Protein 3RPE (pdb70)

B-factor: mean 18.31, std 7.07, range [8.16, 63.73]

Foldseek 3Di:
DFFFEEEEEQQFDPDDPGHRPLSVVLSVLLCVLSVVLRYHYHYHDQVVHDDLVVVLVSLVRGQEYEYRAEQDPLDHDVSVVVSCVRNVVVCDVPLFPDLQDDPVGHVDGGLPGADPANGEYEYEYEELAAQVQQQVCVHDNNHPHSCNSCVVVQSSNSSNNYYYWDYHYHYSCPVDNDSVVSSVVSSVSCVVTVRD/DAWAEEEEQQQDPDDPGHRPLLVVLSVLCCVLSVVLPYHYHYHDQVVDDDLVVVLVVLVRGQEYEYRAEQDPLDHDVSVVVNCVRNVVVCDVPLFPDLQCPDDPVVDGGLVGADNANGEYEYEYEELAAQCLQQPCVHDNNHPHSCNSCVVVQSSNCSNNYYYWYYHYHYSCPVDNDSVVSSVVSSVSCCVTRTD

Solvent-accessible surface area: 16526 Å² total

Sequence (391 aa):
YAMMSNVLIINAMKEFAHSKGALNLTLTNVAADFLRESGHQQVKITTVDQQGYDIESEIENYLWADTIIYQMPAWWMGEPWILKKYIIDEVFTDGHGRLYQSDGRTRSDATKGYGSGGLIQGKTYMLSVTWNAPREAFTDPEQFFHHGVGVDGVYLLPFHKANQFLGMKPLPTFMCNDVIKKQPDIIEGDIARRYRQHLAENVNSAMMSNVLIINAMKEEFAHHSKGALNLTLTNVAADFLRREESGHQQVKITTVDQQGYDIEESEIENYLWADTIIYQMPAWWMGEEPWILKKYIIDEVFTDGHGRLYQSDGRTRSDATKGYGSSGGLIQGKTYMLSVTWNAPRREAFTDDPPEQQFFHHGVGVDGVYLLPFHKANQFLGMKPLPTFMCNDVIKKQQPDIEEGDIARRYRQQHLAENVNSS

Nearest PDB structures (foldseek):
  3rpe-assembly1_B  TM=9.991E-01  e=1.589E-40  Yersinia pestis
  4s24-assembly1_A-2  TM=9.946E-01  e=1.343E-39  Yersinia pestis CO92
  2b3d-assembly1_A  TM=9.808E-01  e=5.085E-32  Escherichia coli
  2amj-assembly1_B  TM=9.877E-01  e=6.516E-29  Escherichia coli O157:H7
  2amj-assembly2_D  TM=9.828E-01  e=2.190E-27  Escherichia coli O157:H7

InterPro domains:
  IPR003680 Flavodoxin-like fold [PF02525] (3-188)
  IPR029039 Flavoprotein-like superfamily [G3DSA:3.40.50.360] (1-194)
  IPR029039 Flavoprotein-like superfamily [SSF52218] (1-191)
  IPR052397 NADPH:quinone oxidoreductase MdaB [PTHR46305] (1-191)

Radius of gyration: 21.03 Å; Cα contacts (8 Å, |Δi|>4): 860; chains: 2; bounding box: 58×43×61 Å

Organism: Yersinia pestis (NCBI:txid632)

Secondary structure (P-SEA, 3-state):
cccbbbbbbbbccccccccaaaaaaaaaaaaaaaaaaccbbbbbbccccccaaaaaaaaaaccbbbbbbccccccccaaaaaaaacccccccccccccccccccccccccccccccccbbbbbbbccccccccccccccccccccccccaaaaaaaaaaacccccbbbbbccccccccaaaaaaaaaaaaaacccc/cccbbbbbbcccccccccaaaaaaaaaaaaaaaaaaccbbbbbbccccccaaaaaaaaaaccbbbbbbccccccccaaaaaaaacccccccccccccccccccccccccccccccccbbbbbbbccccccccccccccccccccccccaaaaaaaaaaacccccbbbbbccccccccaaaaaaaaaaaaaacccc

Structure (mmCIF, N/CA/C/O backbone):
data_3RPE
#
_entry.id   3RPE
#
_cell.length_a   66.497
_cell.length_b   66.497
_cell.length_c   76.208
_cell.angle_alpha   90.00
_cell.angle_beta   90.00
_cell.angle_gamma   120.00
#
_symmetry.space_group_name_H-M   'P 32'
#
loop_
_entity.id
_entity.type
_entity.pdbx_description
1 polymer 'Modulator of drug activity B'
2 non-polymer 'FLAVIN-ADENINE DINUCLEOTIDE'
3 non-polymer DI(HYDROXYETHYL)ETHER
4 water water
#
loop_
_atom_site.group_PDB
_atom_site.id
_atom_site.type_symbol
_atom_site.label_atom_id
_atom_site.label_alt_id
_atom_site.label_comp_id
_atom_site.label_asym_id
_atom_site.label_entity_id
_atom_site.label_seq_id
_atom_site.pdbx_PDB_ins_code
_atom_site.Cartn_x
_atom_site.Cartn_y
_atom_site.Cartn_z
_atom_site.occupancy
_atom_site.B_iso_or_equiv
_atom_site.auth_seq_id
_atom_site.auth_comp_id
_atom_site.auth_asym_id
_atom_site.auth_atom_id
_atom_site.pdbx_PDB_model_num
ATOM 1 N N . TYR A 1 19 ? 25.828 38.690 12.044 1.00 30.04 -5 TYR A N 1
ATOM 2 C CA . TYR A 1 19 ? 25.941 38.407 13.501 1.00 29.74 -5 TYR A CA 1
ATOM 3 C C . TYR A 1 19 ? 26.167 36.925 13.783 1.00 30.19 -5 TYR A C 1
ATOM 4 O O . TYR A 1 19 ? 26.751 36.568 14.806 1.00 30.78 -5 TYR A O 1
ATOM 13 N N . PHE A 1 20 ? 25.699 36.066 12.882 1.00 30.70 -4 PHE A N 1
ATOM 14 N N . ALA A 1 24 ? 35.765 31.801 19.408 1.00 33.09 0 ALA A N 1
ATOM 15 C CA . ALA A 1 24 ? 36.477 30.996 18.426 1.00 32.00 0 ALA A CA 1
ATOM 16 C C . ALA A 1 24 ? 37.636 31.729 17.718 1.00 30.99 0 ALA A C 1
ATOM 17 O O . ALA A 1 24 ? 37.994 32.865 18.052 1.00 32.34 0 ALA A O 1
ATOM 19 N N A MET A 1 25 ? 38.224 31.029 16.750 0.40 29.65 1 MET A N 1
ATOM 20 N N B MET A 1 25 ? 38.186 31.036 16.724 0.60 30.14 1 MET A N 1
ATOM 21 C CA A MET A 1 25 ? 39.325 31.524 15.922 0.40 28.12 1 MET A CA 1
ATOM 22 C CA B MET A 1 25 ? 39.318 31.482 15.919 0.60 28.76 1 MET A CA 1
ATOM 23 C C A MET A 1 25 ? 39.149 30.958 14.510 0.40 27.48 1 MET A C 1
ATOM 24 C C B MET A 1 25 ? 39.134 30.966 14.492 0.60 27.92 1 MET A C 1
ATOM 25 O O A MET A 1 25 ? 38.137 30.320 14.218 0.40 27.87 1 MET A O 1
ATOM 26 O O B MET A 1 25 ? 38.103 30.375 14.170 0.60 28.52 1 MET A O 1
ATOM 35 N N . SER A 1 26 ? 40.134 31.190 13.642 1.00 26.75 2 SER A N 1
ATOM 36 C CA . SER A 1 26 ? 40.080 30.726 12.242 1.00 25.27 2 SER A CA 1
ATOM 37 C C . SER A 1 26 ? 40.017 29.198 12.076 1.00 22.67 2 SER A C 1
ATOM 38 O O . SER A 1 26 ? 40.619 28.455 12.849 1.00 22.71 2 SER A O 1
ATOM 41 N N . ASN A 1 27 ? 39.260 28.754 11.069 1.00 19.88 3 ASN A N 1
ATOM 42 C CA . ASN A 1 27 ? 39.177 27.331 10.710 1.00 18.39 3 ASN A CA 1
ATOM 43 C C . ASN A 1 27 ? 40.480 26.959 10.031 1.00 16.53 3 ASN A C 1
ATOM 44 O O . ASN A 1 27 ? 40.902 27.626 9.069 1.00 17.94 3 ASN A O 1
ATOM 49 N N . VAL A 1 28 ? 41.113 25.891 10.508 1.00 16.18 4 VAL A N 1
ATOM 50 C CA . VAL A 1 28 ? 42.380 25.453 9.952 1.00 16.00 4 VAL A CA 1
ATOM 51 C C . VAL A 1 28 ? 42.337 24.016 9.447 1.00 15.03 4 VAL A C 1
ATOM 52 O O . VAL A 1 28 ? 41.922 23.109 10.154 1.00 15.68 4 VAL A O 1
ATOM 56 N N . LEU A 1 29 ? 42.785 23.838 8.208 1.00 14.18 5 LEU A N 1
ATOM 57 C CA . LEU A 1 29 ? 42.947 22.530 7.602 1.00 14.57 5 LEU A CA 1
ATOM 58 C C . LEU A 1 29 ? 44.444 22.248 7.555 1.00 14.68 5 LEU A C 1
ATOM 59 O O . LEU A 1 29 ? 45.194 23.029 6.974 1.00 14.73 5 LEU A O 1
ATOM 64 N N . ILE A 1 30 ? 44.877 21.162 8.179 1.00 13.86 6 ILE A N 1
ATOM 65 C CA . ILE A 1 30 ? 46.275 20.752 8.140 1.00 13.98 6 ILE A CA 1
ATOM 66 C C . ILE A 1 30 ? 46.395 19.549 7.200 1.00 13.90 6 ILE A C 1
ATOM 67 O O . ILE A 1 30 ? 45.731 18.521 7.402 1.00 15.33 6 ILE A O 1
ATOM 72 N N . ILE A 1 31 ? 47.219 19.686 6.175 1.00 14.27 7 ILE A N 1
ATOM 73 C CA . ILE A 1 31 ? 47.460 18.648 5.193 1.00 14.70 7 ILE A CA 1
ATOM 74 C C . ILE A 1 31 ? 48.816 18.057 5.513 1.00 13.59 7 ILE A C 1
ATOM 75 O O . ILE A 1 31 ? 49.855 18.701 5.320 1.00 13.87 7 ILE A O 1
ATOM 80 N N . ASN A 1 32 ? 48.788 16.846 6.065 1.00 13.92 8 ASN A N 1
ATOM 81 C CA . ASN A 1 32 ? 49.982 16.121 6.459 1.00 14.18 8 ASN A CA 1
ATOM 82 C C . ASN A 1 32 ? 50.457 15.210 5.321 1.00 14.35 8 ASN A C 1
ATOM 83 O O . ASN A 1 32 ? 49.816 14.187 5.020 1.00 14.50 8 ASN A O 1
ATOM 88 N N . ALA A 1 33 ? 51.580 15.585 4.708 1.00 13.32 9 ALA A N 1
ATOM 89 C CA . ALA A 1 33 ? 52.138 14.849 3.583 1.00 13.73 9 ALA A CA 1
ATOM 90 C C . ALA A 1 33 ? 53.306 13.945 3.959 1.00 14.21 9 ALA A C 1
ATOM 91 O O . ALA A 1 33 ? 54.169 13.652 3.133 1.00 15.22 9 ALA A O 1
ATOM 93 N N . MET A 1 34 ? 53.317 13.474 5.195 1.00 14.28 10 MET A N 1
ATOM 94 C CA . MET A 1 34 ? 54.333 12.524 5.621 1.00 15.43 10 MET A CA 1
ATOM 95 C C . MET A 1 34 ? 54.254 11.252 4.758 1.00 14.98 10 MET A C 1
ATOM 96 O O . MET A 1 34 ? 53.192 10.891 4.243 1.00 16.48 10 MET A O 1
ATOM 101 N N . LYS A 1 35 ? 55.392 10.592 4.581 1.00 16.20 11 LYS A N 1
ATOM 102 C CA . LYS A 1 35 ? 55.412 9.325 3.864 1.00 15.92 11 LYS A CA 1
ATOM 103 C C . LYS A 1 35 ? 56.637 8.532 4.263 1.00 16.90 11 LYS A C 1
ATOM 104 O O . LYS A 1 35 ? 57.752 9.067 4.308 1.00 16.73 11 LYS A O 1
ATOM 110 N N . GLU A 1 36 ? 56.414 7.254 4.581 1.00 17.24 12 GLU A N 1
ATOM 111 C CA . GLU A 1 36 ? 57.498 6.338 4.896 1.00 18.12 12 GLU A CA 1
ATOM 112 C C . GLU A 1 36 ? 58.019 5.780 3.583 1.00 18.12 12 GLU A C 1
ATOM 113 O O . GLU A 1 36 ? 57.322 5.057 2.867 1.00 21.00 12 GLU A O 1
ATOM 119 N N . PHE A 1 37 ? 59.269 6.104 3.294 1.00 16.98 13 PHE A N 1
ATOM 120 C CA . PHE A 1 37 ? 59.923 5.716 2.053 1.00 18.06 13 PHE A CA 1
ATOM 121 C C . PHE A 1 37 ? 61.412 5.939 2.160 1.00 17.92 13 PHE A C 1
ATOM 122 O O . PHE A 1 37 ? 61.848 7.023 2.563 1.00 18.28 13 PHE A O 1
ATOM 130 N N . ALA A 1 38 ? 62.196 4.928 1.806 1.00 17.63 14 ALA A N 1
ATOM 131 C CA . ALA A 1 38 ? 63.639 5.045 1.840 1.00 17.80 14 ALA A CA 1
ATOM 132 C C . ALA A 1 38 ? 64.097 5.569 3.196 1.00 18.93 14 ALA A C 1
ATOM 133 O O . ALA A 1 38 ? 63.754 4.993 4.219 1.00 20.60 14 ALA A O 1
ATOM 135 N N . HIS A 1 39 ? 64.822 6.679 3.231 1.00 19.30 15 HIS A N 1
ATOM 136 C CA . HIS A 1 39 ? 65.323 7.186 4.517 1.00 19.14 15 HIS A CA 1
ATOM 137 C C . HIS A 1 39 ? 64.381 8.123 5.301 1.00 18.97 15 HIS A C 1
ATOM 138 O O . HIS A 1 39 ? 64.751 8.627 6.363 1.00 20.87 15 HIS A O 1
ATOM 145 N N . SER A 1 40 ? 63.174 8.342 4.779 1.00 17.62 16 SER A N 1
ATOM 146 C CA . SER A 1 40 ? 62.145 9.105 5.493 1.00 17.03 16 SER A CA 1
ATOM 147 C C . SER A 1 40 ? 61.215 8.105 6.186 1.00 16.65 16 SER A C 1
ATOM 148 O O . SER A 1 40 ? 60.744 7.177 5.538 1.00 18.75 16 SER A O 1
ATOM 151 N N . LYS A 1 41 ? 60.913 8.322 7.468 1.00 17.14 17 LYS A N 1
ATOM 152 C CA . LYS A 1 41 ? 59.992 7.433 8.225 1.00 18.90 17 LYS A CA 1
ATOM 153 C C . LYS A 1 41 ? 58.648 8.102 8.589 1.00 17.99 17 LYS A C 1
ATOM 154 O O . LYS A 1 41 ? 57.729 7.453 9.097 1.00 21.22 17 LYS A O 1
ATOM 160 N N . GLY A 1 42 ? 58.548 9.407 8.341 1.00 17.00 18 GLY A N 1
ATOM 161 C CA . GLY A 1 42 ? 57.310 10.162 8.569 1.00 17.54 18 GLY A CA 1
ATOM 162 C C . GLY A 1 42 ? 56.996 10.640 9.978 1.00 17.19 18 GLY A C 1
ATOM 163 O O . GLY A 1 42 ? 56.005 11.331 10.199 1.00 18.21 18 GLY A O 1
ATOM 164 N N . ALA A 1 43 ? 57.830 10.269 10.941 1.00 17.74 19 ALA A N 1
ATOM 165 C CA . ALA A 1 43 ? 57.557 10.581 12.345 1.00 17.97 19 ALA A CA 1
ATOM 166 C C . ALA A 1 43 ? 57.629 12.056 12.689 1.00 17.44 19 ALA A C 1
ATOM 167 O O . ALA A 1 43 ? 56.841 12.542 13.496 1.00 18.03 19 ALA A O 1
ATOM 169 N N . LEU A 1 44 ? 58.587 12.772 12.112 1.00 16.74 20 LEU A N 1
ATOM 170 C CA . LEU A 1 44 ? 58.711 14.205 12.412 1.00 16.46 20 LEU A CA 1
ATOM 171 C C . LEU A 1 44 ? 57.496 14.961 11.899 1.00 15.60 20 LEU A C 1
ATOM 172 O O . LEU A 1 44 ? 56.944 15.821 12.579 1.00 16.07 20 LEU A O 1
ATOM 177 N N . ASN A 1 45 ? 57.069 14.619 10.695 1.00 15.17 21 ASN A N 1
ATOM 178 C CA . ASN A 1 45 ? 55.901 15.272 10.112 1.00 14.87 21 ASN A CA 1
ATOM 179 C C . ASN A 1 45 ? 54.605 14.910 10.830 1.00 15.06 21 ASN A C 1
ATOM 180 O O . ASN A 1 45 ? 53.735 15.753 11.002 1.00 15.34 21 ASN A O 1
ATOM 185 N N . LEU A 1 46 ? 54.500 13.674 11.312 1.00 15.95 22 LEU A N 1
ATOM 186 C CA . LEU A 1 46 ? 53.325 13.300 12.107 1.00 16.43 22 LEU A CA 1
ATOM 187 C C . LEU A 1 46 ? 53.332 14.128 13.400 1.00 16.13 22 LEU A C 1
ATOM 188 O O . LEU A 1 46 ? 52.318 14.673 13.817 1.00 17.03 22 LEU A O 1
ATOM 193 N N . THR A 1 47 ? 54.499 14.216 14.029 1.00 16.41 23 THR A N 1
ATOM 194 C CA . THR A 1 47 ? 54.638 14.947 15.289 1.00 16.53 23 THR A CA 1
ATOM 195 C C . THR A 1 47 ? 54.232 16.409 15.135 1.00 16.70 23 THR A C 1
ATOM 196 O O . THR A 1 47 ? 53.459 16.929 15.939 1.00 17.16 23 THR A O 1
ATOM 200 N N . LEU A 1 48 ? 54.755 17.065 14.101 1.00 15.68 24 LEU A N 1
ATOM 201 C CA . LEU A 1 48 ? 54.472 18.493 13.872 1.00 14.66 24 LEU A CA 1
ATOM 202 C C . LEU A 1 48 ? 53.014 18.713 13.474 1.00 14.58 24 LEU A C 1
ATOM 203 O O . LEU A 1 48 ? 52.436 19.729 13.802 1.00 15.25 24 LEU A O 1
ATOM 208 N N . THR A 1 49 ? 52.429 17.776 12.739 1.00 14.67 25 THR A N 1
ATOM 209 C CA . THR A 1 49 ? 51.003 17.823 12.440 1.00 14.84 25 THR A CA 1
ATOM 210 C C . THR A 1 49 ? 50.215 17.852 13.753 1.00 16.01 25 THR A C 1
ATOM 211 O O . THR A 1 49 ? 49.330 18.682 13.957 1.00 16.40 25 THR A O 1
ATOM 215 N N . ASN A 1 50 ? 50.542 16.926 14.649 1.00 16.30 26 ASN A N 1
ATOM 216 C CA . ASN A 1 50 ? 49.833 16.823 15.931 1.00 17.76 26 ASN A CA 1
ATOM 217 C C . ASN A 1 50 ? 50.077 17.994 16.860 1.00 17.84 26 ASN A C 1
ATOM 218 O O . ASN A 1 50 ? 49.171 18.445 17.552 1.00 18.25 26 ASN A O 1
ATOM 223 N N . VAL A 1 51 ? 51.300 18.510 16.862 1.00 17.01 27 VAL A N 1
ATOM 224 C CA . VAL A 1 51 ? 51.644 19.691 17.660 1.00 17.92 27 VAL A CA 1
ATOM 225 C C . VAL A 1 51 ? 50.804 20.880 17.223 1.00 17.15 27 VAL A C 1
ATOM 226 O O . VAL A 1 51 ? 50.268 21.616 18.048 1.00 17.44 27 VAL A O 1
ATOM 230 N N . ALA A 1 52 ? 50.691 21.066 15.916 1.00 16.30 28 ALA A N 1
ATOM 231 C CA . ALA A 1 52 ? 49.897 22.171 15.397 1.00 15.98 28 ALA A CA 1
ATOM 232 C C . ALA A 1 52 ? 48.418 21.970 15.705 1.00 16.48 28 ALA A C 1
ATOM 233 O O . ALA A 1 52 ? 47.743 22.889 16.142 1.00 16.58 28 ALA A O 1
ATOM 235 N N . ALA A 1 53 ? 47.922 20.760 15.501 1.00 16.49 29 ALA A N 1
ATOM 236 C CA . ALA A 1 53 ? 46.507 20.493 15.748 1.00 17.55 29 ALA A CA 1
ATOM 237 C C . ALA A 1 53 ? 46.149 20.772 17.206 1.00 18.51 29 ALA A C 1
ATOM 238 O O . ALA A 1 53 ? 45.163 21.444 17.518 1.00 19.13 29 ALA A O 1
ATOM 240 N N . ASP A 1 54 ? 46.970 20.258 18.106 1.00 18.63 30 ASP A N 1
ATOM 241 C CA . ASP A 1 54 ? 46.715 20.419 19.535 1.00 20.33 30 ASP A CA 1
ATOM 242 C C . ASP A 1 54 ? 46.819 21.872 19.976 1.00 19.30 30 ASP A C 1
ATOM 243 O O . ASP A 1 54 ? 45.957 22.378 20.695 1.00 20.14 30 ASP A O 1
ATOM 248 N N . PHE A 1 55 ? 47.872 22.549 19.528 1.00 18.20 31 PHE A N 1
ATOM 249 C CA . PHE A 1 55 ? 48.088 23.951 19.890 1.00 18.22 31 PHE A CA 1
ATOM 250 C C . PHE A 1 55 ? 46.980 24.857 19.356 1.00 18.09 31 PHE A C 1
ATOM 251 O O . PHE A 1 55 ? 46.452 25.718 20.068 1.00 19.28 31 PHE A O 1
ATOM 259 N N . LEU A 1 56 ? 46.621 24.654 18.098 1.00 18.49 32 LEU A N 1
ATOM 260 C CA . LEU A 1 56 ? 45.590 25.471 17.474 1.00 18.21 32 LEU A CA 1
ATOM 261 C C . LEU A 1 56 ? 44.217 25.224 18.108 1.00 18.68 32 LEU A C 1
ATOM 262 O O . LEU A 1 56 ? 43.456 26.164 18.321 1.00 19.19 32 LEU A O 1
ATOM 267 N N . ARG A 1 57 ? 43.915 23.968 18.421 1.00 19.66 33 ARG A N 1
ATOM 268 C CA . ARG A 1 57 ? 42.645 23.634 19.085 1.00 20.39 33 ARG A CA 1
ATOM 269 C C . ARG A 1 57 ? 42.591 24.294 20.468 1.00 21.33 33 ARG A C 1
ATOM 270 O O . ARG A 1 57 ? 41.570 24.871 20.858 1.00 22.23 33 ARG A O 1
ATOM 278 N N . GLU A 1 58 ? 43.713 24.227 21.183 1.00 22.13 34 GLU A N 1
ATOM 279 C CA . GLU A 1 58 ? 43.862 24.802 22.527 1.00 24.02 34 GLU A CA 1
ATOM 280 C C . GLU A 1 58 ? 43.564 26.301 22.427 1.00 23.32 34 GLU A C 1
ATOM 281 O O . GLU A 1 58 ? 42.918 26.899 23.285 1.00 25.49 34 GLU A O 1
ATOM 287 N N . SER A 1 59 ? 44.088 26.887 21.352 1.00 23.19 35 SER A N 1
ATOM 288 C CA . SER A 1 59 ? 43.979 28.328 21.072 1.00 22.85 35 SER A CA 1
ATOM 289 C C . SER A 1 59 ? 42.607 28.811 20.604 1.00 22.88 35 SER A C 1
ATOM 290 O O . SER A 1 59 ? 42.392 30.017 20.481 1.00 23.90 35 SER A O 1
ATOM 293 N N . GLY A 1 60 ? 41.695 27.882 20.328 1.00 22.26 36 GLY A N 1
ATOM 294 C CA . GLY A 1 60 ? 40.329 28.226 19.917 1.00 22.74 36 GLY A CA 1
ATOM 295 C C . GLY A 1 60 ? 39.951 27.968 18.465 1.00 22.05 36 GLY A C 1
ATOM 296 O O . GLY A 1 60 ? 38.847 28.314 18.039 1.00 23.57 36 GLY A O 1
ATOM 297 N N . HIS A 1 61 ? 40.852 27.368 17.693 1.00 21.11 37 HIS A N 1
ATOM 298 C CA . HIS A 1 61 ? 40.555 27.082 16.305 1.00 19.64 37 HIS A CA 1
ATOM 299 C C . HIS A 1 61 ? 39.937 25.715 16.117 1.00 19.87 37 HIS A C 1
ATOM 300 O O . HIS A 1 61 ? 40.280 24.773 16.825 1.00 21.06 37 HIS A O 1
ATOM 307 N N A GLN A 1 62 ? 39.003 25.615 15.176 0.60 19.62 38 GLN A N 1
ATOM 308 N N B GLN A 1 62 ? 39.033 25.622 15.147 0.40 19.80 38 GLN A N 1
ATOM 309 C CA A GLN A 1 62 ? 38.503 24.313 14.758 0.60 19.94 38 GLN A CA 1
ATOM 310 C CA B GLN A 1 62 ? 38.500 24.338 14.714 0.40 19.76 38 GLN A CA 1
ATOM 311 C C A GLN A 1 62 ? 39.570 23.832 13.770 0.60 19.27 38 GLN A C 1
ATOM 312 C C B GLN A 1 62 ? 39.544 23.819 13.726 0.40 19.42 38 GLN A C 1
ATOM 313 O O A GLN A 1 62 ? 40.040 24.614 12.931 0.60 18.81 38 GLN A O 1
ATOM 314 O O B GLN A 1 62 ? 39.959 24.553 12.823 0.40 19.78 38 GLN A O 1
ATOM 325 N N . VAL A 1 63 ? 39.976 22.569 13.905 1.00 19.08 39 VAL A N 1
ATOM 326 C CA . VAL A 1 63 ? 41.009 21.968 13.058 1.00 18.94 39 VAL A CA 1
ATOM 327 C C . VAL A 1 63 ? 40.603 20.641 12.435 1.00 18.27 39 VAL A C 1
ATOM 328 O O . VAL A 1 63 ? 40.082 19.750 13.114 1.00 20.23 39 VAL A O 1
ATOM 332 N N . LYS A 1 64 ? 40.831 20.533 11.133 1.00 17.22 40 LYS A N 1
ATOM 333 C CA . LYS A 1 64 ? 40.630 19.301 10.383 1.00 17.35 40 LYS A CA 1
ATOM 334 C C . LYS A 1 64 ? 41.987 18.866 9.857 1.00 16.02 40 LYS A C 1
ATOM 335 O O . LYS A 1 64 ? 42.811 19.714 9.501 1.00 17.48 40 LYS A O 1
ATOM 341 N N . ILE A 1 65 ? 42.228 17.560 9.818 1.00 16.83 41 ILE A N 1
ATOM 342 C CA . ILE A 1 65 ? 43.497 17.013 9.340 1.00 16.44 41 ILE A CA 1
ATOM 343 C C . ILE A 1 65 ? 43.281 16.042 8.200 1.00 17.08 41 ILE A C 1
ATOM 344 O O . ILE A 1 65 ? 42.414 15.162 8.286 1.00 18.72 41 ILE A O 1
ATOM 349 N N . THR A 1 66 ? 44.048 16.232 7.131 1.00 16.13 42 THR A N 1
ATOM 350 C CA . THR A 1 66 ? 44.081 15.313 6.001 1.00 15.96 42 THR A CA 1
ATOM 351 C C . THR A 1 66 ? 45.436 14.642 6.005 1.00 16.10 42 THR A C 1
ATOM 352 O O . THR A 1 66 ? 46.460 15.323 6.061 1.00 17.01 42 THR A O 1
ATOM 356 N N . THR A 1 67 ? 45.449 13.313 5.978 1.00 15.49 43 THR A N 1
ATOM 357 C CA . THR A 1 67 ? 46.713 12.556 5.946 1.00 16.07 43 THR A CA 1
ATOM 358 C C . THR A 1 67 ? 46.812 11.994 4.535 1.00 15.99 43 THR A C 1
ATOM 359 O O . THR A 1 67 ? 46.201 10.974 4.189 1.00 17.36 43 THR A O 1
ATOM 363 N N . VAL A 1 68 ? 47.585 12.687 3.710 1.00 15.18 44 VAL A N 1
ATOM 364 C CA . VAL A 1 68 ? 47.642 12.393 2.274 1.00 15.55 44 VAL A CA 1
ATOM 365 C C . VAL A 1 68 ? 47.978 10.952 1.908 1.00 15.39 44 VAL A C 1
ATOM 366 O O . VAL A 1 68 ? 47.285 10.344 1.088 1.00 17.07 44 VAL A O 1
ATOM 370 N N . ASP A 1 69 ? 49.016 10.401 2.527 1.00 15.55 45 ASP A N 1
ATOM 371 C CA . ASP A 1 69 ? 49.445 9.045 2.179 1.00 16.61 45 ASP A CA 1
ATOM 372 C C . ASP A 1 69 ? 48.424 7.962 2.501 1.00 17.62 45 ASP A C 1
ATOM 373 O O . ASP A 1 69 ? 48.518 6.860 1.968 1.00 19.63 45 ASP A O 1
ATOM 378 N N A GLN A 1 70 ? 47.462 8.269 3.370 0.60 16.50 46 GLN A N 1
ATOM 379 N N B GLN A 1 70 ? 47.470 8.260 3.385 0.40 18.73 46 GLN A N 1
ATOM 380 C CA A GLN A 1 70 ? 46.416 7.310 3.740 0.60 17.76 46 GLN A CA 1
ATOM 381 C CA B GLN A 1 70 ? 46.457 7.271 3.765 0.40 19.51 46 GLN A CA 1
ATOM 382 C C A GLN A 1 70 ? 45.335 7.242 2.697 0.60 18.54 46 GLN A C 1
ATOM 383 C C B GLN A 1 70 ? 45.223 7.370 2.858 0.40 19.90 46 GLN A C 1
ATOM 384 O O A GLN A 1 70 ? 44.608 6.264 2.615 0.60 18.78 46 GLN A O 1
ATOM 385 O O B GLN A 1 70 ? 44.240 6.659 3.074 0.40 20.38 46 GLN A O 1
ATOM 396 N N . GLY A 1 71 ? 45.264 8.272 1.872 1.00 20.34 47 GLY A N 1
ATOM 397 C CA . GLY A 1 71 ? 44.189 8.432 0.911 1.00 20.50 47 GLY A CA 1
ATOM 398 C C . GLY A 1 71 ? 43.244 9.551 1.308 1.00 19.72 47 GLY A C 1
ATOM 399 O O . GLY A 1 71 ? 43.267 10.048 2.428 1.00 22.26 47 GLY A O 1
ATOM 400 N N . TYR A 1 72 ? 42.394 9.923 0.368 1.00 20.46 48 TYR A N 1
ATOM 401 C CA . TYR A 1 72 ? 41.476 11.040 0.541 1.00 19.42 48 TYR A CA 1
ATOM 402 C C . TYR A 1 72 ? 40.368 10.978 -0.498 1.00 20.12 48 TYR A C 1
ATOM 403 O O . TYR A 1 72 ? 40.519 10.384 -1.562 1.00 21.71 48 TYR A O 1
ATOM 412 N N . ASP A 1 73 ? 39.249 11.592 -0.165 1.00 19.76 49 ASP A N 1
ATOM 413 C CA . ASP A 1 73 ? 38.127 11.706 -1.077 1.00 21.19 49 ASP A CA 1
ATOM 414 C C . ASP A 1 73 ? 38.242 13.105 -1.668 1.00 20.72 49 ASP A C 1
ATOM 415 O O . ASP A 1 73 ? 38.109 14.089 -0.953 1.00 20.64 49 ASP A O 1
ATOM 420 N N . ILE A 1 74 ? 38.479 13.178 -2.970 1.00 19.80 50 ILE A N 1
ATOM 421 C CA . ILE A 1 74 ? 38.679 14.470 -3.662 1.00 19.46 50 ILE A CA 1
ATOM 422 C C . ILE A 1 74 ? 37.570 15.474 -3.376 1.00 19.01 50 ILE A C 1
ATOM 423 O O . ILE A 1 74 ? 37.847 16.626 -3.020 1.00 20.05 50 ILE A O 1
ATOM 428 N N . GLU A 1 75 ? 36.319 15.044 -3.494 1.00 19.38 51 GLU A N 1
ATOM 429 C CA . GLU A 1 75 ? 35.201 15.955 -3.234 1.00 19.28 51 GLU A CA 1
ATOM 430 C C . GLU A 1 75 ? 35.222 16.510 -1.810 1.00 19.86 51 GLU A C 1
ATOM 431 O O . GLU A 1 75 ? 34.967 17.699 -1.590 1.00 20.83 51 GLU A O 1
ATOM 437 N N . SER A 1 76 ? 35.485 15.634 -0.848 1.00 19.16 52 SER A N 1
ATOM 438 C CA . SER A 1 76 ? 35.577 16.049 0.547 1.00 18.94 52 SER A CA 1
ATOM 439 C C . SER A 1 76 ? 36.698 17.081 0.749 1.00 18.81 52 SER A C 1
ATOM 440 O O . SER A 1 76 ? 36.547 18.025 1.523 1.00 19.28 52 SER A O 1
ATOM 443 N N . GLU A 1 77 ? 37.821 16.883 0.062 1.00 17.55 53 GLU A N 1
ATOM 444 C CA . GLU A 1 77 ? 38.950 17.809 0.161 1.00 16.86 53 GLU A CA 1
ATOM 445 C C . GLU A 1 77 ? 38.592 19.186 -0.401 1.00 16.74 53 GLU A C 1
ATOM 446 O O . GLU A 1 77 ? 38.938 20.211 0.189 1.00 17.53 53 GLU A O 1
ATOM 452 N N . ILE A 1 78 ? 37.893 19.212 -1.527 1.00 16.80 54 ILE A N 1
ATOM 453 C CA . ILE A 1 78 ? 37.451 20.477 -2.098 1.00 16.83 54 ILE A CA 1
ATOM 454 C C . ILE A 1 78 ? 36.576 21.201 -1.070 1.00 17.19 54 ILE A C 1
ATOM 455 O O . ILE A 1 78 ? 36.737 22.398 -0.810 1.00 18.26 54 ILE A O 1
ATOM 460 N N . GLU A 1 79 ? 35.659 20.456 -0.462 1.00 18.12 55 GLU A N 1
ATOM 461 C CA . GLU A 1 79 ? 34.796 21.036 0.572 1.00 18.49 55 GLU A CA 1
ATOM 462 C C . GLU A 1 79 ? 35.609 21.543 1.778 1.00 18.63 55 GLU A C 1
ATOM 463 O O . GLU A 1 79 ? 35.271 22.569 2.379 1.00 19.02 55 GLU A O 1
ATOM 469 N N . ASN A 1 80 ? 36.665 20.807 2.127 1.00 18.66 56 ASN A N 1
ATOM 470 C CA . ASN A 1 80 ? 37.576 21.175 3.223 1.00 17.98 56 ASN A CA 1
ATOM 471 C C . ASN A 1 80 ? 38.278 22.527 2.973 1.00 17.35 56 ASN A C 1
ATOM 472 O O . ASN A 1 80 ? 38.428 23.333 3.894 1.00 17.66 56 ASN A O 1
ATOM 477 N N . TYR A 1 81 ? 38.752 22.740 1.746 1.00 17.08 57 TYR A N 1
ATOM 478 C CA . TYR A 1 81 ? 39.341 24.035 1.359 1.00 16.25 57 TYR A CA 1
ATOM 479 C C . TYR A 1 81 ? 38.308 25.162 1.498 1.00 16.50 57 TYR A C 1
ATOM 480 O O . TYR A 1 81 ? 38.599 26.238 2.012 1.00 17.51 57 TYR A O 1
ATOM 489 N N . LEU A 1 82 ? 37.081 24.902 1.053 1.00 17.32 58 LEU A N 1
ATOM 490 C CA . LEU A 1 82 ? 36.015 25.910 1.147 1.00 17.69 58 LEU A CA 1
ATOM 491 C C . LEU A 1 82 ? 35.688 26.253 2.607 1.00 17.98 58 LEU A C 1
ATOM 492 O O . LEU A 1 82 ? 35.394 27.396 2.936 1.00 19.37 58 LEU A O 1
ATOM 497 N N . TRP A 1 83 ? 35.757 25.247 3.472 1.00 18.46 59 TRP A N 1
ATOM 498 C CA . TRP A 1 83 ? 35.519 25.404 4.909 1.00 18.89 59 TRP A CA 1
ATOM 499 C C . TRP A 1 83 ? 36.650 26.149 5.615 1.00 18.31 59 TRP A C 1
ATOM 500 O O . TRP A 1 83 ? 36.424 26.971 6.493 1.00 19.17 59 TRP A O 1
ATOM 511 N N . ALA A 1 84 ? 37.879 25.860 5.214 1.00 17.48 60 ALA A N 1
ATOM 512 C CA . ALA A 1 84 ? 39.048 26.449 5.844 1.00 16.81 60 ALA A CA 1
ATOM 513 C C . ALA A 1 84 ? 39.259 27.937 5.618 1.00 16.67 60 ALA A C 1
ATOM 514 O O . ALA A 1 84 ? 38.982 28.471 4.552 1.00 18.54 60 ALA A O 1
ATOM 516 N N . ASP A 1 85 ? 39.776 28.589 6.653 1.00 16.23 61 ASP A N 1
ATOM 517 C CA . ASP A 1 85 ? 40.267 29.977 6.523 1.00 16.28 61 ASP A CA 1
ATOM 518 C C . ASP A 1 85 ? 41.768 29.961 6.213 1.00 15.85 61 ASP A C 1
ATOM 519 O O . ASP A 1 85 ? 42.277 30.839 5.521 1.00 15.83 61 ASP A O 1
ATOM 524 N N . THR A 1 86 ? 42.458 28.962 6.754 1.00 16.01 62 THR A N 1
ATOM 525 C CA . THR A 1 86 ? 43.890 28.786 6.547 1.00 15.32 62 THR A CA 1
ATOM 526 C C . THR A 1 86 ? 44.198 27.311 6.327 1.00 14.32 62 THR A C 1
ATOM 527 O O . THR A 1 86 ? 43.674 26.445 7.034 1.00 15.40 62 THR A O 1
ATOM 531 N N . ILE A 1 87 ? 45.046 27.045 5.338 1.00 13.19 63 ILE A N 1
ATOM 532 C CA . ILE A 1 87 ? 45.498 25.699 5.023 1.00 13.19 63 ILE A CA 1
ATOM 533 C C . ILE A 1 87 ? 46.995 25.601 5.317 1.00 12.39 63 ILE A C 1
ATOM 534 O O . ILE A 1 87 ? 47.790 26.392 4.784 1.00 13.75 63 ILE A O 1
ATOM 539 N N . ILE A 1 88 ? 47.368 24.673 6.190 1.00 12.33 64 ILE A N 1
ATOM 540 C CA . ILE A 1 88 ? 48.769 24.415 6.505 1.00 13.08 64 ILE A CA 1
ATOM 541 C C . ILE A 1 88 ? 49.220 23.121 5.824 1.00 12.27 64 ILE A C 1
ATOM 542 O O . ILE A 1 88 ? 48.570 22.081 5.983 1.00 13.58 64 ILE A O 1
ATOM 547 N N . TYR A 1 89 ? 50.308 23.188 5.058 1.00 11.53 65 TYR A N 1
ATOM 548 C CA . TYR A 1 89 ? 50.910 22.032 4.421 1.00 12.08 65 TYR A CA 1
ATOM 549 C C . TYR A 1 89 ? 52.110 21.626 5.241 1.00 11.80 65 TYR A C 1
ATOM 550 O O . TYR A 1 89 ? 53.130 22.322 5.263 1.00 13.60 65 TYR A O 1
ATOM 559 N N . GLN A 1 90 ? 51.988 20.488 5.925 1.00 12.00 66 GLN A N 1
ATOM 560 C CA . GLN A 1 90 ? 53.070 19.928 6.746 1.00 12.49 66 GLN A CA 1
ATOM 561 C C . GLN A 1 90 ? 53.726 18.833 5.911 1.00 12.93 66 GLN A C 1
ATOM 562 O O . GLN A 1 90 ? 53.096 17.843 5.565 1.00 13.61 66 GLN A O 1
ATOM 568 N N . MET A 1 91 ? 54.980 19.047 5.532 1.00 12.25 67 MET A N 1
ATOM 569 C CA . MET A 1 91 ? 55.637 18.144 4.607 1.00 12.21 67 MET A CA 1
ATOM 570 C C . MET A 1 91 ? 57.135 18.082 4.670 1.00 12.20 67 MET A C 1
ATOM 571 O O . MET A 1 91 ? 57.797 19.059 4.961 1.00 12.41 67 MET A O 1
ATOM 576 N N . PRO A 1 92 ? 57.698 16.900 4.379 1.00 12.59 68 PRO A N 1
ATOM 577 C CA . PRO A 1 92 ? 59.128 16.791 4.237 1.00 12.55 68 PRO A CA 1
ATOM 578 C C . PRO A 1 92 ? 59.542 17.316 2.861 1.00 11.93 68 PRO A C 1
ATOM 579 O O . PRO A 1 92 ? 58.752 17.349 1.919 1.00 12.93 68 PRO A O 1
ATOM 583 N N . ALA A 1 93 ? 60.807 17.694 2.758 1.00 11.76 69 ALA A N 1
ATOM 584 C CA . ALA A 1 93 ? 61.427 18.017 1.487 1.00 11.74 69 ALA A CA 1
ATOM 585 C C . ALA A 1 93 ? 61.891 16.714 0.817 1.00 11.83 69 ALA A C 1
ATOM 586 O O . ALA A 1 93 ? 62.705 15.952 1.366 1.00 12.81 69 ALA A O 1
ATOM 588 N N . TRP A 1 94 ? 61.360 16.452 -0.364 1.00 12.29 70 TRP A N 1
ATOM 589 C CA . TRP A 1 94 ? 61.756 15.322 -1.221 1.00 12.63 70 TRP A CA 1
ATOM 590 C C . TRP A 1 94 ? 62.189 15.930 -2.562 1.00 12.26 70 TRP A C 1
ATOM 591 O O . TRP A 1 94 ? 61.412 16.583 -3.265 1.00 11.39 70 TRP A O 1
ATOM 602 N N . TRP A 1 95 ? 63.454 15.768 -2.892 1.00 11.96 71 TRP A N 1
ATOM 603 C CA . TRP A 1 95 ? 64.010 16.290 -4.136 1.00 11.65 71 TRP A CA 1
ATOM 604 C C . TRP A 1 95 ? 63.607 17.748 -4.374 1.00 11.55 71 TRP A C 1
ATOM 605 O O . TRP A 1 95 ? 63.084 18.116 -5.415 1.00 11.64 71 TRP A O 1
ATOM 616 N N . MET A 1 96 ? 63.898 18.557 -3.344 1.00 11.05 72 MET A N 1
ATOM 617 C CA . MET A 1 96 ? 63.748 20.024 -3.340 1.00 10.64 72 MET A CA 1
ATOM 618 C C . MET A 1 96 ? 62.340 20.552 -3.229 1.00 10.96 72 MET A C 1
ATOM 619 O O . MET A 1 96 ? 62.145 21.764 -3.335 1.00 12.07 72 MET A O 1
ATOM 624 N N . GLY A 1 97 ? 61.364 19.683 -3.000 1.00 11.09 73 GLY A N 1
ATOM 625 C CA . GLY A 1 97 ? 59.993 20.112 -2.900 1.00 12.18 73 GLY A CA 1
ATOM 626 C C . GLY A 1 97 ? 59.083 19.075 -2.252 1.00 11.80 73 GLY A C 1
ATOM 627 O O . GLY A 1 97 ? 59.498 18.218 -1.486 1.00 13.38 73 GLY A O 1
ATOM 628 N N . GLU A 1 98 ? 57.807 19.186 -2.581 1.00 12.16 74 GLU A N 1
ATOM 629 C CA . GLU A 1 98 ? 56.818 18.315 -1.980 1.00 12.66 74 GLU A CA 1
ATOM 630 C C . GLU A 1 98 ? 56.951 16.866 -2.447 1.00 11.73 74 GLU A C 1
ATOM 631 O O . GLU A 1 98 ? 57.314 16.602 -3.588 1.00 13.04 74 GLU A O 1
ATOM 637 N N . PRO A 1 99 ? 56.672 15.917 -1.548 1.00 12.05 75 PRO A N 1
ATOM 638 C CA . PRO A 1 99 ? 56.650 14.534 -2.008 1.00 12.48 75 PRO A CA 1
ATOM 639 C C . PRO A 1 99 ? 55.659 14.371 -3.151 1.00 12.32 75 PRO A C 1
ATOM 640 O O . PRO A 1 99 ? 54.652 15.087 -3.190 1.00 12.63 75 PRO A O 1
ATOM 644 N N . TRP A 1 100 ? 55.886 13.395 -4.023 1.00 12.60 76 TRP A N 1
ATOM 645 C CA . TRP A 1 100 ? 54.991 13.204 -5.129 1.00 12.61 76 TRP A CA 1
ATOM 646 C C . TRP A 1 100 ? 53.536 13.049 -4.700 1.00 12.79 76 TRP A C 1
ATOM 647 O O . TRP A 1 100 ? 52.637 13.460 -5.424 1.00 13.65 76 TRP A O 1
ATOM 658 N N . ILE A 1 101 ? 53.301 12.430 -3.541 1.00 13.00 77 ILE A N 1
ATOM 659 C CA . ILE A 1 101 ? 51.918 12.242 -3.085 1.00 13.21 77 ILE A CA 1
ATOM 660 C C . ILE A 1 101 ? 51.183 13.567 -2.899 1.00 12.83 77 ILE A C 1
ATOM 661 O O . ILE A 1 101 ? 49.975 13.641 -3.129 1.00 13.68 77 ILE A O 1
ATOM 666 N N . LEU A 1 102 ? 51.894 14.614 -2.497 1.00 12.95 78 LEU A N 1
ATOM 667 C CA . LEU A 1 102 ? 51.251 15.911 -2.321 1.00 12.33 78 LEU A CA 1
ATOM 668 C C . LEU A 1 102 ? 51.035 16.620 -3.661 1.00 12.49 78 LEU A C 1
ATOM 669 O O . LEU A 1 102 ? 50.035 17.301 -3.844 1.00 12.74 78 LEU A O 1
ATOM 674 N N . LYS A 1 103 ? 51.947 16.447 -4.603 1.00 12.20 79 LYS A N 1
ATOM 675 C CA . LYS A 1 103 ? 51.718 16.993 -5.943 1.00 11.70 79 LYS A CA 1
ATOM 676 C C . LYS A 1 103 ? 50.501 16.284 -6.567 1.00 11.73 79 LYS A C 1
ATOM 677 O O . LYS A 1 103 ? 49.713 16.925 -7.249 1.00 12.79 79 LYS A O 1
ATOM 683 N N . LYS A 1 104 ? 50.348 14.980 -6.351 1.00 13.15 80 LYS A N 1
ATOM 684 C CA . LYS A 1 104 ? 49.178 14.279 -6.885 1.00 13.41 80 LYS A CA 1
ATOM 685 C C . LYS A 1 104 ? 47.899 14.801 -6.252 1.00 12.65 80 LYS A C 1
ATOM 686 O O . LYS A 1 104 ? 46.897 14.986 -6.929 1.00 14.04 80 LYS A O 1
ATOM 692 N N . TYR A 1 105 ? 47.934 15.024 -4.941 1.00 13.23 81 TYR A N 1
ATOM 693 C CA . TYR A 1 105 ? 46.807 15.608 -4.221 1.00 13.41 81 TYR A CA 1
ATOM 694 C C . TYR A 1 105 ? 46.395 16.963 -4.835 1.00 13.08 81 TYR A C 1
ATOM 695 O O . TYR A 1 105 ? 45.221 17.177 -5.114 1.00 13.63 81 TYR A O 1
ATOM 704 N N A ILE A 1 106 ? 47.362 17.849 -5.041 0.40 13.80 82 ILE A N 1
ATOM 705 N N B ILE A 1 106 ? 47.330 17.895 -5.044 0.60 12.87 82 ILE A N 1
ATOM 706 C CA A ILE A 1 106 ? 47.086 19.152 -5.648 0.40 13.90 82 ILE A CA 1
ATOM 707 C CA B ILE A 1 106 ? 46.906 19.179 -5.632 0.60 12.62 82 ILE A CA 1
ATOM 708 C C A ILE A 1 106 ? 46.557 19.021 -7.071 0.40 13.85 82 ILE A C 1
ATOM 709 C C B ILE A 1 106 ? 46.480 18.992 -7.099 0.60 12.34 82 ILE A C 1
ATOM 710 O O A ILE A 1 106 ? 45.594 19.693 -7.441 0.40 14.19 82 ILE A O 1
ATOM 711 O O B ILE A 1 106 ? 45.492 19.593 -7.524 0.60 12.88 82 ILE A O 1
ATOM 720 N N . ASP A 1 107 ? 47.186 18.145 -7.846 1.00 12.99 83 ASP A N 1
ATOM 721 C CA . ASP A 1 107 ? 46.827 17.932 -9.266 1.00 13.55 83 ASP A CA 1
ATOM 722 C C . ASP A 1 107 ? 45.388 17.420 -9.386 1.00 14.09 83 ASP A C 1
ATOM 723 O O . ASP A 1 107 ? 44.700 17.725 -10.345 1.00 16.21 83 ASP A O 1
ATOM 728 N N . GLU A 1 108 ? 44.947 16.638 -8.414 1.00 14.22 84 GLU A N 1
ATOM 729 C CA . GLU A 1 108 ? 43.575 16.118 -8.410 1.00 14.44 84 GLU A CA 1
ATOM 730 C C . GLU A 1 108 ? 42.582 17.118 -7.814 1.00 14.22 84 GLU A C 1
ATOM 731 O O . GLU A 1 108 ? 41.550 17.443 -8.414 1.00 16.47 84 GLU A O 1
ATOM 737 N N . VAL A 1 109 ? 42.889 17.578 -6.612 1.00 14.93 85 VAL A N 1
ATOM 738 C CA . VAL A 1 109 ? 41.997 18.450 -5.854 1.00 14.74 85 VAL A CA 1
ATOM 739 C C . VAL A 1 109 ? 41.803 19.836 -6.466 1.00 14.30 85 VAL A C 1
ATOM 740 O O . VAL A 1 109 ? 40.685 20.316 -6.605 1.00 16.18 85 VAL A O 1
ATOM 744 N N . PHE A 1 110 ? 42.898 20.490 -6.838 1.00 14.30 86 PHE A N 1
ATOM 745 C CA . PHE A 1 110 ? 42.775 21.839 -7.421 1.00 13.76 86 PHE A CA 1
ATOM 746 C C . PHE A 1 110 ? 42.030 21.784 -8.761 1.00 14.22 86 PHE A C 1
ATOM 747 O O . PHE A 1 110 ? 41.152 22.594 -9.029 1.00 16.16 86 PHE A O 1
ATOM 755 N N . THR A 1 111 ? 42.394 20.816 -9.588 1.00 15.11 87 THR A N 1
ATOM 756 C CA . THR A 1 111 ? 41.787 20.636 -10.919 1.00 15.66 87 THR A CA 1
ATOM 757 C C . THR A 1 111 ? 40.290 20.336 -10.818 1.00 16.29 87 THR A C 1
ATOM 758 O O . THR A 1 111 ? 39.456 20.986 -11.470 1.00 17.84 87 THR A O 1
ATOM 762 N N . ASP A 1 112 ?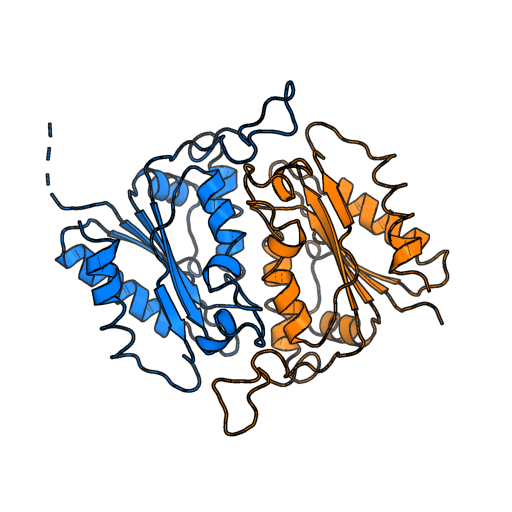 39.947 19.371 -9.979 1.00 16.15 88 ASP A N 1
ATOM 763 C CA . ASP A 1 112 ? 38.546 18.992 -9.797 1.00 16.73 88 ASP A CA 1
ATOM 764 C C . ASP A 1 112 ? 37.769 20.122 -9.106 1.00 16.66 88 ASP A C 1
ATOM 765 O O . ASP A 1 112 ? 36.539 20.203 -9.203 1.00 18.72 88 ASP A O 1
ATOM 770 N N . GLY A 1 113 ? 38.508 21.013 -8.446 1.00 16.86 89 GLY A N 1
ATOM 771 C CA . GLY A 1 113 ? 37.950 22.186 -7.807 1.00 16.66 89 GLY A CA 1
ATOM 772 C C . GLY A 1 113 ? 37.606 23.301 -8.776 1.00 17.81 89 GLY A C 1
ATOM 773 O O . GLY A 1 113 ? 37.138 24.354 -8.358 1.00 18.45 89 GLY A O 1
ATOM 774 N N . HIS A 1 114 ? 37.837 23.097 -10.070 1.00 16.77 90 HIS A N 1
ATOM 775 C CA . HIS A 1 114 ? 37.451 24.111 -11.051 1.00 17.65 90 HIS A CA 1
ATOM 776 C C . HIS A 1 114 ? 35.961 24.419 -10.897 1.00 17.68 90 HIS A C 1
ATOM 777 O O . HIS A 1 114 ? 35.133 23.519 -10.849 1.00 19.39 90 HIS A O 1
ATOM 784 N N . GLY A 1 115 ? 35.637 25.703 -10.784 1.00 16.94 91 GLY A N 1
ATOM 785 C CA . GLY A 1 115 ? 34.272 26.192 -10.582 1.00 17.79 91 GLY A CA 1
ATOM 786 C C . GLY A 1 115 ? 34.006 26.618 -9.149 1.00 17.56 91 GLY A C 1
ATOM 787 O O . GLY A 1 115 ? 33.076 27.393 -8.889 1.00 20.15 91 GLY A O 1
ATOM 788 N N . ARG A 1 116 ? 34.811 26.100 -8.214 1.00 16.99 92 ARG A N 1
ATOM 789 C CA . ARG A 1 116 ? 34.657 26.399 -6.787 1.00 17.12 92 ARG A CA 1
ATOM 790 C C . ARG A 1 116 ? 35.924 26.983 -6.139 1.00 17.00 92 ARG A C 1
ATOM 791 O O . ARG A 1 116 ? 35.850 27.894 -5.325 1.00 17.29 92 ARG A O 1
ATOM 799 N N . LEU A 1 117 ? 37.091 26.446 -6.488 1.00 16.17 93 LEU A N 1
ATOM 800 C CA . LEU A 1 117 ? 38.378 26.941 -5.969 1.00 15.08 93 LEU A CA 1
ATOM 801 C C . LEU A 1 117 ? 38.981 28.008 -6.907 1.00 14.51 93 LEU A C 1
ATOM 802 O O . LEU A 1 117 ? 39.692 28.911 -6.468 1.00 14.90 93 LEU A O 1
ATOM 807 N N . TYR A 1 118 ? 38.718 27.869 -8.204 1.00 14.93 94 TYR A N 1
ATOM 808 C CA . TYR A 1 118 ? 39.149 28.842 -9.210 1.00 14.35 94 TYR A CA 1
ATOM 809 C C . TYR A 1 118 ? 38.185 28.753 -10.370 1.00 15.38 94 TYR A C 1
ATOM 810 O O . TYR A 1 118 ? 37.520 27.735 -10.572 1.00 15.80 94 TYR A O 1
ATOM 819 N N . GLN A 1 119 ? 38.123 29.834 -11.127 1.00 15.32 95 GLN A N 1
ATOM 820 C CA . GLN A 1 119 ? 37.237 29.902 -12.287 1.00 15.59 95 GLN A CA 1
ATOM 821 C C . GLN A 1 119 ? 37.990 29.881 -13.599 1.00 16.16 95 GLN A C 1
ATOM 822 O O . GLN A 1 119 ? 37.542 29.283 -14.567 1.00 18.05 95 GLN A O 1
ATOM 828 N N . SER A 1 120 ? 39.128 30.565 -13.645 1.00 15.91 96 SER A N 1
ATOM 829 C CA . SER A 1 120 ? 39.897 30.667 -14.883 1.00 16.10 96 SER A CA 1
ATOM 830 C C . SER A 1 120 ? 41.321 31.059 -14.564 1.00 15.27 96 SER A C 1
ATOM 831 O O . SER A 1 120 ? 41.691 31.168 -13.395 1.00 14.64 96 SER A O 1
ATOM 834 N N . ASP A 1 121 ? 42.119 31.266 -15.607 1.00 15.00 97 ASP A N 1
ATOM 835 C CA . ASP A 1 121 ? 43.490 31.736 -15.439 1.00 14.55 97 ASP A CA 1
ATOM 836 C C . ASP A 1 121 ? 43.546 33.262 -15.247 1.00 14.89 97 ASP A C 1
ATOM 837 O O . ASP A 1 121 ? 44.616 33.831 -15.104 1.00 16.19 97 ASP A O 1
ATOM 842 N N . GLY A 1 122 ? 42.386 33.919 -15.244 1.00 15.62 98 GLY A N 1
ATOM 843 C CA . GLY A 1 122 ? 42.311 35.364 -15.019 1.00 17.11 98 GLY A CA 1
ATOM 844 C C . GLY A 1 122 ? 42.603 36.237 -16.218 1.00 17.51 98 GLY A C 1
ATOM 845 O O . GLY A 1 122 ? 42.610 37.459 -16.098 1.00 20.39 98 GLY A O 1
ATOM 846 N N . ARG A 1 123 ? 42.867 35.627 -17.366 1.00 18.09 99 ARG A N 1
ATOM 847 C CA . ARG A 1 123 ? 43.117 36.377 -18.585 1.00 19.28 99 ARG A CA 1
ATOM 848 C C . ARG A 1 123 ? 41.882 36.515 -19.480 1.00 21.36 99 ARG A C 1
ATOM 849 O O . ARG A 1 123 ? 40.858 35.841 -19.311 1.00 23.49 99 ARG A O 1
ATOM 857 N N . THR A 1 124 ? 42.009 37.413 -20.447 1.00 22.89 100 THR A N 1
ATOM 858 C CA . THR A 1 124 ? 41.004 37.597 -21.481 1.00 25.17 100 THR A CA 1
ATOM 859 C C . THR A 1 124 ? 41.738 37.340 -22.798 1.00 25.50 100 THR A C 1
ATOM 860 O O . THR A 1 124 ? 42.928 37.679 -22.929 1.00 26.69 100 THR A O 1
ATOM 864 N N . ARG A 1 125 ? 41.064 36.712 -23.766 1.00 27.89 101 ARG A N 1
ATOM 865 C CA . ARG A 1 125 ? 41.693 36.466 -25.077 1.00 29.33 101 ARG A CA 1
ATOM 866 C C . ARG A 1 125 ? 41.993 37.804 -25.781 1.00 30.22 101 ARG A C 1
ATOM 867 O O . ARG A 1 125 ? 42.857 37.880 -26.661 1.00 31.40 101 ARG A O 1
ATOM 875 N N . SER A 1 126 ? 41.273 38.848 -25.353 1.00 30.83 102 SER A N 1
ATOM 876 C CA . SER A 1 126 ? 41.415 40.228 -25.848 1.00 31.77 102 SER A CA 1
ATOM 877 C C . SER A 1 126 ? 42.774 40.854 -25.521 1.00 31.61 102 SER A C 1
ATOM 878 O O . SER A 1 126 ? 43.379 41.528 -26.359 1.00 32.90 102 SER A O 1
ATOM 881 N N . ASP A 1 127 ? 43.218 40.647 -24.280 1.00 31.01 103 ASP A N 1
ATOM 882 C CA . ASP A 1 127 ? 44.504 41.164 -23.769 1.00 30.22 103 ASP A CA 1
ATOM 883 C C . ASP A 1 127 ? 45.246 39.971 -23.132 1.00 28.55 103 ASP A C 1
ATOM 884 O O . ASP A 1 127 ? 45.501 39.927 -21.928 1.00 27.71 103 ASP A O 1
ATOM 889 N N . ALA A 1 128 ? 45.604 39.026 -23.993 1.00 26.99 104 ALA A N 1
ATOM 890 C CA . ALA A 1 128 ? 46.175 37.719 -23.607 1.00 25.18 104 ALA A CA 1
ATOM 891 C C . ALA A 1 128 ? 47.511 37.686 -22.863 1.00 22.56 104 ALA A C 1
ATOM 892 O O . ALA A 1 128 ? 47.849 36.676 -22.248 1.00 22.22 104 ALA A O 1
ATOM 894 N N . THR A 1 129 ? 48.288 38.758 -22.922 1.00 20.79 105 THR A N 1
ATOM 895 C CA . THR A 1 129 ? 49.588 38.748 -22.244 1.00 20.72 105 THR A CA 1
ATOM 896 C C . THR A 1 129 ? 49.480 39.078 -20.758 1.00 19.79 105 THR A C 1
ATOM 897 O O . THR A 1 129 ? 50.428 38.864 -20.013 1.00 21.54 105 THR A O 1
ATOM 901 N N . LYS A 1 130 ? 48.302 39.536 -20.329 1.00 18.37 106 LYS A N 1
ATOM 902 C CA . LYS A 1 130 ? 48.106 40.003 -18.969 1.00 19.12 106 LYS A CA 1
ATOM 903 C C . LYS A 1 130 ? 47.113 39.214 -18.132 1.00 17.50 106 LYS A C 1
ATOM 904 O O . LYS A 1 130 ? 46.203 38.587 -18.652 1.00 19.28 106 LYS A O 1
ATOM 910 N N . GLY A 1 131 ? 47.298 39.302 -16.819 1.00 16.55 107 GLY A N 1
ATOM 911 C CA . GLY A 1 131 ? 46.351 38.792 -15.842 1.00 15.94 107 GLY A CA 1
ATOM 912 C C . GLY A 1 131 ? 46.459 37.360 -15.386 1.00 14.24 107 GLY A C 1
ATOM 913 O O . GLY A 1 131 ? 45.674 36.942 -14.537 1.00 15.30 107 GLY A O 1
ATOM 914 N N . TYR A 1 132 ? 47.421 36.609 -15.920 1.00 13.61 108 TYR A N 1
ATOM 915 C CA . TYR A 1 132 ? 47.559 35.210 -15.535 1.00 13.26 108 TYR A CA 1
ATOM 916 C C . TYR A 1 132 ? 47.630 35.084 -14.008 1.00 12.71 108 TYR A C 1
ATOM 917 O O . TYR A 1 132 ? 48.422 35.784 -13.364 1.00 13.25 108 TYR A O 1
ATOM 926 N N . GLY A 1 133 ? 46.850 34.162 -13.457 1.00 12.85 109 GLY A N 1
ATOM 927 C CA . GLY A 1 133 ? 46.830 33.896 -12.023 1.00 12.53 109 GLY A CA 1
ATOM 928 C C . GLY A 1 133 ? 45.802 34.658 -11.210 1.00 13.19 109 GLY A C 1
ATOM 929 O O . GLY A 1 133 ? 45.734 34.486 -9.988 1.00 14.36 109 GLY A O 1
ATOM 930 N N . SER A 1 134 ? 44.977 35.467 -11.880 1.00 13.23 110 SER A N 1
ATOM 931 C CA . SER A 1 134 ? 43.978 36.314 -11.194 1.00 14.23 110 SER A CA 1
ATOM 932 C C . SER A 1 134 ? 42.533 35.800 -11.288 1.00 14.17 110 SER A C 1
ATOM 933 O O . SER A 1 134 ? 41.594 36.550 -11.017 1.00 16.20 110 SER A O 1
ATOM 936 N N . GLY A 1 135 ? 42.369 34.534 -11.660 1.00 13.91 111 GLY A N 1
ATOM 937 C CA . GLY A 1 135 ? 41.044 33.918 -11.831 1.00 13.99 111 GLY A CA 1
ATOM 938 C C . GLY A 1 135 ? 40.594 32.987 -10.720 1.00 13.98 111 GLY A C 1
ATOM 939 O O . GLY A 1 135 ? 39.674 32.174 -10.924 1.00 15.05 111 GLY A O 1
ATOM 940 N N . GLY A 1 136 ? 41.195 33.144 -9.542 1.00 14.16 112 GLY A N 1
ATOM 941 C CA . GLY A 1 136 ? 40.843 32.357 -8.374 1.00 14.44 112 GLY A CA 1
ATOM 942 C C . GLY A 1 136 ? 39.469 32.709 -7.821 1.00 14.85 112 GLY A C 1
ATOM 943 O O . GLY A 1 136 ? 38.854 33.693 -8.206 1.00 16.12 112 GLY A O 1
ATOM 944 N N . LEU A 1 137 ? 38.988 31.875 -6.914 1.00 14.71 113 LEU A N 1
ATOM 945 C CA . LEU A 1 137 ? 37.708 32.084 -6.240 1.00 15.45 113 LEU A CA 1
ATOM 946 C C . LEU A 1 137 ? 37.801 32.088 -4.724 1.00 16.38 113 LEU A C 1
ATOM 947 O O . LEU A 1 137 ? 36.820 32.425 -4.055 1.00 18.88 113 LEU A O 1
ATOM 952 N N . ILE A 1 138 ? 38.959 31.720 -4.171 1.00 16.37 114 ILE A N 1
ATOM 953 C CA . ILE A 1 138 ? 39.114 31.640 -2.714 1.00 16.14 114 ILE A CA 1
ATOM 954 C C . ILE A 1 138 ? 40.001 32.724 -2.103 1.00 15.96 114 ILE A C 1
ATOM 955 O O . ILE A 1 138 ? 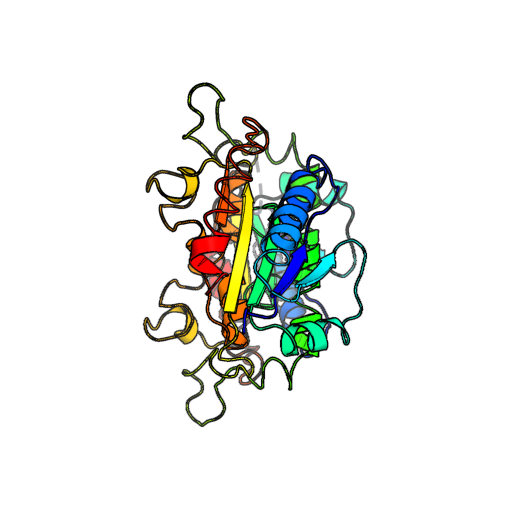40.686 32.524 -1.101 1.00 16.51 114 ILE A O 1
ATOM 960 N N . GLN A 1 139 ? 39.922 33.909 -2.703 1.00 17.00 115 GLN A N 1
ATOM 961 C CA . GLN A 1 139 ? 40.548 35.101 -2.163 1.00 17.39 115 GLN A CA 1
ATOM 962 C C . GLN A 1 139 ? 40.088 35.272 -0.711 1.00 17.61 115 GLN A C 1
ATOM 963 O O . GLN A 1 139 ? 38.925 35.019 -0.380 1.00 20.16 115 GLN A O 1
ATOM 969 N N . GLY A 1 140 ? 40.988 35.733 0.145 1.00 17.61 116 GLY A N 1
ATOM 970 C CA . GLY A 1 140 ? 40.694 35.889 1.571 1.00 18.65 116 GLY A CA 1
ATOM 971 C C . GLY A 1 140 ? 41.293 34.775 2.417 1.00 18.08 116 GLY A C 1
ATOM 972 O O . GLY A 1 140 ? 41.641 34.989 3.575 1.00 20.33 116 GLY A O 1
ATOM 973 N N . LYS A 1 141 ? 41.411 33.579 1.843 1.00 16.06 117 LYS A N 1
ATOM 974 C CA . LYS A 1 141 ? 41.998 32.460 2.544 1.00 15.05 117 LYS A CA 1
ATOM 975 C C . LYS A 1 141 ? 43.516 32.576 2.491 1.00 13.98 117 LYS A C 1
ATOM 976 O O . LYS A 1 141 ? 44.101 33.168 1.574 1.00 14.29 117 LYS A O 1
ATOM 982 N N . THR A 1 142 ? 44.155 31.993 3.487 1.00 13.86 118 THR A N 1
ATOM 983 C CA . THR A 1 142 ? 45.599 31.972 3.544 1.00 13.19 118 THR A CA 1
ATOM 984 C C . THR A 1 142 ? 46.102 30.543 3.641 1.00 12.94 118 THR A C 1
ATOM 985 O O . THR A 1 142 ? 45.375 29.594 3.981 1.00 13.61 118 THR A O 1
ATOM 989 N N . TYR A 1 143 ? 47.376 30.372 3.320 1.00 12.16 119 TYR A N 1
ATOM 990 C CA . TYR A 1 143 ? 48.012 29.065 3.404 1.00 11.86 119 TYR A CA 1
ATOM 991 C C . TYR A 1 143 ? 49.429 29.266 3.956 1.00 11.95 119 TYR A C 1
ATOM 992 O O . TYR A 1 143 ? 50.001 30.368 3.893 1.00 11.97 119 TYR A O 1
ATOM 1001 N N . MET A 1 144 ? 49.983 28.189 4.497 1.00 11.74 120 MET A N 1
ATOM 1002 C CA . MET A 1 144 ? 51.299 28.234 5.094 1.00 11.92 120 MET A CA 1
ATOM 1003 C C . MET A 1 144 ? 52.034 26.943 4.888 1.00 11.33 120 MET A C 1
ATOM 1004 O O . MET A 1 144 ? 51.444 25.866 5.021 1.00 12.71 120 MET A O 1
ATOM 1009 N N . LEU A 1 145 ? 53.324 27.048 4.568 1.00 10.73 121 LEU A N 1
ATOM 1010 C CA . LEU A 1 145 ? 54.177 25.890 4.431 1.00 11.00 121 LEU A CA 1
ATOM 1011 C C . LEU A 1 145 ? 54.913 25.637 5.748 1.00 11.69 121 LEU A C 1
ATOM 1012 O O . LEU A 1 145 ? 55.446 26.581 6.358 1.00 12.31 121 LEU A O 1
ATOM 1017 N N . SER A 1 146 ? 54.937 24.366 6.154 1.00 11.79 122 SER A N 1
ATOM 1018 C CA . SER A 1 146 ? 55.684 23.904 7.311 1.00 11.84 122 SER A CA 1
ATOM 1019 C C . SER A 1 146 ? 56.478 22.714 6.787 1.00 11.88 122 SER A C 1
ATOM 1020 O O . SER A 1 146 ? 55.912 21.654 6.540 1.00 12.37 122 SER A O 1
ATOM 1023 N N . VAL A 1 147 ? 57.781 22.908 6.630 1.00 11.39 123 VAL A N 1
ATOM 1024 C CA . VAL A 1 147 ? 58.625 21.970 5.923 1.00 11.98 123 VAL A CA 1
ATOM 1025 C C . VAL A 1 147 ? 59.794 21.453 6.749 1.00 11.73 123 VAL A C 1
ATOM 1026 O O . VAL A 1 147 ? 60.285 22.141 7.645 1.00 12.21 123 VAL A O 1
ATOM 1030 N N . THR A 1 148 ? 60.266 20.248 6.420 1.00 12.07 124 THR A N 1
ATOM 1031 C CA . THR A 1 148 ? 61.385 19.609 7.127 1.00 12.58 124 THR A CA 1
ATOM 1032 C C . THR A 1 148 ? 62.442 19.163 6.107 1.00 12.39 124 THR A C 1
ATOM 1033 O O . THR A 1 148 ? 62.159 18.421 5.154 1.00 12.45 124 THR A O 1
ATOM 1037 N N . TRP A 1 149 ? 63.666 19.635 6.315 1.00 12.09 125 TRP A N 1
ATOM 1038 C CA . TRP A 1 149 ? 64.777 19.406 5.402 1.00 12.31 125 TRP A CA 1
ATOM 1039 C C . TRP A 1 149 ? 66.015 18.832 6.073 1.00 13.25 125 TRP A C 1
ATOM 1040 O O . TRP A 1 149 ? 66.339 19.180 7.209 1.00 13.89 125 TRP A O 1
ATOM 1051 N N . ASN A 1 150 ? 66.699 17.934 5.365 1.00 13.12 126 ASN A N 1
ATOM 1052 C CA . ASN A 1 150 ? 68.060 17.512 5.721 1.00 14.48 126 ASN A CA 1
ATOM 1053 C C . ASN A 1 150 ? 69.020 18.713 5.505 1.00 13.38 126 ASN A C 1
ATOM 1054 O O . ASN A 1 150 ? 69.958 18.941 6.275 1.00 15.17 126 ASN A O 1
ATOM 1059 N N . ALA A 1 151 ? 68.777 19.515 4.466 1.00 13.02 127 ALA A N 1
ATOM 1060 C CA . ALA A 1 151 ? 69.645 20.670 4.168 1.00 12.94 127 ALA A CA 1
ATOM 1061 C C . ALA A 1 151 ? 69.720 21.636 5.347 1.00 13.43 127 ALA A C 1
ATOM 1062 O O . ALA A 1 151 ? 68.740 21.807 6.087 1.00 13.38 127 ALA A O 1
ATOM 1064 N N . PRO A 1 152 ? 70.875 22.305 5.506 1.00 14.08 128 PRO A N 1
ATOM 1065 C CA . PRO A 1 152 ? 71.018 23.306 6.545 1.00 13.98 128 PRO A CA 1
ATOM 1066 C C . PRO A 1 152 ? 70.362 24.609 6.104 1.00 14.39 128 PRO A C 1
ATOM 1067 O O . PRO A 1 152 ? 70.209 24.875 4.911 1.00 13.76 128 PRO A O 1
ATOM 1071 N N . ARG A 1 153 ? 70.009 25.430 7.070 1.00 14.83 129 ARG A N 1
ATOM 1072 C CA . ARG A 1 153 ? 69.354 26.704 6.774 1.00 15.75 129 ARG A CA 1
ATOM 1073 C C . ARG A 1 153 ? 70.199 27.593 5.840 1.00 15.15 129 ARG A C 1
ATOM 1074 O O . ARG A 1 153 ? 69.671 28.282 4.980 1.00 14.82 129 ARG A O 1
ATOM 1082 N N . GLU A 1 154 ? 71.519 27.556 6.001 1.00 15.53 130 GLU A N 1
ATOM 1083 C CA . GLU A 1 154 ? 72.429 28.381 5.201 1.00 15.99 130 GLU A CA 1
ATOM 1084 C C . GLU A 1 154 ? 72.430 28.034 3.716 1.00 14.96 130 GLU A C 1
ATOM 1085 O O . GLU A 1 154 ? 72.844 28.857 2.897 1.00 15.32 130 GLU A O 1
A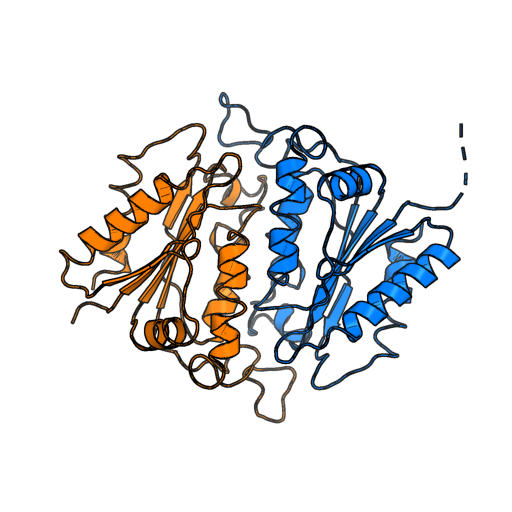TOM 1091 N N . ALA A 1 155 ? 71.967 26.835 3.353 1.00 14.52 131 ALA A N 1
ATOM 1092 C CA . ALA A 1 155 ? 71.909 26.467 1.940 1.00 14.06 131 ALA A CA 1
ATOM 1093 C C . ALA A 1 155 ? 70.944 27.373 1.179 1.00 13.02 131 ALA A C 1
ATOM 1094 O O . ALA A 1 155 ? 71.049 27.496 -0.036 1.00 13.37 131 ALA A O 1
ATOM 1096 N N . PHE A 1 156 ? 70.000 27.979 1.904 1.00 12.54 132 PHE A N 1
ATOM 1097 C CA . PHE A 1 156 ? 68.956 28.828 1.320 1.00 12.27 132 PHE A CA 1
ATOM 1098 C C . PHE A 1 156 ? 69.299 30.315 1.292 1.00 12.70 132 PHE A C 1
ATOM 1099 O O . PHE A 1 156 ? 68.769 31.068 0.491 1.00 13.92 132 PHE A O 1
ATOM 1107 N N . THR A 1 157 ? 70.188 30.731 2.196 1.00 13.29 133 THR A N 1
ATOM 1108 C CA . THR A 1 157 ? 70.513 32.144 2.377 1.00 15.22 133 THR A CA 1
ATOM 1109 C C . THR A 1 157 ? 71.899 32.592 1.935 1.00 14.83 133 THR A C 1
ATOM 1110 O O . THR A 1 157 ? 72.064 33.725 1.502 1.00 16.40 133 THR A O 1
ATOM 1114 N N . ASP A 1 158 ? 72.891 31.722 2.033 1.00 14.73 134 ASP A N 1
ATOM 1115 C CA . ASP A 1 158 ? 74.259 32.112 1.649 1.00 16.43 134 ASP A CA 1
ATOM 1116 C C . ASP A 1 158 ? 74.312 32.181 0.122 1.00 16.73 134 ASP A C 1
ATOM 1117 O O . ASP A 1 158 ? 74.089 31.185 -0.534 1.00 15.54 134 ASP A O 1
ATOM 1122 N N . PRO A 1 159 ? 74.625 33.361 -0.459 1.00 17.85 135 PRO A N 1
ATOM 1123 C CA . PRO A 1 159 ? 74.595 33.465 -1.935 1.00 18.03 135 PRO A CA 1
ATOM 1124 C C . PRO A 1 159 ? 75.518 32.524 -2.727 1.00 16.53 135 PRO A C 1
ATOM 1125 O O . PRO A 1 159 ? 75.271 32.309 -3.918 1.00 17.39 135 PRO A O 1
ATOM 1129 N N . GLU A 1 160 ? 76.564 31.997 -2.092 1.00 15.30 136 GLU A N 1
ATOM 1130 C CA . GLU A 1 160 ? 77.468 31.058 -2.753 1.00 14.91 136 GLU A CA 1
ATOM 1131 C C . GLU A 1 160 ? 77.019 29.617 -2.593 1.00 14.82 136 GLU A C 1
ATOM 1132 O O . GLU A 1 160 ? 77.625 28.735 -3.180 1.00 17.42 136 GLU A O 1
ATOM 1138 N N . GLN A 1 161 ? 75.970 29.386 -1.809 1.00 13.68 137 GLN A N 1
ATOM 1139 C CA . GLN A 1 161 ? 75.472 28.040 -1.580 1.00 13.68 137 GLN A CA 1
ATOM 1140 C C . GLN A 1 161 ? 74.429 27.631 -2.624 1.00 13.12 137 GLN A C 1
ATOM 1141 O O . GLN A 1 161 ? 74.093 28.405 -3.519 1.00 13.06 137 GLN A O 1
ATOM 1147 N N . PHE A 1 162 ? 73.928 26.411 -2.472 1.00 13.36 138 PHE A N 1
ATOM 1148 C CA . PHE A 1 162 ? 73.143 25.734 -3.499 1.00 12.62 138 PHE A CA 1
ATOM 1149 C C . PHE A 1 162 ? 71.981 26.522 -4.072 1.00 12.51 138 PHE A C 1
ATOM 1150 O O . PHE A 1 162 ? 71.755 26.477 -5.276 1.00 13.09 138 PHE A O 1
ATOM 1158 N N . PHE A 1 163 ? 71.227 27.224 -3.221 1.00 11.79 139 PHE A N 1
ATOM 1159 C CA . PHE A 1 163 ? 70.027 27.935 -3.680 1.00 11.85 139 PHE A CA 1
ATOM 1160 C C . PHE A 1 163 ? 70.284 29.393 -4.034 1.00 11.86 139 PHE A C 1
ATOM 1161 O O . PHE A 1 163 ? 69.363 30.152 -4.278 1.00 13.21 139 PHE A O 1
ATOM 1169 N N A HIS A 1 164 ? 71.554 29.791 -4.074 0.60 13.79 140 HIS A N 1
ATOM 1170 N N B HIS A 1 164 ? 71.566 29.743 -4.052 0.40 11.95 140 HIS A N 1
ATOM 1171 C CA A HIS A 1 164 ? 71.942 31.137 -4.558 0.60 15.14 140 HIS A CA 1
ATOM 1172 C CA B HIS A 1 164 ? 72.036 31.085 -4.393 0.40 12.31 140 HIS A CA 1
ATOM 1173 C C A HIS A 1 164 ? 71.224 32.279 -3.799 0.60 14.85 140 HIS A C 1
ATOM 1174 C C B HIS A 1 164 ? 71.209 32.221 -3.803 0.40 12.55 140 HIS A C 1
ATOM 1175 O O A HIS A 1 164 ? 70.995 33.346 -4.365 0.60 15.94 140 HIS A O 1
ATOM 1176 O O B HIS A 1 164 ? 70.873 33.186 -4.487 0.40 13.61 140 HIS A O 1
ATOM 1189 N N . GLY A 1 165 ? 70.893 32.067 -2.524 1.00 13.86 141 GLY A N 1
ATOM 1190 C CA . GLY A 1 165 ? 70.247 33.094 -1.702 1.00 14.19 141 GLY A CA 1
ATOM 1191 C C . GLY A 1 165 ? 68.785 33.384 -1.913 1.00 14.21 141 GLY A C 1
ATOM 1192 O O . GLY A 1 165 ? 68.285 34.363 -1.364 1.00 16.33 141 GLY A O 1
ATOM 1193 N N . VAL A 1 166 ? 68.064 32.527 -2.644 1.00 13.32 142 VAL A N 1
ATOM 1194 C CA . VAL A 1 166 ? 66.664 32.821 -2.958 1.00 13.80 142 VAL A CA 1
ATOM 1195 C C . VAL A 1 166 ? 65.735 32.558 -1.791 1.00 13.59 142 VAL A C 1
ATOM 1196 O O . VAL A 1 166 ? 64.558 32.932 -1.834 1.00 14.94 142 VAL A O 1
ATOM 1200 N N . GLY A 1 167 ? 66.234 31.899 -0.757 1.00 12.67 143 GLY A N 1
ATOM 1201 C CA . GLY A 1 167 ? 65.416 31.628 0.413 1.00 12.27 143 GLY A CA 1
ATOM 1202 C C . GLY A 1 167 ? 64.470 30.457 0.221 1.00 11.63 143 GLY A C 1
ATOM 1203 O O . GLY A 1 167 ? 64.210 30.028 -0.896 1.00 12.17 143 GLY A O 1
ATOM 1204 N N . VAL A 1 168 ? 63.902 29.965 1.317 1.00 11.66 144 VAL A N 1
ATOM 1205 C CA . VAL A 1 168 ? 62.973 28.851 1.249 1.00 11.80 144 VAL A CA 1
ATOM 1206 C C . VAL A 1 168 ? 61.792 29.202 0.330 1.00 11.44 144 VAL A C 1
ATOM 1207 O O . VAL A 1 168 ? 61.297 28.351 -0.405 1.00 11.25 144 VAL A O 1
ATOM 1211 N N . ASP A 1 169 ? 61.320 30.445 0.361 1.00 11.50 145 ASP A N 1
ATOM 1212 C CA . ASP A 1 169 ? 60.160 30.802 -0.474 1.00 11.36 145 ASP A CA 1
ATOM 1213 C C . ASP A 1 169 ? 60.495 30.850 -1.963 1.00 10.50 145 ASP A C 1
ATOM 1214 O O . ASP A 1 169 ? 59.624 30.650 -2.795 1.00 12.14 145 ASP A O 1
ATOM 1219 N N . GLY A 1 170 ? 61.748 31.112 -2.287 1.00 11.10 146 GLY A N 1
ATOM 1220 C CA . GLY A 1 170 ? 62.206 31.014 -3.674 1.00 11.07 146 GLY A CA 1
ATOM 1221 C C . GLY A 1 170 ? 62.226 29.567 -4.156 1.00 10.67 146 GLY A C 1
ATOM 1222 O O . GLY A 1 170 ? 61.818 29.248 -5.262 1.00 11.26 146 GLY A O 1
ATOM 1223 N N . VAL A 1 171 ? 62.683 28.666 -3.302 1.00 10.83 147 VAL A N 1
ATOM 1224 C CA . VAL A 1 171 ? 62.712 27.233 -3.626 1.00 10.45 147 VAL A CA 1
ATOM 1225 C C . VAL A 1 171 ? 61.310 26.679 -3.816 1.00 9.96 147 VAL A C 1
ATOM 1226 O O . VAL A 1 171 ? 61.078 25.883 -4.725 1.00 10.70 147 VAL A O 1
ATOM 1230 N N . TYR A 1 172 ? 60.361 27.166 -3.004 1.00 9.78 148 TYR A N 1
ATOM 1231 C CA . TYR A 1 172 ? 58.961 26.702 -3.095 1.00 10.29 148 TYR A CA 1
ATOM 1232 C C . TYR A 1 172 ? 58.085 27.572 -4.000 1.00 10.50 148 TYR A C 1
ATOM 1233 O O . TYR A 1 172 ? 56.872 27.441 -4.001 1.00 10.23 148 TYR A O 1
ATOM 1242 N N A LEU A 1 173 ? 58.701 28.444 -4.789 0.50 10.12 149 LEU A N 1
ATOM 1243 N N B LEU A 1 173 ? 58.700 28.443 -4.803 0.50 10.14 149 LEU A N 1
ATOM 1244 C CA A LEU A 1 173 ? 57.949 29.367 -5.637 0.50 9.93 149 LEU A CA 1
ATOM 1245 C CA B LEU A 1 173 ? 57.943 29.343 -5.687 0.50 10.02 149 LEU A CA 1
ATOM 1246 C C A LEU A 1 173 ? 56.804 28.711 -6.458 0.50 10.48 149 LEU A C 1
ATOM 1247 C C B LEU A 1 173 ? 56.780 28.661 -6.406 0.50 10.30 149 LEU A C 1
ATOM 1248 O O A LEU A 1 173 ? 55.699 29.246 -6.451 0.50 10.19 149 LEU A O 1
ATOM 1249 O O B LEU A 1 173 ? 55.646 29.120 -6.282 0.50 10.37 149 LEU A O 1
ATOM 1258 N N . PRO A 1 174 ? 57.033 27.571 -7.152 1.00 10.23 150 PRO A N 1
ATOM 1259 C CA . PRO A 1 174 ? 55.899 27.013 -7.893 1.00 10.60 150 PRO A CA 1
ATOM 1260 C C . PRO A 1 174 ? 54.756 26.517 -6.996 1.00 10.08 150 PRO A C 1
ATOM 1261 O O . PRO A 1 174 ? 53.593 26.569 -7.382 1.00 11.13 150 PRO A O 1
ATOM 1265 N N . PHE A 1 175 ? 55.086 25.968 -5.835 1.00 10.50 151 PHE A N 1
ATOM 1266 C CA . PHE A 1 175 ? 54.068 25.486 -4.897 1.00 10.60 151 PHE A CA 1
ATOM 1267 C C . PHE A 1 175 ? 53.265 26.675 -4.339 1.00 10.11 151 PHE A C 1
ATOM 1268 O O . PHE A 1 175 ? 52.039 26.630 -4.265 1.00 10.86 151 PHE A O 1
ATOM 1276 N N . HIS A 1 176 ? 53.980 27.742 -3.976 1.00 10.20 152 HIS A N 1
ATOM 1277 C CA . HIS A 1 176 ? 53.323 28.984 -3.601 1.00 10.31 152 HIS A CA 1
ATOM 1278 C C . HIS A 1 176 ? 52.358 29.453 -4.706 1.00 10.31 152 HIS A C 1
ATOM 1279 O O . HIS A 1 176 ? 51.207 29.797 -4.451 1.00 10.78 152 HIS A O 1
ATOM 1286 N N . LYS A 1 177 ? 52.855 29.486 -5.927 1.00 9.91 153 LYS A N 1
ATOM 1287 C CA . LYS A 1 177 ? 52.061 30.008 -7.038 1.00 10.50 153 LYS A CA 1
ATOM 1288 C C . LYS A 1 177 ? 50.850 29.145 -7.374 1.00 10.05 153 LYS A C 1
ATOM 1289 O O . LYS A 1 177 ? 49.820 29.673 -7.788 1.00 11.51 153 LYS A O 1
ATOM 1295 N N . ALA A 1 178 ? 50.926 27.840 -7.162 1.00 10.39 154 ALA A N 1
ATOM 1296 C CA . ALA A 1 178 ? 49.769 26.974 -7.407 1.00 10.96 154 ALA A CA 1
ATOM 1297 C C . ALA A 1 178 ? 48.634 27.418 -6.461 1.00 10.96 154 ALA A C 1
ATOM 1298 O O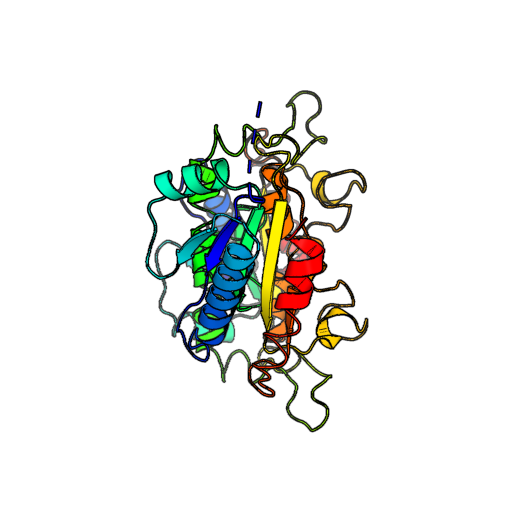 . ALA A 1 178 ? 47.469 27.520 -6.861 1.00 12.05 154 ALA A O 1
ATOM 1300 N N . ASN A 1 179 ? 48.986 27.659 -5.203 1.00 11.02 155 ASN A N 1
ATOM 1301 C CA . ASN A 1 179 ? 48.045 28.128 -4.191 1.00 11.09 155 ASN A CA 1
ATOM 1302 C C . ASN A 1 179 ? 47.518 29.537 -4.473 1.00 11.35 155 ASN A C 1
ATOM 1303 O O . ASN A 1 179 ? 46.322 29.811 -4.296 1.00 11.99 155 ASN A O 1
ATOM 1308 N N . GLN A 1 180 ? 48.400 30.416 -4.935 1.00 10.76 156 GLN A N 1
ATOM 1309 C CA . GLN A 1 180 ? 48.022 31.779 -5.236 1.00 11.55 156 GLN A CA 1
ATOM 1310 C C . GLN A 1 180 ? 47.127 31.895 -6.469 1.00 11.70 156 GLN A C 1
ATOM 1311 O O . GLN A 1 180 ? 46.325 32.822 -6.556 1.00 11.89 156 GLN A O 1
ATOM 1317 N N . PHE A 1 181 ? 47.215 30.934 -7.372 1.00 12.01 157 PHE A N 1
ATOM 1318 C CA . PHE A 1 181 ? 46.364 30.901 -8.578 1.00 11.99 157 PHE A CA 1
ATO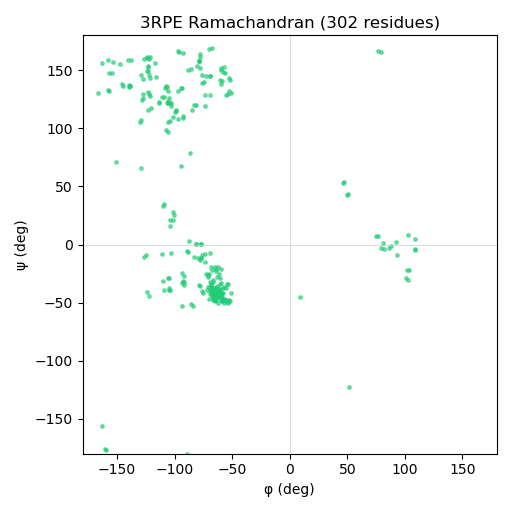M 1319 C C . PHE A 1 181 ? 44.880 30.759 -8.191 1.00 12.80 157 PHE A C 1
ATOM 1320 O O . PHE A 1 181 ? 43.984 31.226 -8.895 1.00 13.21 157 PHE A O 1
ATOM 1328 N N . LEU A 1 182 ? 44.661 30.129 -7.043 1.00 12.46 158 LEU A N 1
ATOM 1329 C CA . LEU A 1 182 ? 43.313 29.946 -6.498 1.00 12.69 158 LEU A CA 1
ATOM 1330 C C . LEU A 1 182 ? 42.808 31.219 -5.803 1.00 12.63 158 LEU A C 1
ATOM 1331 O O . LEU A 1 182 ? 41.633 31.315 -5.456 1.00 13.68 158 LEU A O 1
ATOM 1336 N N . GLY A 1 183 ? 43.704 32.175 -5.588 1.00 13.11 159 GLY A N 1
ATOM 1337 C CA . GLY A 1 183 ? 43.383 33.425 -4.931 1.00 13.35 159 GLY A CA 1
ATOM 1338 C C . GLY A 1 183 ? 43.945 33.599 -3.538 1.00 13.89 159 GLY A C 1
ATOM 1339 O O . GLY A 1 183 ? 43.792 34.669 -2.959 1.00 14.88 159 GLY A O 1
ATOM 1340 N N . MET A 1 184 ? 44.597 32.570 -2.993 1.00 13.59 160 MET A N 1
ATOM 1341 C CA . MET A 1 184 ? 45.117 32.632 -1.638 1.00 14.23 160 MET A CA 1
ATOM 1342 C C . MET A 1 184 ? 46.416 33.415 -1.510 1.00 13.64 160 MET A C 1
ATOM 1343 O O . MET A 1 184 ? 47.129 33.629 -2.484 1.00 13.75 160 MET A O 1
ATOM 1348 N N . LYS A 1 185 ? 46.713 33.813 -0.277 1.00 13.97 161 LYS A N 1
ATOM 1349 C CA . LYS A 1 185 ? 47.966 34.497 0.075 1.00 13.73 161 LYS A CA 1
ATOM 1350 C C . LYS A 1 185 ? 48.699 33.722 1.149 1.00 13.09 161 LYS A C 1
ATOM 1351 O O . LYS A 1 185 ? 48.075 33.078 1.994 1.00 13.19 161 LYS A O 1
ATOM 1357 N N . PRO A 1 186 ? 50.033 33.788 1.140 1.00 13.08 162 PRO A N 1
ATOM 1358 C CA . PRO A 1 186 ? 50.795 33.033 2.107 1.00 12.73 162 PRO A CA 1
ATOM 1359 C C . PRO A 1 186 ? 51.003 33.711 3.448 1.00 12.09 162 PRO A C 1
ATOM 1360 O O . PRO A 1 186 ? 51.045 34.944 3.552 1.00 14.18 162 PRO A O 1
ATOM 1364 N N . LEU A 1 187 ? 51.139 32.868 4.457 1.00 12.20 163 LEU A N 1
ATOM 1365 C CA . LEU A 1 187 ? 51.650 33.255 5.760 1.00 12.63 163 LEU A CA 1
ATOM 1366 C C . LEU A 1 187 ? 53.150 32.906 5.725 1.00 12.02 163 LEU A C 1
ATOM 1367 O O . LEU A 1 187 ? 53.619 32.158 4.870 1.00 12.78 163 LEU A O 1
ATOM 1372 N N . PRO A 1 188 ? 53.920 33.425 6.678 1.00 12.38 164 PRO A N 1
ATOM 1373 C CA . PRO A 1 188 ? 55.345 33.105 6.674 1.00 12.45 164 PRO A CA 1
ATOM 1374 C C . PRO A 1 188 ? 55.611 31.614 6.822 1.00 12.31 164 PRO A C 1
ATOM 1375 O O . PRO A 1 188 ? 54.942 30.909 7.580 1.00 12.77 164 PRO A O 1
ATOM 1379 N N . THR A 1 189 ? 56.611 31.146 6.097 1.00 11.58 165 THR A N 1
ATOM 1380 C CA . THR A 1 189 ? 56.982 29.727 6.090 1.00 11.74 165 THR A CA 1
ATOM 1381 C C . THR A 1 189 ? 57.736 29.310 7.334 1.00 11.43 165 THR A C 1
ATOM 1382 O O . THR A 1 189 ? 58.598 30.029 7.816 1.00 12.43 165 THR A O 1
ATOM 1386 N N . PHE A 1 190 ? 57.396 28.118 7.841 1.00 11.86 166 PHE A N 1
ATOM 1387 C CA . PHE A 1 190 ? 58.108 27.511 8.952 1.00 12.16 166 PHE A CA 1
ATOM 1388 C C . PHE A 1 190 ? 58.961 26.369 8.418 1.00 12.04 166 PHE A C 1
ATOM 1389 O O . PHE A 1 190 ? 58.489 25.546 7.655 1.00 12.27 166 PHE A O 1
ATOM 1397 N N . MET A 1 191 ? 60.218 26.328 8.822 1.00 12.30 167 MET A N 1
ATOM 1398 C CA . MET A 1 191 ? 61.133 25.299 8.349 1.00 11.84 167 MET A CA 1
ATOM 1399 C C . MET A 1 191 ? 62.018 24.769 9.458 1.00 12.71 167 MET A C 1
ATOM 1400 O O . MET A 1 191 ? 62.547 25.535 10.272 1.00 13.89 167 MET A O 1
ATOM 1405 N N . CYS A 1 192 ? 62.164 23.452 9.478 1.00 12.94 168 CYS A N 1
ATOM 1406 C CA . CYS A 1 192 ? 63.125 22.748 10.320 1.00 13.19 168 CYS A CA 1
ATOM 1407 C C . CYS A 1 192 ? 64.230 22.266 9.375 1.00 13.10 168 CYS A C 1
ATOM 1408 O O . CYS A 1 192 ? 63.955 21.718 8.300 1.00 13.37 168 CYS A O 1
ATOM 1411 N N . ASN A 1 193 ? 65.473 22.456 9.802 1.00 13.33 169 ASN A N 1
ATOM 1412 C CA . ASN A 1 193 ? 66.645 22.118 9.004 1.00 13.34 169 ASN A CA 1
ATOM 1413 C C . ASN A 1 193 ? 67.540 21.116 9.710 1.00 14.27 169 ASN A C 1
ATOM 1414 O O . ASN A 1 193 ? 67.463 20.939 10.931 1.00 15.58 169 ASN A O 1
ATOM 1419 N N . ASP A 1 194 ? 68.398 20.464 8.929 1.00 14.31 170 ASP A N 1
ATOM 1420 C CA . ASP A 1 194 ? 69.356 19.450 9.404 1.00 15.11 170 ASP A CA 1
ATOM 1421 C C . ASP A 1 194 ? 68.642 18.391 10.260 1.00 15.24 170 ASP A C 1
ATOM 1422 O O . ASP A 1 194 ? 69.175 17.922 11.271 1.00 17.15 170 ASP A O 1
ATOM 1427 N N . VAL A 1 195 ? 67.475 17.938 9.800 1.00 14.25 171 VAL A N 1
ATOM 1428 C CA . VAL A 1 195 ? 66.605 17.094 10.638 1.00 14.58 171 VAL A CA 1
ATOM 1429 C C . VAL A 1 195 ? 67.040 15.646 10.765 1.00 15.44 171 VAL A C 1
ATOM 1430 O O . VAL A 1 195 ? 66.532 14.906 11.619 1.00 16.58 171 VAL A O 1
ATOM 1434 N N . ILE A 1 196 ? 67.991 15.224 9.937 1.00 16.35 172 ILE A N 1
ATOM 1435 C CA . ILE A 1 196 ? 68.471 13.843 9.996 1.00 17.45 172 ILE A CA 1
ATOM 1436 C C . ILE A 1 196 ? 69.718 13.750 10.865 1.00 18.44 172 ILE A C 1
ATOM 1437 O O . ILE A 1 196 ? 69.774 12.974 11.828 1.00 18.34 172 ILE A O 1
ATOM 1442 N N A LYS A 1 197 ? 70.717 14.553 10.521 0.50 18.59 173 LYS A N 1
ATOM 1443 N N B LYS A 1 197 ? 70.724 14.551 10.523 0.50 18.75 173 LYS A N 1
ATOM 1444 C CA A LYS A 1 197 ? 71.993 14.569 11.241 0.50 20.09 173 LYS A CA 1
ATOM 1445 C CA B LYS A 1 197 ? 72.008 14.553 11.246 0.50 20.35 173 LYS A CA 1
ATOM 1446 C C A LYS A 1 197 ? 71.924 15.203 12.617 0.50 19.53 173 LYS A C 1
ATOM 1447 C C B LYS A 1 197 ? 71.957 15.230 12.607 0.50 19.65 173 LYS A C 1
ATOM 1448 O O A LYS A 1 197 ? 72.632 14.779 13.535 0.50 20.84 173 LYS A O 1
ATOM 1449 O O B LYS A 1 197 ? 72.728 14.873 13.503 0.50 20.67 173 LYS A O 1
ATOM 1460 N N . GLN A 1 198 ? 71.091 16.229 12.760 1.00 19.16 174 GLN A N 1
ATOM 1461 C CA . GLN A 1 198 ? 70.979 16.946 14.034 1.00 20.24 174 GLN A CA 1
ATOM 1462 C C . GLN A 1 198 ? 69.540 17.133 14.485 1.00 19.11 174 GLN A C 1
ATOM 1463 O O . GLN A 1 198 ? 69.038 18.265 14.544 1.00 19.94 174 GLN A O 1
ATOM 1469 N N . PRO A 1 199 ? 68.863 16.030 14.822 1.00 19.95 175 PRO A N 1
ATOM 1470 C CA . PRO A 1 199 ? 67.491 16.130 15.289 1.00 20.88 175 PRO A CA 1
ATOM 1471 C C . PRO A 1 199 ? 67.396 16.987 16.542 1.00 19.85 175 PRO A C 1
ATOM 1472 O O . PRO A 1 199 ? 68.244 16.897 17.434 1.00 21.70 175 PRO A O 1
ATOM 1476 N N . ASP A 1 200 ? 66.369 17.823 16.588 1.00 19.97 176 ASP A N 1
ATOM 1477 C CA . ASP A 1 200 ? 66.114 18.709 17.721 1.00 20.02 176 ASP A CA 1
ATOM 1478 C C . ASP A 1 200 ? 64.610 18.854 17.838 1.0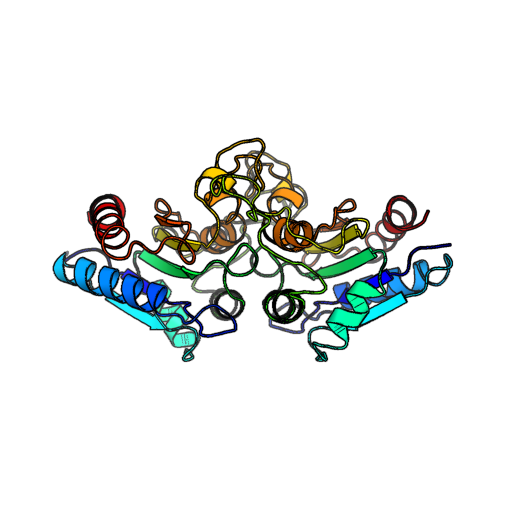0 19.45 176 ASP A C 1
ATOM 1479 O O . ASP A 1 200 ? 64.046 19.910 17.556 1.00 18.98 176 ASP A O 1
ATOM 1484 N N A ILE A 1 201 ? 63.966 17.785 18.301 0.50 19.83 177 ILE A N 1
ATOM 1485 N N B ILE A 1 201 ? 63.947 17.783 18.257 0.50 19.66 177 ILE A N 1
ATOM 1486 C CA A ILE A 1 201 ? 62.505 17.746 18.404 0.50 20.26 177 ILE A CA 1
ATOM 1487 C CA B ILE A 1 201 ? 62.482 17.792 18.354 0.50 19.81 177 ILE A CA 1
ATOM 1488 C C A ILE A 1 201 ? 61.954 18.796 19.363 0.50 19.64 177 ILE A C 1
ATOM 1489 C C B ILE A 1 201 ? 61.938 18.804 19.369 0.50 19.38 177 ILE A C 1
ATOM 1490 O O A ILE A 1 201 ? 60.979 19.476 19.050 0.50 19.52 177 ILE A O 1
ATOM 1491 O O B ILE A 1 201 ? 60.942 19.471 19.094 0.50 19.11 177 ILE A O 1
ATOM 1500 N N . GLU A 1 202 ? 62.583 18.940 20.524 1.00 19.98 178 GLU A N 1
ATOM 1501 C CA . GLU A 1 202 ? 62.128 19.927 21.519 1.00 20.24 178 GLU A CA 1
ATOM 1502 C C . GLU A 1 202 ? 62.207 21.347 20.958 1.00 19.26 178 GLU A C 1
ATOM 1503 O O . GLU A 1 202 ? 61.295 22.165 21.119 1.00 19.25 178 GLU A O 1
ATOM 1509 N N . GLY A 1 203 ? 63.305 21.621 20.276 1.00 19.00 179 GLY A N 1
ATOM 1510 C CA . GLY A 1 203 ? 63.522 22.923 19.646 1.00 18.56 179 GLY A CA 1
ATOM 1511 C C . GLY A 1 203 ? 62.533 23.154 18.515 1.00 17.51 179 GLY A C 1
ATOM 1512 O O . GLY A 1 203 ? 61.998 24.247 18.365 1.00 17.97 179 GLY A O 1
ATOM 1513 N N . ASP A 1 204 ? 62.294 22.125 17.705 1.00 16.96 180 ASP A N 1
ATOM 1514 C CA . ASP A 1 204 ? 61.323 22.215 16.606 1.00 16.58 180 ASP A CA 1
ATOM 1515 C C . ASP A 1 204 ? 59.956 22.598 17.145 1.00 16.03 180 ASP A C 1
ATOM 1516 O O . ASP A 1 204 ? 59.268 23.463 16.606 1.00 16.51 180 ASP A O 1
ATOM 1521 N N . ILE A 1 205 ? 59.546 21.907 18.204 1.00 16.25 181 ILE A N 1
ATOM 1522 C CA . ILE A 1 205 ? 58.232 22.113 18.803 1.00 16.50 181 ILE A CA 1
ATOM 1523 C C . ILE A 1 205 ? 58.111 23.516 19.396 1.00 15.92 181 ILE A C 1
ATOM 1524 O O . ILE A 1 205 ? 57.133 24.225 19.144 1.00 16.24 181 ILE A O 1
ATOM 1529 N N . ALA A 1 206 ? 59.116 23.944 20.152 1.00 16.18 182 ALA A N 1
ATOM 1530 C CA . ALA A 1 206 ? 59.097 25.297 20.731 1.00 15.67 182 ALA A CA 1
ATOM 1531 C C . ALA A 1 206 ? 59.015 26.373 19.637 1.00 15.40 182 ALA A C 1
ATOM 1532 O O . ALA A 1 206 ? 58.201 27.292 19.693 1.00 16.16 182 ALA A O 1
ATOM 1534 N N A ARG A 1 207 ? 59.869 26.239 18.625 0.70 15.11 183 ARG A N 1
ATOM 1535 N N B ARG A 1 207 ? 59.865 26.235 18.627 0.30 15.20 183 ARG A N 1
ATOM 1536 C CA A ARG A 1 207 ? 59.902 27.198 17.512 0.70 15.44 183 ARG A CA 1
ATOM 1537 C CA B ARG A 1 207 ? 59.897 27.191 17.522 0.30 15.05 183 ARG A CA 1
ATOM 1538 C C A ARG A 1 207 ? 58.584 27.195 16.741 0.70 13.94 183 ARG A C 1
ATOM 1539 C C B ARG A 1 207 ? 58.610 27.188 16.707 0.30 14.39 183 ARG A C 1
ATOM 1540 O O A ARG A 1 207 ? 58.070 28.237 16.352 0.70 14.57 183 ARG A O 1
ATOM 1541 O O B ARG A 1 207 ? 58.162 28.233 16.237 0.30 15.24 183 ARG A O 1
ATOM 1556 N N . TYR A 1 208 ? 58.013 26.011 16.540 1.00 14.37 184 TYR A N 1
ATOM 1557 C CA . TYR A 1 208 ? 56.768 25.903 15.771 1.00 13.71 184 TYR A CA 1
ATOM 1558 C C . TYR A 1 208 ? 55.607 26.534 16.529 1.00 13.80 184 TYR A C 1
ATOM 1559 O O . TYR A 1 208 ? 54.814 27.261 15.951 1.00 13.80 184 TYR A O 1
ATOM 1568 N N . ARG A 1 209 ? 55.522 26.272 17.827 1.00 14.37 185 ARG A N 1
ATOM 1569 C CA . ARG A 1 209 ? 54.460 26.873 18.638 1.00 14.72 185 ARG A CA 1
ATOM 1570 C C . ARG A 1 209 ? 54.561 28.402 18.574 1.00 13.76 185 ARG A C 1
ATOM 1571 O O . ARG A 1 209 ? 53.569 29.112 18.429 1.00 15.03 185 ARG A O 1
ATOM 1579 N N . GLN A 1 210 ? 55.787 28.902 18.668 1.00 13.83 186 GLN A N 1
ATOM 1580 C CA . GLN A 1 210 ? 56.037 30.357 18.571 1.00 13.98 186 GLN A CA 1
ATOM 1581 C C . GLN A 1 210 ? 55.584 30.894 17.201 1.00 14.07 186 GLN A C 1
ATOM 1582 O O . GLN A 1 210 ? 54.945 31.931 17.110 1.00 14.12 186 GLN A O 1
ATOM 1588 N N . HIS A 1 211 ? 55.899 30.147 16.146 1.00 13.90 187 HIS A N 1
ATOM 1589 C CA . HIS A 1 211 ? 55.529 30.501 14.773 1.00 13.64 187 HIS A CA 1
ATOM 1590 C C . HIS A 1 211 ? 54.003 30.537 14.597 1.00 13.28 187 HIS A C 1
ATOM 1591 O O . HIS A 1 211 ? 53.453 31.442 13.973 1.00 14.09 187 HIS A O 1
ATOM 1598 N N . LEU A 1 212 ? 53.337 29.517 15.131 1.00 13.88 188 LEU A N 1
ATOM 1599 C CA . LEU A 1 212 ? 51.874 29.438 15.069 1.00 14.13 188 LEU A CA 1
ATOM 1600 C C . LEU A 1 212 ? 51.229 30.550 15.874 1.00 14.55 188 LEU A C 1
ATOM 1601 O O . LEU A 1 212 ? 50.262 31.144 15.427 1.00 15.25 188 LEU A O 1
ATOM 1606 N N . ALA A 1 213 ? 51.758 30.822 17.060 1.00 14.25 189 ALA A N 1
ATOM 1607 C CA . ALA A 1 213 ? 51.233 31.898 17.895 1.00 15.60 189 ALA A CA 1
ATOM 1608 C C . ALA A 1 213 ? 51.307 33.252 17.184 1.00 15.53 189 ALA A C 1
ATOM 1609 O O . ALA A 1 213 ? 50.368 34.031 17.224 1.00 17.47 189 ALA A O 1
ATOM 1611 N N . GLU A 1 214 ? 52.414 33.498 16.495 1.00 15.74 190 GLU A N 1
ATOM 1612 C CA . GLU A 1 214 ? 52.643 34.771 15.809 1.00 16.51 190 GLU A CA 1
ATOM 1613 C C . GLU A 1 214 ? 51.857 34.895 14.515 1.00 15.90 190 GLU A C 1
ATOM 1614 O O . GLU A 1 214 ? 51.316 35.958 14.218 1.00 18.03 190 GLU A O 1
ATOM 1620 N N . ASN A 1 215 ? 51.771 33.799 13.760 1.00 16.27 191 ASN A N 1
ATOM 1621 C CA . ASN A 1 215 ? 51.207 33.838 12.394 1.00 16.13 191 ASN A CA 1
ATOM 1622 C C . ASN A 1 215 ? 49.822 33.261 12.150 1.00 16.43 191 ASN A C 1
ATOM 1623 O O . ASN A 1 215 ? 49.141 33.696 11.242 1.00 19.76 191 ASN A O 1
ATOM 1628 N N . VAL A 1 216 ? 49.418 32.275 12.938 1.00 17.38 192 VAL A N 1
ATOM 1629 C CA . VAL A 1 216 ? 48.129 31.586 12.720 1.00 18.15 192 VAL A CA 1
ATOM 1630 C C . VAL A 1 216 ? 47.067 32.022 13.743 1.00 18.79 192 VAL A C 1
ATOM 1631 O O . VAL A 1 216 ? 45.887 32.177 13.407 1.00 20.92 192 VAL A O 1
ATOM 1635 N N . ASN A 1 217 ? 47.491 32.236 14.982 1.00 18.53 193 ASN A N 1
ATOM 1636 C CA . ASN A 1 217 ? 46.613 32.779 16.002 1.00 18.16 193 ASN A CA 1
ATOM 1637 C C . ASN A 1 217 ? 46.450 34.258 15.750 1.00 19.46 193 ASN A C 1
ATOM 1638 O O . ASN A 1 217 ? 47.381 34.940 15.322 1.00 20.54 193 ASN A O 1
ATOM 1643 N N . SER A 1 218 ? 45.263 34.758 16.044 1.00 20.18 194 SER A N 1
ATOM 1644 C CA . SER A 1 218 ? 44.963 36.174 15.857 1.00 22.05 194 SER A CA 1
ATOM 1645 C C . SER A 1 218 ? 43.891 36.641 16.828 1.00 22.81 194 SER A C 1
ATOM 1646 O O . SER A 1 218 ? 43.477 35.887 17.706 1.00 25.52 194 SER A O 1
ATOM 1650 N N . ALA B 1 24 ? 80.523 11.606 -32.828 1.00 32.30 0 ALA B N 1
ATOM 1651 C CA . ALA B 1 24 ? 80.343 11.577 -31.350 1.00 31.03 0 ALA B CA 1
ATOM 1652 C C . ALA B 1 24 ? 79.215 12.503 -30.884 1.00 29.61 0 ALA B C 1
ATOM 1653 O O . ALA B 1 24 ? 79.441 13.395 -30.061 1.00 31.57 0 ALA B O 1
ATOM 1655 N N A MET B 1 25 ? 78.014 12.304 -31.433 0.70 28.47 1 MET B N 1
ATOM 1656 N N B MET B 1 25 ? 78.011 12.296 -31.424 0.30 27.72 1 MET B N 1
ATOM 1657 C CA A MET B 1 25 ? 76.822 13.075 -31.031 0.70 26.61 1 MET B CA 1
ATOM 1658 C CA B MET B 1 25 ? 76.841 13.066 -30.987 0.30 25.57 1 MET B CA 1
ATOM 1659 C C A MET B 1 25 ? 76.373 12.468 -29.689 0.70 24.98 1 MET B C 1
ATOM 1660 C C B MET B 1 25 ? 76.412 12.466 -29.659 0.30 24.59 1 MET B C 1
ATOM 1661 O O A MET B 1 25 ? 76.485 11.257 -29.480 0.70 25.74 1 MET B O 1
ATOM 1662 O O B MET B 1 25 ? 76.573 11.266 -29.425 0.30 24.98 1 MET B O 1
ATOM 1671 N N . SER B 1 26 ? 75.875 13.306 -28.785 1.00 23.75 2 SER B N 1
ATOM 1672 C CA . SER B 1 26 ? 75.466 12.862 -27.445 1.00 21.63 2 SER B CA 1
ATOM 1673 C C . SER B 1 26 ? 74.371 11.796 -27.411 1.00 18.86 2 SER B C 1
ATOM 1674 O O . SER B 1 26 ? 73.469 11.836 -28.236 1.00 18.89 2 SER B O 1
ATOM 1677 N N . ASN B 1 27 ? 74.494 10.819 -26.502 1.00 16.98 3 ASN B N 1
ATOM 1678 C CA . ASN B 1 27 ? 73.410 9.876 -26.218 1.00 15.63 3 ASN B CA 1
ATOM 1679 C C . ASN B 1 27 ? 72.333 10.712 -25.523 1.00 14.76 3 ASN B C 1
ATOM 1680 O O . ASN B 1 27 ? 72.620 11.371 -24.526 1.00 14.51 3 ASN B O 1
ATOM 1685 N N . VAL B 1 28 ? 71.094 10.648 -26.005 1.00 13.60 4 VAL B N 1
ATOM 1686 C CA . VAL B 1 28 ? 70.004 11.426 -25.421 1.00 13.70 4 VAL B CA 1
ATOM 1687 C C . VAL B 1 28 ? 68.861 10.539 -24.923 1.00 12.81 4 VAL B C 1
ATOM 1688 O O . VAL B 1 28 ? 68.361 9.684 -25.638 1.00 13.73 4 VAL B O 1
ATOM 1692 N N . LEU B 1 29 ? 68.493 10.757 -23.673 1.00 12.10 5 LEU B N 1
ATOM 1693 C CA . LEU B 1 29 ? 67.344 10.141 -23.051 1.00 12.96 5 LEU B CA 1
ATOM 1694 C C . LEU B 1 29 ? 66.240 11.198 -23.000 1.00 12.20 5 LEU B C 1
ATOM 1695 O O . LEU B 1 29 ? 66.438 12.272 -22.419 1.00 12.97 5 LEU B O 1
ATOM 1700 N N . ILE B 1 30 ? 65.097 10.903 -23.616 1.00 12.09 6 ILE B N 1
ATOM 1701 C CA . ILE B 1 30 ? 63.942 11.772 -23.564 1.00 12.27 6 ILE B CA 1
ATOM 1702 C C . ILE B 1 30 ? 62.932 11.164 -22.589 1.00 12.44 6 ILE B C 1
ATOM 1703 O O . ILE B 1 30 ? 62.498 10.032 -22.767 1.00 13.92 6 ILE B O 1
ATOM 1708 N N . ILE B 1 31 ? 62.567 11.925 -21.563 1.00 11.93 7 ILE B N 1
ATOM 1709 C CA . ILE B 1 31 ? 61.590 11.527 -20.571 1.00 12.74 7 ILE B CA 1
ATOM 1710 C C . ILE B 1 31 ? 60.306 12.307 -20.864 1.00 11.61 7 ILE B C 1
ATOM 1711 O O . ILE B 1 31 ? 60.230 13.543 -20.643 1.00 12.48 7 ILE B O 1
ATOM 1716 N N . ASN B 1 32 ? 59.326 11.601 -21.423 1.00 12.28 8 ASN B N 1
ATOM 1717 C CA . ASN B 1 32 ? 58.044 12.178 -21.788 1.00 12.34 8 ASN B CA 1
ATOM 1718 C C . ASN B 1 32 ? 57.060 12.002 -20.657 1.00 11.64 8 ASN B C 1
ATOM 1719 O O . ASN B 1 32 ? 56.634 10.892 -20.386 1.00 12.56 8 ASN B O 1
ATOM 1724 N N . ALA B 1 33 ? 56.714 13.117 -20.021 1.00 12.51 9 ALA B N 1
ATOM 1725 C CA . ALA B 1 33 ? 55.815 13.130 -18.875 1.00 12.23 9 ALA B CA 1
ATOM 1726 C C . ALA B 1 33 ? 54.386 13.538 -19.240 1.00 12.64 9 ALA B C 1
ATOM 1727 O O . ALA B 1 33 ? 53.603 14.021 -18.414 1.00 14.18 9 ALA B O 1
ATOM 1729 N N . MET B 1 34 ? 54.027 13.312 -20.489 1.00 13.40 10 MET B N 1
ATOM 1730 C CA . MET B 1 34 ? 52.652 13.571 -20.886 1.00 13.79 10 MET B CA 1
ATOM 1731 C C . MET B 1 34 ? 51.689 12.711 -20.048 1.00 14.34 10 MET B C 1
ATOM 1732 O O . MET B 1 34 ? 52.017 11.612 -19.561 1.00 14.29 10 MET B O 1
ATOM 1737 N N . LYS B 1 35 ? 50.481 13.224 -19.864 1.00 15.24 11 LYS B N 1
ATOM 1738 C CA . LYS B 1 35 ? 49.442 12.443 -19.206 1.00 15.81 11 LYS B CA 1
ATOM 1739 C C . LYS B 1 35 ? 48.076 12.928 -19.617 1.00 16.83 11 LYS B C 1
ATOM 1740 O O . LYS B 1 35 ? 47.796 14.129 -19.647 1.00 16.43 11 LYS B O 1
ATOM 1746 N N A GLU B 1 36 ? 47.216 11.971 -19.955 0.70 15.97 12 GLU B N 1
ATOM 1747 N N B GLU B 1 36 ? 47.219 11.974 -19.974 0.30 16.78 12 GLU B N 1
ATOM 1748 C CA A GLU B 1 36 ? 45.821 12.236 -20.312 0.70 17.32 12 GLU B CA 1
ATOM 1749 C CA B GLU B 1 36 ? 45.837 12.280 -20.330 0.30 17.63 12 GLU B CA 1
ATOM 1750 C C A GLU B 1 36 ? 45.037 12.389 -19.022 0.70 17.20 12 GLU B C 1
ATOM 1751 C C B GLU B 1 36 ? 45.043 12.393 -19.038 0.30 17.54 12 GLU B C 1
ATOM 1752 O O A GLU B 1 36 ? 44.838 11.422 -18.280 0.70 19.10 12 GLU B O 1
ATOM 1753 O O B GLU B 1 36 ? 44.852 11.411 -18.317 0.30 18.37 12 GLU B O 1
ATOM 1764 N N . PHE B 1 37 ? 44.580 13.606 -18.759 1.00 17.17 13 PHE B N 1
ATOM 1765 C CA . PHE B 1 37 ? 43.858 13.899 -17.527 1.00 17.80 13 PHE B CA 1
ATOM 1766 C C . PHE B 1 37 ? 43.169 15.222 -17.657 1.00 17.33 13 PHE B C 1
ATOM 1767 O O . PHE B 1 37 ? 43.771 16.198 -18.120 1.00 19.05 13 PHE B O 1
ATOM 1775 N N . ALA B 1 38 ? 41.911 15.273 -17.238 1.00 19.07 14 ALA B N 1
ATOM 1776 C CA . ALA B 1 38 ? 41.147 16.511 -17.297 1.00 19.57 14 ALA B CA 1
ATOM 1777 C C . ALA B 1 38 ? 41.287 17.176 -18.688 1.00 21.52 14 ALA B C 1
ATOM 1778 O O . ALA B 1 38 ? 40.993 16.542 -19.700 1.00 23.41 14 ALA B O 1
ATOM 1780 N N A HIS B 1 39 ? 41.739 18.430 -18.746 0.30 21.72 15 HIS B N 1
ATOM 1781 N N B HIS B 1 39 ? 41.771 18.415 -18.729 0.70 21.97 15 HIS B N 1
ATOM 1782 C CA A HIS B 1 39 ? 41.879 19.123 -20.047 0.30 21.85 15 HIS B CA 1
ATOM 1783 C CA B HIS B 1 39 ? 41.901 19.157 -20.000 0.70 22.03 15 HIS B CA 1
ATOM 1784 C C A HIS B 1 39 ? 43.171 18.829 -20.829 0.30 21.00 15 HIS B C 1
ATOM 1785 C C B HIS B 1 39 ? 43.212 18.919 -20.776 0.70 20.91 15 HIS B C 1
ATOM 1786 O O A HIS B 1 39 ? 43.310 19.266 -21.974 0.30 22.00 15 HIS B O 1
ATOM 1787 O O B HIS B 1 39 ? 43.410 19.492 -21.849 0.70 21.85 15 HIS B O 1
ATOM 1800 N N . SER B 1 40 ? 44.101 18.091 -20.226 1.00 19.96 16 SER B N 1
ATOM 1801 C CA . SER B 1 40 ? 45.348 17.720 -20.920 1.00 18.45 16 SER B CA 1
ATOM 1802 C C . SER B 1 40 ? 45.095 16.394 -21.666 1.00 19.25 16 SER B C 1
ATOM 1803 O O . SER B 1 40 ? 44.663 15.420 -21.055 1.00 20.33 16 SER B O 1
ATOM 1806 N N . LYS B 1 41 ? 45.330 16.372 -22.982 1.00 18.81 17 LYS B N 1
ATOM 1807 C CA . LYS B 1 41 ? 45.184 15.134 -23.791 1.00 18.36 17 LYS B CA 1
ATOM 1808 C C . LYS B 1 41 ? 46.536 14.458 -24.158 1.00 17.97 17 LYS B C 1
ATOM 1809 O O . LYS B 1 41 ? 46.566 13.353 -24.713 1.00 20.15 17 LYS B O 1
ATOM 1815 N N . GLY B 1 42 ? 47.639 15.134 -23.845 1.00 15.35 18 GLY B N 1
ATOM 1816 C CA . GLY B 1 42 ? 48.999 14.624 -24.070 1.00 15.74 18 GLY B CA 1
ATOM 1817 C C . GLY B 1 42 ? 49.563 14.718 -25.465 1.00 14.68 18 GLY B C 1
ATOM 1818 O O . GLY B 1 42 ? 50.708 14.350 -25.695 1.00 15.53 18 GLY B O 1
ATOM 1819 N N . ALA B 1 43 ? 48.761 15.199 -26.413 1.00 14.77 19 ALA B N 1
ATOM 1820 C CA . ALA B 1 43 ? 49.166 15.161 -27.807 1.00 14.77 19 ALA B CA 1
ATOM 1821 C C . ALA B 1 43 ? 50.305 16.100 -28.169 1.00 13.49 19 ALA B C 1
ATOM 1822 O O . ALA B 1 43 ? 51.152 15.746 -28.992 1.00 14.69 19 ALA B O 1
ATOM 1824 N N . LEU B 1 44 ? 50.339 17.283 -27.564 1.00 13.29 20 LEU B N 1
ATOM 1825 C CA . LEU B 1 44 ? 51.424 18.231 -27.849 1.00 12.69 20 LEU B CA 1
ATOM 1826 C C . LEU B 1 44 ? 52.753 17.670 -27.332 1.00 12.68 20 LEU B C 1
ATOM 1827 O O . LEU B 1 44 ? 53.771 17.689 -28.032 1.00 13.67 20 LEU B O 1
ATOM 1832 N N . ASN B 1 45 ? 52.729 17.147 -26.112 1.00 12.32 21 ASN B N 1
ATOM 1833 C CA . ASN B 1 45 ? 53.948 16.563 -25.540 1.00 11.75 21 ASN B CA 1
ATOM 1834 C C . ASN B 1 45 ? 54.402 15.319 -26.299 1.00 11.72 21 ASN B C 1
ATOM 1835 O O . ASN B 1 45 ? 55.596 15.126 -26.501 1.00 12.94 21 ASN B O 1
ATOM 1840 N N . LEU B 1 46 ? 53.467 14.486 -26.760 1.00 12.83 22 LEU B N 1
ATOM 1841 C CA . LEU B 1 46 ? 53.856 13.339 -27.597 1.00 13.25 22 LEU B CA 1
ATOM 1842 C C . LEU B 1 46 ? 54.468 13.828 -28.925 1.00 12.91 22 LEU B C 1
ATOM 1843 O O . LEU B 1 46 ? 55.498 13.317 -29.366 1.00 13.88 22 LEU B O 1
ATOM 1848 N N . THR B 1 47 ? 53.838 14.824 -29.540 1.00 13.27 23 THR B N 1
ATOM 1849 C CA . THR B 1 47 ? 54.359 15.390 -30.779 1.00 13.50 23 THR B CA 1
ATOM 1850 C C . THR B 1 47 ? 55.786 15.897 -30.595 1.00 12.72 23 THR B C 1
ATOM 1851 O O . THR B 1 47 ? 56.661 15.588 -31.400 1.00 13.48 23 THR B O 1
ATOM 1855 N N . LEU B 1 48 ? 56.029 16.662 -29.535 1.00 12.55 24 LEU B N 1
ATOM 1856 C CA . LEU B 1 48 ? 57.366 17.234 -29.303 1.00 12.74 24 LEU B CA 1
ATOM 1857 C C . LEU B 1 48 ? 58.402 16.162 -28.930 1.00 11.95 24 LEU B C 1
ATOM 1858 O O . LEU B 1 48 ? 59.588 16.294 -29.234 1.00 13.20 24 LEU B O 1
ATOM 1863 N N . THR B 1 49 ? 57.959 15.111 -28.246 1.00 12.53 25 THR B N 1
ATOM 1864 C CA . THR B 1 49 ? 58.833 13.971 -27.953 1.00 12.62 25 THR B CA 1
ATOM 1865 C C . THR B 1 49 ? 59.321 13.395 -29.292 1.00 12.69 25 THR B C 1
ATOM 1866 O O . THR B 1 49 ? 60.510 13.133 -29.477 1.00 13.55 25 THR B O 1
ATOM 1870 N N . ASN B 1 50 ? 58.382 13.170 -30.211 1.00 13.72 26 ASN B N 1
ATOM 1871 C CA . ASN B 1 50 ? 58.708 12.654 -31.554 1.00 14.60 26 ASN B CA 1
ATOM 1872 C C . ASN B 1 50 ? 59.551 13.588 -32.396 1.00 14.67 26 ASN B C 1
ATOM 1873 O O . ASN B 1 50 ? 60.465 13.151 -33.093 1.00 15.60 26 ASN B O 1
ATOM 1878 N N . VAL B 1 51 ? 59.241 14.881 -32.349 1.00 14.26 27 VAL B N 1
ATOM 1879 C CA . VAL B 1 51 ? 60.023 15.891 -33.068 1.00 14.80 27 VAL B CA 1
ATOM 1880 C C . VAL B 1 51 ? 61.482 15.790 -32.635 1.00 14.31 27 VAL B C 1
ATOM 1881 O O . VAL B 1 51 ? 62.385 15.753 -33.464 1.00 14.69 27 VAL B O 1
ATOM 1885 N N . ALA B 1 52 ? 61.706 15.730 -31.322 1.00 13.49 28 ALA B N 1
ATOM 1886 C CA . ALA B 1 52 ? 63.065 15.614 -30.797 1.00 13.79 28 ALA B CA 1
ATOM 1887 C C . ALA B 1 52 ? 63.706 14.293 -31.183 1.00 13.75 28 ALA B C 1
ATOM 1888 O O . ALA B 1 52 ? 64.841 14.273 -31.616 1.00 14.51 28 ALA B O 1
ATOM 1890 N N . ALA B 1 53 ? 62.992 13.181 -30.991 1.00 13.80 29 ALA B N 1
ATOM 1891 C CA . ALA B 1 53 ? 63.569 11.870 -31.300 1.00 14.33 29 ALA B CA 1
ATOM 1892 C C . ALA B 1 53 ? 63.996 11.802 -32.768 1.00 14.27 29 ALA B C 1
ATOM 1893 O O . ALA B 1 53 ? 65.109 11.383 -33.088 1.00 16.14 29 ALA B O 1
ATOM 1895 N N . ASP B 1 54 ? 63.116 12.244 -33.659 1.00 14.96 30 ASP B N 1
ATOM 1896 C CA . ASP B 1 54 ? 63.404 12.207 -35.097 1.00 15.04 30 ASP B CA 1
ATOM 1897 C C . ASP B 1 54 ? 64.569 13.114 -35.475 1.00 15.43 30 ASP B C 1
ATOM 1898 O O . ASP B 1 54 ? 65.475 12.703 -36.184 1.00 16.74 30 ASP B O 1
ATOM 1903 N N . PHE B 1 55 ? 64.533 14.351 -34.997 1.00 14.72 31 PHE B N 1
ATOM 1904 C CA . PHE B 1 55 ? 65.576 15.317 -35.317 1.00 14.60 31 PHE B CA 1
ATOM 1905 C C . PHE B 1 55 ? 66.934 14.866 -34.793 1.00 14.62 31 PHE B C 1
ATOM 1906 O O . PHE B 1 55 ? 67.968 14.962 -35.480 1.00 15.67 31 PHE B O 1
ATOM 1914 N N . LEU B 1 56 ? 66.935 14.390 -33.554 1.00 14.63 32 LEU B N 1
ATOM 1915 C CA . LEU B 1 56 ? 68.184 13.970 -32.920 1.00 14.91 32 LEU B CA 1
ATOM 1916 C C . LEU B 1 56 ? 68.757 12.707 -33.582 1.00 15.77 32 LEU B C 1
ATOM 1917 O O . LEU B 1 56 ? 69.961 12.605 -33.774 1.00 17.32 32 LEU B O 1
ATOM 1922 N N A ARG B 1 57 ? 67.875 11.771 -33.924 0.50 16.66 33 ARG B N 1
ATOM 1923 N N B ARG B 1 57 ? 67.897 11.745 -33.912 0.50 16.33 33 ARG B N 1
ATOM 1924 C CA A ARG B 1 57 ? 68.270 10.559 -34.637 0.50 18.44 33 ARG B CA 1
ATOM 1925 C CA B ARG B 1 57 ? 68.361 10.532 -34.602 0.50 18.03 33 ARG B CA 1
ATOM 1926 C C A ARG B 1 57 ? 68.865 10.910 -36.008 0.50 18.86 33 ARG B C 1
ATOM 1927 C C B ARG B 1 57 ? 68.995 10.876 -35.949 0.50 18.42 33 ARG B C 1
ATOM 1928 O O A ARG B 1 57 ? 69.904 10.361 -36.400 0.50 20.43 33 ARG B O 1
ATOM 1929 O O B ARG B 1 57 ? 70.070 10.366 -36.304 0.50 19.42 33 ARG B O 1
ATOM 1944 N N A GLU B 1 58 ? 68.214 11.828 -36.735 0.60 19.64 34 GLU B N 1
ATOM 1945 N N B GLU B 1 58 ? 68.322 11.767 -36.693 0.40 19.39 34 GLU B N 1
ATOM 1946 C CA A GLU B 1 58 ? 68.708 12.270 -38.044 0.60 20.98 34 GLU B CA 1
ATOM 1947 C CA B GLU B 1 58 ? 68.784 12.221 -38.021 0.40 20.55 34 GLU B CA 1
ATOM 1948 C C A GLU B 1 58 ? 70.071 12.954 -37.925 0.60 20.68 34 GLU B C 1
ATOM 1949 C C B GLU B 1 58 ? 70.118 12.916 -37.901 0.40 20.45 34 GLU B C 1
ATOM 1950 O O A GLU B 1 58 ? 70.913 12.844 -38.817 0.60 22.10 34 GLU B O 1
ATOM 1951 O O B GLU B 1 58 ? 70.987 12.790 -38.766 0.40 21.57 34 GLU B O 1
ATOM 1962 N N . SER B 1 59 ? 70.260 13.667 -36.815 1.00 19.78 35 SER B N 1
ATOM 1963 C CA . SER B 1 59 ? 71.494 14.390 -36.520 1.00 20.74 35 SER B CA 1
ATOM 1964 C C . SER B 1 59 ? 72.637 13.468 -36.048 1.00 20.88 35 SER B C 1
ATOM 1965 O O . SER B 1 59 ? 73.751 13.935 -35.868 1.00 23.57 35 SER B O 1
ATOM 1968 N N . GLY B 1 60 ? 72.355 12.184 -35.819 1.00 20.39 36 GLY B N 1
ATOM 1969 C CA . GLY B 1 60 ? 73.383 11.210 -35.437 1.00 20.56 36 GLY B CA 1
ATOM 1970 C C . GLY B 1 60 ? 73.444 10.803 -33.977 1.00 19.38 36 GLY B C 1
ATOM 1971 O O . GLY B 1 60 ? 74.389 10.133 -33.561 1.00 21.98 36 GLY B O 1
ATOM 1972 N N . HIS B 1 61 ? 72.469 11.227 -33.184 1.00 18.57 37 HIS B N 1
ATOM 1973 C CA . HIS B 1 61 ? 72.427 10.826 -31.793 1.00 17.65 37 HIS B CA 1
ATOM 1974 C C . HIS B 1 61 ? 71.695 9.507 -31.594 1.00 17.59 37 HIS B C 1
ATOM 1975 O O . HIS B 1 61 ? 70.750 9.208 -32.312 1.00 18.82 37 HIS B O 1
ATOM 1982 N N A GLN B 1 62 ? 72.154 8.716 -30.628 0.70 16.38 38 GLN B N 1
ATOM 1983 N N B GLN B 1 62 ? 72.136 8.718 -30.619 0.30 17.29 38 GLN B N 1
ATOM 1984 C CA A GLN B 1 62 ? 71.400 7.569 -30.171 0.70 16.67 38 GLN B CA 1
ATOM 1985 C CA B GLN B 1 62 ? 71.365 7.556 -30.230 0.30 17.18 38 GLN B CA 1
ATOM 1986 C C A GLN B 1 62 ? 70.353 8.150 -29.209 0.70 16.19 38 GLN B C 1
ATOM 1987 C C B GLN B 1 62 ? 70.358 8.128 -29.231 0.30 16.78 38 GLN B C 1
ATOM 1988 O O A GLN B 1 62 ? 70.670 9.013 -28.371 0.70 17.06 38 GLN B O 1
ATOM 1989 O O B GLN B 1 62 ? 70.715 8.947 -28.377 0.30 17.36 38 GLN B O 1
ATOM 2000 N N . VAL B 1 63 ? 69.109 7.698 -29.349 1.00 15.99 39 VAL B N 1
ATOM 2001 C CA . VAL B 1 63 ? 68.020 8.203 -28.523 1.00 16.10 39 VAL B CA 1
ATOM 2002 C C . VAL B 1 63 ? 67.230 7.092 -27.864 1.00 15.36 39 VAL B C 1
ATOM 2003 O O . VAL B 1 63 ? 66.894 6.089 -28.497 1.00 17.24 39 VAL B O 1
ATOM 2007 N N . LYS B 1 64 ? 66.953 7.282 -26.578 1.00 14.65 40 LYS B N 1
ATOM 2008 C CA . LYS B 1 64 ? 66.077 6.393 -25.811 1.00 14.60 40 LYS B CA 1
ATOM 2009 C C . LYS B 1 64 ? 64.957 7.257 -25.274 1.00 13.94 40 LYS B C 1
ATOM 2010 O O . LYS B 1 64 ? 65.163 8.427 -24.966 1.00 14.01 40 LYS B O 1
ATOM 2016 N N . ILE B 1 65 ? 63.766 6.676 -25.174 1.00 13.53 41 ILE B N 1
ATOM 2017 C CA . ILE B 1 65 ? 62.584 7.385 -24.686 1.00 13.98 41 ILE B CA 1
ATOM 2018 C C . ILE B 1 65 ? 61.888 6.634 -23.547 1.00 13.66 41 ILE B C 1
ATOM 2019 O O . ILE B 1 65 ? 61.602 5.445 -23.662 1.00 15.36 41 ILE B O 1
ATOM 2024 N N . THR B 1 66 ? 61.622 7.350 -22.462 1.00 13.18 42 THR B N 1
ATOM 2025 C CA . THR B 1 66 ? 60.864 6.828 -21.349 1.00 13.68 42 THR B CA 1
ATOM 2026 C C . THR B 1 66 ? 59.528 7.550 -21.372 1.00 12.62 42 THR B C 1
ATOM 2027 O O . THR B 1 66 ? 59.490 8.775 -21.424 1.00 14.06 42 THR B O 1
ATOM 2031 N N . THR B 1 67 ? 58.432 6.796 -21.374 1.00 13.15 43 THR B N 1
ATOM 2032 C CA . THR B 1 67 ? 57.093 7.374 -21.346 1.00 13.43 43 THR B CA 1
ATOM 2033 C C . THR B 1 67 ? 56.571 7.142 -19.933 1.00 13.48 43 THR B C 1
ATOM 2034 O O . THR B 1 67 ? 56.087 6.062 -19.601 1.00 15.12 43 THR B O 1
ATOM 2038 N N . VAL B 1 68 ? 56.707 8.168 -19.091 1.00 13.31 44 VAL B N 1
ATOM 2039 C CA . VAL B 1 68 ? 56.453 8.017 -17.660 1.00 13.25 44 VAL B CA 1
ATOM 2040 C C . VAL B 1 68 ? 55.104 7.407 -17.291 1.00 14.36 44 VAL B C 1
ATOM 2041 O O . VAL B 1 68 ? 55.029 6.486 -16.475 1.00 15.18 44 VAL B O 1
ATOM 2045 N N . ASP B 1 69 ? 54.039 7.910 -17.897 1.00 13.96 45 ASP B N 1
ATOM 2046 C CA . ASP B 1 69 ? 52.690 7.448 -17.555 1.00 15.41 45 ASP B CA 1
ATOM 2047 C C . ASP B 1 69 ? 52.389 6.019 -17.970 1.00 15.58 45 ASP B C 1
ATOM 2048 O O . ASP B 1 69 ? 51.458 5.394 -17.463 1.00 17.48 45 ASP B O 1
ATOM 2053 N N A GLN B 1 70 ? 53.167 5.493 -18.895 0.70 15.47 46 GLN B N 1
ATOM 2054 N N B GLN B 1 70 ? 53.158 5.522 -18.935 0.30 18.06 46 GLN B N 1
ATOM 2055 C CA A GLN B 1 70 ? 52.967 4.136 -19.389 0.70 16.62 46 GLN B CA 1
ATOM 2056 C CA B GLN B 1 70 ? 53.024 4.148 -19.441 0.30 19.36 46 GLN B CA 1
ATOM 2057 C C A GLN B 1 70 ? 53.674 3.123 -18.523 0.70 18.14 46 GLN B C 1
ATOM 2058 C C B GLN B 1 70 ? 53.724 3.119 -18.561 0.30 19.87 46 GLN B C 1
ATOM 2059 O O A GLN B 1 70 ? 53.419 1.928 -18.653 0.70 20.90 46 GLN B O 1
ATOM 2060 O O B GLN B 1 70 ? 53.572 1.911 -18.767 0.30 21.57 46 GLN B O 1
ATOM 2071 N N . GLY B 1 71 ? 54.493 3.600 -17.590 1.00 19.44 47 GLY B N 1
ATOM 2072 C CA . GLY B 1 71 ? 55.220 2.751 -16.672 1.00 19.71 47 GLY B CA 1
ATOM 2073 C C . GLY B 1 71 ? 56.697 2.655 -16.975 1.00 18.15 47 GLY B C 1
ATOM 2074 O O . GLY B 1 71 ? 57.134 2.901 -18.094 1.00 20.33 47 GLY B O 1
ATOM 2075 N N . TYR B 1 72 ? 57.460 2.263 -15.964 1.00 18.19 48 TYR B N 1
ATOM 2076 C CA . TYR B 1 72 ? 58.910 2.158 -16.079 1.00 17.89 48 TYR B CA 1
ATOM 2077 C C . TYR B 1 72 ? 59.475 1.210 -15.028 1.00 16.72 48 TYR B C 1
ATOM 2078 O O . TYR B 1 72 ? 58.843 0.961 -14.001 1.00 20.05 48 TYR B O 1
ATOM 2087 N N . ASP B 1 73 ? 60.672 0.698 -15.306 1.00 18.00 49 ASP B N 1
ATOM 2088 C CA . ASP B 1 73 ? 61.428 -0.139 -14.381 1.00 18.32 49 ASP B CA 1
ATOM 2089 C C . ASP B 1 73 ? 62.536 0.737 -13.786 1.00 17.47 49 ASP B C 1
ATOM 2090 O O . ASP B 1 73 ? 63.404 1.216 -14.498 1.00 17.49 49 ASP B O 1
ATOM 2095 N N . ILE B 1 74 ? 62.516 0.903 -12.475 1.00 16.86 50 ILE B N 1
ATOM 2096 C CA . ILE B 1 74 ? 63.457 1.827 -11.806 1.00 16.84 50 ILE B CA 1
ATOM 2097 C C . ILE B 1 74 ? 64.923 1.528 -12.101 1.00 15.62 50 ILE B C 1
ATOM 2098 O O . ILE B 1 74 ? 65.689 2.434 -12.426 1.00 16.88 50 ILE B O 1
ATOM 2103 N N A GLU B 1 75 ? 65.306 0.255 -12.000 0.50 16.59 51 GLU B N 1
ATOM 2104 N N B GLU B 1 75 ? 65.312 0.259 -12.004 0.50 17.03 51 GLU B N 1
ATOM 2105 C CA A GLU B 1 75 ? 66.690 -0.128 -12.277 0.50 16.54 51 GLU B CA 1
ATOM 2106 C CA B GLU B 1 75 ? 66.703 -0.103 -12.271 0.50 17.32 51 GLU B CA 1
ATOM 2107 C C A GLU B 1 75 ? 67.072 0.247 -13.710 0.50 16.45 51 GLU B C 1
ATOM 2108 C C B GLU B 1 75 ? 67.085 0.228 -13.718 0.50 16.91 51 GLU B C 1
ATOM 2109 O O A GLU B 1 75 ? 68.143 0.793 -13.950 0.50 16.71 51 GLU B O 1
ATOM 2110 O O B GLU B 1 75 ? 68.175 0.728 -13.974 0.50 17.24 51 GLU B O 1
ATOM 2121 N N . SER B 1 76 ? 66.184 -0.042 -14.658 1.00 16.51 52 SER B N 1
ATOM 2122 C CA . SER B 1 76 ? 66.435 0.283 -16.067 1.00 16.45 52 SER B CA 1
ATOM 2123 C C . SER B 1 76 ? 66.593 1.805 -16.257 1.00 16.01 52 SER B C 1
ATOM 2124 O O . SER B 1 76 ? 67.405 2.268 -17.064 1.00 16.60 52 SER B O 1
ATOM 2127 N N . GLU B 1 77 ? 65.795 2.578 -15.523 1.00 15.37 53 GLU B N 1
ATOM 2128 C CA . GLU B 1 77 ? 65.878 4.044 -15.617 1.00 14.04 53 GLU B CA 1
ATOM 2129 C C . GLU B 1 77 ? 67.202 4.561 -15.057 1.00 14.10 53 GLU B C 1
ATOM 2130 O O . GLU B 1 77 ? 67.811 5.446 -15.652 1.00 14.95 53 GLU B O 1
ATOM 2136 N N . ILE B 1 78 ? 67.647 4.006 -13.933 1.00 14.28 54 ILE B N 1
ATOM 2137 C CA . ILE B 1 78 ? 68.957 4.370 -13.399 1.00 14.61 54 ILE B CA 1
ATOM 2138 C C . ILE B 1 78 ? 70.041 4.104 -14.466 1.00 14.71 54 ILE B C 1
ATOM 2139 O O . ILE B 1 78 ? 70.914 4.950 -14.723 1.00 15.53 54 ILE B O 1
ATOM 2144 N N . GLU B 1 79 ? 69.974 2.924 -15.090 1.00 15.29 55 GLU B N 1
ATOM 2145 C CA . GLU B 1 79 ? 70.906 2.566 -16.150 1.00 17.12 55 GLU B CA 1
ATOM 2146 C C . GLU B 1 79 ? 70.811 3.539 -17.331 1.00 15.96 55 GLU B C 1
ATOM 2147 O O . GLU B 1 79 ? 71.828 3.882 -17.930 1.00 16.52 55 GLU B O 1
ATOM 2153 N N . ASN B 1 80 ? 69.587 3.962 -17.660 1.00 16.07 56 ASN B N 1
ATOM 2154 C CA . ASN B 1 80 ? 69.344 4.945 -18.742 1.00 16.37 56 ASN B CA 1
ATOM 2155 C C . ASN B 1 80 ? 70.045 6.287 -18.462 1.00 15.21 56 ASN B C 1
ATOM 2156 O O . ASN B 1 80 ? 70.613 6.893 -19.358 1.00 15.60 56 ASN B O 1
ATOM 2161 N N . TYR B 1 81 ? 69.975 6.760 -17.222 1.00 14.10 57 TYR B N 1
ATOM 2162 C CA . TYR B 1 81 ? 70.681 8.000 -16.854 1.00 13.65 57 TYR B CA 1
ATOM 2163 C C . TYR B 1 81 ? 72.188 7.837 -17.006 1.00 14.23 57 TYR B C 1
ATOM 2164 O O . TYR B 1 81 ? 72.871 8.728 -17.504 1.00 14.81 57 TYR B O 1
ATOM 2173 N N . LEU B 1 82 ? 72.712 6.689 -16.578 1.00 14.82 58 LEU B N 1
ATOM 2174 C CA . LEU B 1 82 ? 74.156 6.436 -16.696 1.00 15.77 58 LEU B CA 1
ATOM 2175 C C . LEU B 1 82 ? 74.579 6.392 -18.172 1.00 15.72 58 LEU B C 1
ATOM 2176 O O . LEU B 1 82 ? 75.660 6.844 -18.524 1.00 17.33 58 LEU B O 1
ATOM 2181 N N . TRP B 1 83 ? 73.729 5.828 -19.017 1.00 15.22 59 TRP B N 1
ATOM 2182 C CA . TRP B 1 83 ? 73.963 5.747 -20.462 1.00 16.48 59 TRP B CA 1
ATOM 2183 C C . TRP B 1 83 ? 73.913 7.117 -21.158 1.00 15.42 59 TRP B C 1
ATOM 2184 O O . TRP B 1 83 ? 74.678 7.405 -22.074 1.00 16.54 59 TRP B O 1
ATOM 2195 N N . ALA B 1 84 ? 72.998 7.959 -20.719 1.00 14.66 60 ALA B N 1
ATOM 2196 C CA . ALA B 1 84 ? 72.782 9.237 -21.357 1.00 14.27 60 ALA B CA 1
ATOM 2197 C C . ALA B 1 84 ? 73.864 10.269 -21.121 1.00 14.61 60 ALA B C 1
ATOM 2198 O O . ALA B 1 84 ? 74.455 10.344 -20.063 1.00 16.23 60 ALA B O 1
ATOM 2200 N N . ASP B 1 85 ? 74.103 11.074 -22.143 1.00 14.02 61 ASP B N 1
ATOM 2201 C CA . ASP B 1 85 ? 74.935 12.277 -22.010 1.00 13.83 61 ASP B CA 1
ATOM 2202 C C . ASP B 1 85 ? 74.051 13.493 -21.702 1.00 13.43 61 ASP B C 1
ATOM 2203 O O . ASP B 1 85 ? 74.478 14.409 -21.005 1.00 13.68 61 ASP B O 1
ATOM 2208 N N . THR B 1 86 ? 72.822 13.472 -22.210 1.00 13.03 62 THR B N 1
ATOM 2209 C CA . THR B 1 86 ? 71.840 14.551 -22.006 1.00 12.53 62 THR B CA 1
ATOM 2210 C C . THR B 1 86 ? 70.475 13.928 -21.774 1.00 12.77 62 THR B C 1
ATOM 2211 O O . THR B 1 86 ? 70.092 13.004 -22.480 1.00 12.80 62 THR B O 1
ATOM 2215 N N . ILE B 1 87 ? 69.765 14.445 -20.783 1.00 11.68 63 ILE B N 1
ATOM 2216 C CA . ILE B 1 87 ? 68.395 14.036 -20.463 1.00 12.25 63 ILE B CA 1
ATOM 2217 C C . ILE B 1 87 ? 67.450 15.204 -20.749 1.00 11.34 63 ILE B C 1
ATOM 2218 O O . ILE B 1 87 ? 67.641 16.294 -20.225 1.00 12.51 63 ILE B O 1
ATOM 2223 N N . ILE B 1 88 ? 66.476 14.972 -21.604 1.00 10.98 64 ILE B N 1
ATOM 2224 C CA . ILE B 1 88 ? 65.464 15.967 -21.931 1.00 11.75 64 ILE B CA 1
ATOM 2225 C C . ILE B 1 88 ? 64.150 15.589 -21.247 1.00 11.28 64 ILE B C 1
ATOM 2226 O O . ILE B 1 88 ? 63.674 14.472 -21.408 1.00 12.06 64 ILE B O 1
ATOM 2231 N N . TYR B 1 89 ? 63.618 16.493 -20.441 1.00 10.79 65 TYR B N 1
ATOM 2232 C CA . TYR B 1 89 ? 62.303 16.326 -19.815 1.00 10.97 65 TYR B CA 1
ATOM 2233 C C . TYR B 1 89 ? 61.263 17.064 -20.638 1.00 10.46 65 TYR B C 1
ATOM 2234 O O . TYR B 1 89 ? 61.225 18.304 -20.631 1.00 11.93 65 TYR B O 1
ATOM 2243 N N . GLN B 1 90 ? 60.418 16.309 -21.339 1.00 10.63 66 GLN B N 1
ATOM 2244 C CA . GLN B 1 90 ? 59.326 16.862 -22.144 1.00 10.98 66 GLN B CA 1
ATOM 2245 C C . GLN B 1 90 ? 58.065 16.749 -21.296 1.00 11.35 66 GLN B C 1
ATOM 2246 O O . GLN B 1 90 ? 57.620 15.648 -20.966 1.00 12.21 66 GLN B O 1
ATOM 2252 N N . MET B 1 91 ? 57.474 17.880 -20.934 1.00 11.11 67 MET B N 1
ATOM 2253 C CA . MET B 1 91 ? 56.372 17.864 -20.016 1.00 11.44 67 MET B CA 1
ATOM 2254 C C . MET B 1 91 ? 55.451 19.051 -20.081 1.00 11.11 67 MET B C 1
ATOM 2255 O O . MET B 1 91 ? 55.858 20.193 -20.344 1.00 11.35 67 MET B O 1
ATOM 2260 N N . PRO B 1 92 ? 54.180 18.790 -19.796 1.00 10.95 68 PRO B N 1
ATOM 2261 C CA . PRO B 1 92 ? 53.263 19.886 -19.638 1.00 11.13 68 PRO B CA 1
ATOM 2262 C C . PRO B 1 92 ? 53.423 20.526 -18.251 1.00 11.14 68 PRO B C 1
ATOM 2263 O O . PRO B 1 92 ? 53.888 19.891 -17.307 1.00 11.94 68 PRO B O 1
ATOM 2267 N N . ALA B 1 93 ? 52.996 21.779 -18.146 1.00 11.31 69 ALA B N 1
ATOM 2268 C CA . ALA B 1 93 ? 52.885 22.451 -16.854 1.00 11.61 69 ALA B CA 1
ATOM 2269 C C . ALA B 1 93 ? 51.564 22.036 -16.188 1.00 11.38 69 ALA B C 1
ATOM 2270 O O . ALA B 1 93 ? 50.486 22.228 -16.748 1.00 12.57 69 ALA B O 1
ATOM 2272 N N . TRP B 1 94 ? 51.675 21.435 -15.015 1.00 11.64 70 TRP B N 1
ATOM 2273 C CA . TRP B 1 94 ? 50.526 21.099 -14.160 1.00 11.93 70 TRP B CA 1
ATOM 2274 C C . TRP B 1 94 ? 50.759 21.833 -12.840 1.00 12.10 70 TRP B C 1
ATOM 2275 O O . TRP B 1 94 ? 51.726 21.573 -12.139 1.00 12.18 70 TRP B O 1
ATOM 2286 N N . TRP B 1 95 ? 49.872 22.750 -12.504 1.00 11.88 71 TRP B N 1
ATOM 2287 C CA . TRP B 1 95 ? 49.960 23.502 -11.253 1.00 12.51 71 TRP B CA 1
ATOM 2288 C C . TRP B 1 95 ? 51.359 24.030 -11.000 1.00 11.47 71 TRP B C 1
ATOM 2289 O O . TRP B 1 95 ? 51.952 23.827 -9.948 1.00 11.47 71 TRP B O 1
ATOM 2300 N N . MET B 1 96 ? 51.857 24.730 -12.018 1.00 10.97 72 MET B N 1
ATOM 2301 C CA . MET B 1 96 ? 53.116 25.489 -12.014 1.00 10.97 72 MET B CA 1
ATOM 2302 C C . MET B 1 96 ? 54.365 24.650 -12.129 1.00 10.71 72 MET B C 1
ATOM 2303 O O . MET B 1 96 ? 55.467 25.203 -12.030 1.00 11.49 72 MET B O 1
ATOM 2308 N N . GLY B 1 97 ? 54.229 23.355 -12.373 1.00 11.53 73 GLY B N 1
ATOM 2309 C CA . GLY B 1 97 ? 55.392 22.504 -12.461 1.00 11.73 73 GLY B CA 1
ATOM 2310 C C . GLY B 1 97 ? 55.112 21.165 -13.108 1.00 11.23 73 GLY B C 1
ATOM 2311 O O . GLY B 1 97 ? 54.193 20.992 -13.896 1.00 13.47 73 GLY B O 1
ATOM 2312 N N A GLU B 1 98 ? 55.936 20.185 -12.798 0.70 12.14 74 GLU B N 1
ATOM 2313 N N B GLU B 1 98 ? 55.858 20.178 -12.638 0.30 12.12 74 GLU B N 1
ATOM 2314 C CA A GLU B 1 98 ? 55.798 18.891 -13.436 0.70 11.92 74 GLU B CA 1
ATOM 2315 C CA B GLU B 1 98 ? 55.777 18.826 -13.155 0.30 11.72 74 GLU B CA 1
ATOM 2316 C C A GLU B 1 98 ? 54.571 18.129 -12.920 0.70 11.86 74 GLU B C 1
ATOM 2317 C C B GLU B 1 98 ? 54.501 18.073 -12.808 0.30 12.02 74 GLU B C 1
ATOM 2318 O O A GLU B 1 98 ? 54.191 18.254 -11.763 0.70 12.53 74 GLU B O 1
ATOM 2319 O O B GLU B 1 98 ? 54.010 18.163 -11.680 0.30 11.90 74 GLU B O 1
ATOM 2330 N N . PRO B 1 99 ? 53.939 17.333 -13.784 1.00 11.83 75 PRO B N 1
ATOM 2331 C CA . PRO B 1 99 ? 52.851 16.474 -13.353 1.00 12.48 75 PRO B CA 1
ATOM 2332 C C . PRO B 1 99 ? 53.344 15.570 -12.221 1.00 11.56 75 PRO B C 1
ATOM 2333 O O . PRO B 1 99 ? 54.521 15.192 -12.162 1.00 12.39 75 PRO B O 1
ATOM 2337 N N . TRP B 1 100 ? 52.421 15.195 -11.347 1.00 12.06 76 TRP B N 1
ATOM 2338 C CA . TRP B 1 100 ? 52.771 14.353 -10.219 1.00 11.98 76 TRP B CA 1
ATOM 2339 C C . TRP B 1 100 ? 53.495 13.092 -10.655 1.00 12.23 76 TRP B C 1
ATOM 2340 O O . TRP B 1 100 ? 54.349 12.614 -9.937 1.00 12.18 76 TRP B O 1
ATOM 2351 N N . ILE B 1 101 ? 53.149 12.543 -11.816 1.00 12.50 77 ILE B N 1
ATOM 2352 C CA . ILE B 1 101 ? 53.798 11.304 -12.268 1.00 12.52 77 ILE B CA 1
ATOM 2353 C C . ILE B 1 101 ? 55.313 11.463 -12.446 1.00 11.88 77 ILE B C 1
ATOM 2354 O O . ILE B 1 101 ? 56.056 10.506 -12.238 1.00 12.66 77 ILE B O 1
ATOM 2359 N N . LEU B 1 102 ? 55.756 12.646 -12.867 1.00 12.13 78 LEU B N 1
ATOM 2360 C CA . LEU B 1 102 ? 57.190 12.894 -13.031 1.00 11.58 78 LEU B CA 1
ATOM 2361 C C . LEU B 1 102 ? 57.852 13.143 -11.673 1.00 11.06 78 LEU B C 1
ATOM 2362 O O . LEU B 1 102 ? 58.978 12.730 -11.481 1.00 12.02 78 LEU B O 1
ATOM 2367 N N . LYS B 1 103 ? 57.166 13.792 -10.747 1.00 11.29 79 LYS B N 1
ATOM 2368 C CA . LYS B 1 103 ? 57.721 13.909 -9.390 1.00 11.10 79 LYS B CA 1
ATOM 2369 C C . LYS B 1 103 ? 57.886 12.508 -8.768 1.00 11.38 79 LYS B C 1
ATOM 2370 O O . LYS B 1 103 ? 58.882 12.238 -8.112 1.00 12.35 79 LYS B O 1
ATOM 2376 N N . LYS B 1 104 ? 56.918 11.614 -8.997 1.00 12.31 80 LYS B N 1
ATOM 2377 C CA . LYS B 1 104 ? 57.028 10.240 -8.494 1.00 12.77 80 LYS B CA 1
ATOM 2378 C C . LYS B 1 104 ? 58.225 9.527 -9.147 1.00 12.93 80 LYS B C 1
ATOM 2379 O O . LYS B 1 104 ? 58.984 8.821 -8.473 1.00 13.43 80 LYS B O 1
ATOM 2385 N N . TYR B 1 105 ? 58.371 9.700 -10.462 1.00 12.76 81 TYR B N 1
ATOM 2386 C CA . TYR B 1 105 ? 59.487 9.134 -11.202 1.00 12.05 81 TYR B CA 1
ATOM 2387 C C . TYR B 1 105 ? 60.807 9.581 -10.576 1.00 12.24 81 TYR B C 1
ATOM 2388 O O . TYR B 1 105 ? 61.668 8.747 -10.297 1.00 13.50 81 TYR B O 1
ATOM 2397 N N A ILE B 1 106 ? 60.949 10.886 -10.343 0.40 13.29 82 ILE B N 1
ATOM 2398 N N B ILE B 1 106 ? 61.018 10.890 -10.350 0.60 12.42 82 ILE B N 1
ATOM 2399 C CA A ILE B 1 106 ? 62.169 11.420 -9.727 0.40 13.31 82 ILE B CA 1
ATOM 2400 C CA B ILE B 1 106 ? 62.317 11.285 -9.759 0.60 11.88 82 ILE B CA 1
ATOM 2401 C C A ILE B 1 106 ? 62.392 10.882 -8.318 0.40 13.30 82 ILE B C 1
ATOM 2402 C C B ILE B 1 106 ? 62.428 10.842 -8.278 0.60 12.02 82 ILE B C 1
ATOM 2403 O O A ILE B 1 106 ? 63.491 10.443 -7.970 0.40 13.73 82 ILE B O 1
ATOM 2404 O O B ILE B 1 106 ? 63.506 10.424 -7.834 0.60 12.85 82 ILE B O 1
ATOM 2413 N N . ASP B 1 107 ? 61.331 10.913 -7.525 1.00 12.28 83 ASP B N 1
ATOM 2414 C CA . ASP B 1 107 ? 61.382 10.476 -6.128 1.00 12.93 83 ASP B CA 1
ATOM 2415 C C . ASP B 1 107 ? 61.823 9.003 -6.026 1.00 13.98 83 ASP B C 1
ATOM 2416 O O . ASP B 1 107 ? 62.488 8.599 -5.086 1.00 16.34 83 ASP B O 1
ATOM 2421 N N . GLU B 1 108 ? 61.454 8.196 -7.008 1.00 13.37 84 GLU B N 1
ATOM 2422 C CA . GLU B 1 108 ? 61.834 6.776 -7.022 1.00 13.86 84 GLU B CA 1
ATOM 2423 C C . GLU B 1 108 ? 63.199 6.559 -7.649 1.00 13.62 84 GLU B C 1
ATOM 2424 O O . GLU B 1 108 ? 64.062 5.887 -7.075 1.00 15.11 84 GLU B O 1
ATOM 2430 N N . VAL B 1 109 ? 63.393 7.113 -8.843 1.00 13.66 85 VAL B N 1
ATOM 2431 C CA . VAL B 1 109 ? 64.620 6.864 -9.605 1.00 13.35 85 VAL B CA 1
ATOM 2432 C C . VAL B 1 109 ? 65.849 7.526 -8.992 1.00 13.30 85 VAL B C 1
ATOM 2433 O O . VAL B 1 109 ? 66.897 6.895 -8.866 1.00 14.27 85 VAL B O 1
ATOM 2437 N N . PHE B 1 110 ? 65.742 8.797 -8.617 1.00 12.42 86 PHE B N 1
ATOM 2438 C CA . PHE B 1 110 ? 66.906 9.497 -8.053 1.00 12.66 86 PHE B CA 1
ATOM 2439 C C . PHE B 1 110 ? 67.308 8.838 -6.726 1.00 13.85 86 PHE B C 1
ATOM 2440 O O . PHE B 1 110 ? 68.476 8.558 -6.484 1.00 15.13 86 PHE B O 1
ATOM 2448 N N . THR B 1 111 ? 66.323 8.569 -5.884 1.00 13.69 87 THR B N 1
ATOM 2449 C CA . THR B 1 111 ? 66.578 7.972 -4.572 1.00 14.12 87 THR B CA 1
ATOM 2450 C C . THR B 1 111 ? 67.167 6.570 -4.691 1.00 14.62 87 THR B C 1
ATOM 2451 O O . THR B 1 111 ? 68.182 6.262 -4.050 1.00 15.37 87 THR B O 1
ATOM 2455 N N . ASP B 1 112 ? 66.567 5.741 -5.534 1.00 15.00 88 ASP B N 1
ATOM 2456 C CA . ASP B 1 112 ? 67.086 4.373 -5.705 1.00 15.34 88 ASP B CA 1
ATOM 2457 C C . ASP B 1 112 ? 68.462 4.410 -6.391 1.00 14.74 88 ASP B C 1
ATOM 2458 O O . ASP B 1 112 ? 69.257 3.485 -6.250 1.00 16.51 88 ASP B O 1
ATOM 2463 N N . GLY B 1 113 ? 68.736 5.507 -7.100 1.00 14.58 89 GLY B N 1
ATOM 2464 C CA . GLY B 1 113 ? 70.025 5.737 -7.750 1.00 14.73 89 GLY B CA 1
ATOM 2465 C C . GLY B 1 113 ? 71.149 6.177 -6.819 1.00 14.19 89 GLY B C 1
ATOM 2466 O O . GLY B 1 113 ? 72.277 6.404 -7.252 1.00 16.29 89 GLY B O 1
ATOM 2467 N N . HIS B 1 114 ? 70.853 6.290 -5.527 1.00 14.70 90 HIS B N 1
ATOM 2468 C CA . HIS B 1 114 ? 71.892 6.603 -4.538 1.00 14.99 90 HIS B CA 1
ATOM 2469 C C . HIS B 1 114 ? 73.028 5.580 -4.701 1.00 14.78 90 HIS B C 1
ATOM 2470 O O . HIS B 1 114 ? 72.775 4.366 -4.758 1.00 17.83 90 HIS B O 1
ATOM 2477 N N . GLY B 1 115 ? 74.259 6.083 -4.810 1.00 14.61 91 GLY B N 1
ATOM 2478 C CA . GLY B 1 115 ? 75.463 5.275 -5.033 1.00 15.49 91 GLY B CA 1
ATOM 2479 C C . GLY B 1 115 ? 75.939 5.307 -6.483 1.00 15.30 91 GLY B C 1
ATOM 2480 O O . GLY B 1 115 ? 77.110 5.022 -6.771 1.00 17.85 91 GLY B O 1
ATOM 2481 N N . ARG B 1 116 ? 75.023 5.638 -7.399 1.00 14.75 92 ARG B N 1
ATOM 2482 C CA . ARG B 1 116 ? 75.302 5.685 -8.843 1.00 14.74 92 ARG B CA 1
ATOM 2483 C C . ARG B 1 116 ? 75.025 7.060 -9.472 1.00 13.93 92 ARG B C 1
ATOM 2484 O O . ARG B 1 116 ? 75.813 7.560 -10.268 1.00 15.26 92 ARG B O 1
ATOM 2492 N N . LEU B 1 117 ? 73.895 7.655 -9.122 1.00 13.62 93 LEU B N 1
ATOM 2493 C CA . LEU B 1 117 ? 73.542 8.978 -9.647 1.00 13.75 93 LEU B CA 1
ATOM 2494 C C . LEU B 1 117 ? 74.040 10.088 -8.711 1.00 14.21 93 LEU B C 1
ATOM 2495 O O . LEU B 1 117 ? 74.372 11.179 -9.157 1.00 14.02 93 LEU B O 1
ATOM 2500 N N . TYR B 1 118 ? 74.025 9.822 -7.410 1.00 13.68 94 TYR B N 1
ATOM 2501 C CA . TYR B 1 118 ? 74.584 10.720 -6.406 1.00 13.23 94 TYR B CA 1
ATOM 2502 C C . TYR B 1 118 ? 75.129 9.869 -5.271 1.00 13.09 94 TYR B C 1
ATOM 2503 O O . TYR B 1 118 ? 74.651 8.761 -5.042 1.00 14.35 94 TYR B O 1
ATOM 2512 N N . GLN B 1 119 ? 76.098 10.423 -4.549 1.00 13.06 95 GLN B N 1
ATOM 2513 C CA . GLN B 1 119 ? 76.717 9.712 -3.426 1.00 13.18 95 GLN B CA 1
ATOM 2514 C C . GLN B 1 119 ? 76.247 10.242 -2.084 1.00 13.59 95 GLN B C 1
ATOM 2515 O O . GLN B 1 119 ? 76.032 9.455 -1.158 1.00 15.16 95 GLN B O 1
ATOM 2521 N N . SER B 1 120 ? 76.092 11.557 -1.973 1.00 14.27 96 SER B N 1
ATOM 2522 C CA . SER B 1 120 ? 75.730 12.165 -0.703 1.00 15.13 96 SER B CA 1
ATOM 2523 C C . SER B 1 120 ? 75.146 13.551 -0.960 1.00 14.02 96 SER B C 1
ATOM 2524 O O . SER B 1 120 ? 75.001 13.978 -2.105 1.00 13.63 96 SER B O 1
ATOM 2527 N N . ASP B 1 121 ? 74.831 14.264 0.118 1.00 14.86 97 ASP B N 1
ATOM 2528 C CA . ASP B 1 121 ? 74.374 15.646 0.031 1.00 15.03 97 ASP B CA 1
ATOM 2529 C C . ASP B 1 121 ? 75.540 16.634 -0.125 1.00 15.46 97 ASP B C 1
ATOM 2530 O O . ASP B 1 121 ? 75.336 17.846 -0.198 1.00 17.18 97 ASP B O 1
ATOM 2535 N N . GLY B 1 122 ? 76.763 16.101 -0.164 1.00 15.68 98 GLY B N 1
ATOM 2536 C CA . GLY B 1 122 ? 77.975 16.895 -0.373 1.00 17.71 98 GLY B CA 1
ATOM 2537 C C . GLY B 1 122 ? 78.684 17.357 0.883 1.00 19.45 98 GLY B C 1
ATOM 2538 O O . GLY B 1 122 ? 79.800 17.873 0.814 1.00 23.14 98 GLY B O 1
ATOM 2539 N N . ARG B 1 123 ? 78.039 17.164 2.028 1.00 19.05 99 ARG B N 1
ATOM 2540 C CA . ARG B 1 123 ? 78.596 17.548 3.330 1.00 20.44 99 ARG B CA 1
ATOM 2541 C C . ARG B 1 123 ? 79.323 16.320 3.963 1.00 20.17 99 ARG B C 1
ATOM 2542 O O . ARG B 1 123 ? 78.903 15.790 4.982 1.00 23.44 99 ARG B O 1
ATOM 2550 N N . THR B 1 124 ? 80.435 15.911 3.351 1.00 22.27 100 THR B N 1
ATOM 2551 C CA . THR B 1 124 ? 81.190 14.709 3.773 1.00 22.73 100 THR B CA 1
ATOM 2552 C C . THR B 1 124 ? 82.441 15.028 4.596 1.00 25.26 100 THR B C 1
ATOM 2553 O O . THR B 1 124 ? 83.362 14.189 4.735 1.00 24.90 100 THR B O 1
ATOM 2557 N N . ARG B 1 125 ? 82.443 16.222 5.187 1.00 29.77 101 ARG B N 1
ATOM 2558 C CA . ARG B 1 125 ? 83.570 16.669 5.987 1.00 32.82 101 ARG B CA 1
ATOM 2559 C C . ARG B 1 125 ? 83.164 17.764 6.978 1.00 34.84 101 ARG B C 1
ATOM 2560 O O . ARG B 1 125 ? 82.468 18.713 6.627 1.00 35.78 101 ARG B O 1
ATOM 2568 N N . SER B 1 126 ? 83.603 17.578 8.222 1.00 37.38 102 SER B N 1
ATOM 2569 C CA . SER B 1 126 ? 83.428 18.507 9.372 1.00 38.85 102 SER B CA 1
ATOM 2570 C C . SER B 1 126 ? 82.506 19.750 9.277 1.00 39.51 102 SER B C 1
ATOM 2571 O O . SER B 1 126 ? 81.751 20.031 10.214 1.00 40.49 102 SER B O 1
ATOM 2574 N N . ASP B 1 127 ? 82.596 20.495 8.173 1.00 39.90 103 ASP B N 1
ATOM 2575 C CA . ASP B 1 127 ? 81.804 21.732 7.961 1.00 39.87 103 ASP B CA 1
ATOM 2576 C C . ASP B 1 127 ? 80.401 21.502 7.356 1.00 39.09 103 ASP B C 1
ATOM 2577 O O . ASP B 1 127 ? 80.165 21.737 6.164 1.00 39.68 103 ASP B O 1
ATOM 2582 N N . ALA B 1 128 ? 79.481 21.077 8.224 1.00 37.66 104 ALA B N 1
ATOM 2583 C CA . ALA B 1 128 ? 78.080 20.743 7.873 1.00 36.49 104 ALA B CA 1
ATOM 2584 C C . ALA B 1 128 ? 77.140 21.902 7.470 1.00 35.40 104 ALA B C 1
ATOM 2585 O O . ALA B 1 128 ? 75.998 21.665 7.069 1.00 35.03 104 ALA B O 1
ATOM 2587 N N . THR B 1 129 ? 77.584 23.145 7.592 1.00 33.97 105 THR B N 1
ATOM 2588 C CA . THR B 1 129 ? 76.743 24.268 7.168 1.00 33.05 105 THR B CA 1
ATOM 2589 C C . THR B 1 129 ? 77.000 24.543 5.692 1.00 31.35 105 THR B C 1
ATOM 2590 O O . THR B 1 129 ? 76.307 25.353 5.066 1.00 32.05 105 THR B O 1
ATOM 2594 N N . LYS B 1 130 ? 77.988 23.833 5.143 1.00 28.18 106 LYS B N 1
ATOM 2595 C CA . LYS B 1 130 ? 78.474 24.085 3.796 1.00 27.89 106 LYS B CA 1
ATOM 2596 C C . LYS B 1 130 ? 78.491 22.850 2.896 1.00 25.83 106 LYS B C 1
ATOM 2597 O O . LYS B 1 130 ? 78.506 21.717 3.370 1.00 27.46 106 LYS B O 1
ATOM 2603 N N . GLY B 1 131 ? 78.508 23.096 1.589 1.00 23.15 107 GLY B N 1
ATOM 2604 C CA . GLY B 1 131 ? 78.629 22.045 0.570 1.00 20.18 107 GLY B CA 1
ATOM 2605 C C . GLY B 1 131 ? 77.384 21.333 0.084 1.00 16.78 107 GLY B C 1
ATOM 2606 O O . GLY B 1 131 ? 77.468 20.493 -0.812 1.00 16.71 107 GLY B O 1
ATOM 2607 N N . TYR B 1 132 ? 76.232 21.669 0.658 1.00 16.75 108 TYR B N 1
ATOM 2608 C CA . TYR B 1 132 ? 74.987 21.031 0.263 1.00 14.96 108 TYR B CA 1
ATOM 2609 C C . TYR B 1 132 ? 74.807 21.084 -1.254 1.00 14.56 108 TYR B C 1
ATOM 2610 O O . TYR B 1 132 ? 74.950 22.151 -1.871 1.00 14.38 108 TYR B O 1
ATOM 2619 N N . GLY B 1 133 ? 74.496 19.920 -1.825 1.00 14.14 109 GLY B N 1
ATOM 2620 C CA . GLY B 1 133 ? 74.283 19.742 -3.253 1.00 13.37 109 GLY B CA 1
ATOM 2621 C C . GLY B 1 133 ? 75.478 19.405 -4.114 1.00 13.06 109 GLY B C 1
ATOM 2622 O O . GLY B 1 133 ? 75.338 19.295 -5.328 1.00 14.03 109 GLY B O 1
ATOM 2623 N N A SER B 1 134 ? 76.650 19.221 -3.511 0.30 14.08 110 SER B N 1
ATOM 2624 N N B SER B 1 134 ? 76.636 19.223 -3.470 0.70 13.17 110 SER B N 1
ATOM 2625 C CA A SER B 1 134 ? 77.868 18.911 -4.281 0.30 14.75 110 SER B CA 1
ATOM 2626 C CA B SER B 1 134 ? 77.904 18.930 -4.156 0.70 13.62 110 SER B CA 1
ATOM 2627 C C A SER B 1 134 ? 78.255 17.433 -4.252 0.30 14.32 110 SER B C 1
ATOM 2628 C C B SER B 1 134 ? 78.311 17.457 -4.050 0.70 13.93 110 SER B C 1
ATOM 2629 O O A SER B 1 134 ? 79.338 17.069 -4.711 0.30 14.04 110 SER B O 1
ATOM 2630 O O B SER B 1 134 ? 79.488 17.120 -4.199 0.70 14.96 110 SER B O 1
ATOM 2635 N N . GLY B 1 135 ? 77.356 16.578 -3.769 1.00 13.58 111 GLY B N 1
ATOM 2636 C CA . GLY B 1 135 ? 77.646 15.140 -3.640 1.00 13.31 111 GLY B CA 1
ATOM 2637 C C . GLY B 1 135 ? 77.174 14.267 -4.798 1.00 12.92 111 GLY B C 1
ATOM 2638 O O . GLY B 1 135 ? 77.003 13.053 -4.638 1.00 14.57 111 GLY B O 1
ATOM 2639 N N . GLY B 1 136 ? 76.949 14.886 -5.962 1.00 13.23 112 GLY B N 1
ATOM 2640 C CA . GLY B 1 136 ? 76.529 14.177 -7.147 1.00 13.10 112 GLY B CA 1
ATOM 2641 C C . GLY B 1 136 ? 77.593 13.247 -7.695 1.00 13.82 112 GLY B C 1
ATOM 2642 O O . GLY B 1 136 ? 78.755 13.298 -7.294 1.00 15.45 112 GLY B O 1
ATOM 2643 N N . LEU B 1 137 ? 77.182 12.412 -8.638 1.00 14.17 113 LEU B N 1
ATOM 2644 C CA . LEU B 1 137 ? 78.105 11.480 -9.311 1.00 14.39 113 LEU B CA 1
ATOM 2645 C C . LEU B 1 137 ? 78.087 11.568 -10.822 1.00 14.77 113 LEU B C 1
ATOM 2646 O O . LEU B 1 137 ? 78.953 10.994 -11.464 1.00 16.80 113 LEU B O 1
ATOM 2651 N N . ILE B 1 138 ? 77.120 12.292 -11.390 1.00 14.59 114 ILE B N 1
ATOM 2652 C CA . ILE B 1 138 ? 76.976 12.355 -12.848 1.00 14.77 114 ILE B CA 1
ATOM 2653 C C . ILE B 1 138 ? 77.345 13.717 -13.462 1.00 14.44 114 ILE B C 1
ATOM 2654 O O . ILE B 1 138 ? 76.798 14.173 -14.466 1.00 14.75 114 ILE B O 1
ATOM 2659 N N . GLN B 1 139 ? 78.316 14.353 -12.827 1.00 15.19 115 GLN B N 1
ATOM 2660 C CA . GLN B 1 139 ? 78.923 15.558 -13.358 1.00 15.74 115 GLN B CA 1
ATOM 2661 C C . GLN B 1 139 ? 79.358 15.287 -14.802 1.00 16.38 115 GLN B C 1
ATOM 2662 O O . GLN B 1 139 ? 79.869 14.209 -15.134 1.00 18.65 115 GLN B O 1
ATOM 2668 N N . GLY B 1 140 ? 79.179 16.282 -15.655 1.00 16.15 116 GLY B N 1
ATOM 2669 C CA . GLY B 1 140 ? 79.479 16.166 -17.076 1.00 16.85 116 GLY B CA 1
ATOM 2670 C C . GLY B 1 140 ? 78.234 15.939 -17.916 1.00 16.34 116 GLY B C 1
ATOM 2671 O O . GLY B 1 140 ? 78.201 16.300 -19.089 1.00 19.07 116 GLY B O 1
ATOM 2672 N N . LYS B 1 141 ? 77.219 15.302 -17.327 1.00 14.35 117 LYS B N 1
ATOM 2673 C CA . LYS B 1 141 ? 75.936 15.115 -18.006 1.00 13.31 117 LYS B CA 1
ATOM 2674 C C . LYS B 1 141 ? 75.156 16.426 -17.940 1.00 13.14 117 LYS B C 1
ATOM 2675 O O . LYS B 1 141 ? 75.304 17.212 -17.009 1.00 13.33 117 LYS B O 1
ATOM 2681 N N . THR B 1 142 ? 74.304 16.619 -18.932 1.00 12.43 118 THR B N 1
ATOM 2682 C CA . THR B 1 142 ? 73.445 17.784 -18.972 1.00 11.92 118 THR B CA 1
ATOM 2683 C C . THR B 1 142 ? 71.980 17.361 -19.071 1.00 11.53 118 THR B C 1
ATOM 2684 O O . THR B 1 142 ? 71.643 16.224 -19.416 1.00 12.26 118 THR B O 1
ATOM 2688 N N . TYR B 1 143 ? 71.100 18.286 -18.710 1.00 11.17 119 TYR B N 1
ATOM 2689 C CA . TYR B 1 143 ? 69.666 18.047 -18.803 1.00 10.57 119 TYR B CA 1
ATOM 2690 C C . TYR B 1 143 ? 69.002 19.304 -19.355 1.00 10.52 119 TYR B C 1
ATOM 2691 O O . TYR B 1 143 ? 69.553 20.403 -19.287 1.00 11.22 119 TYR B O 1
ATOM 2700 N N . MET B 1 144 ? 67.813 19.143 -19.905 1.00 10.37 120 MET B N 1
ATOM 2701 C CA . MET B 1 144 ? 67.094 20.242 -20.505 1.00 10.88 120 MET B CA 1
ATOM 2702 C C . MET B 1 144 ? 65.609 20.080 -20.280 1.00 10.56 120 MET B C 1
ATOM 2703 O O . MET B 1 144 ? 65.063 18.980 -20.418 1.00 11.66 120 MET B O 1
ATOM 2708 N N . LEU B 1 145 ? 64.954 21.182 -19.928 1.00 10.44 121 LEU B N 1
ATOM 2709 C CA . LEU B 1 145 ? 63.520 21.213 -19.788 1.00 10.76 121 LEU B CA 1
ATOM 2710 C C . LEU B 1 145 ? 62.883 21.680 -21.097 1.00 10.28 121 LEU B C 1
ATOM 2711 O O . LEU B 1 145 ? 63.316 22.659 -21.685 1.00 11.04 121 LEU B O 1
ATOM 2716 N N . SER B 1 146 ? 61.843 20.973 -21.516 1.00 10.56 122 SER B N 1
ATOM 2717 C CA . SER B 1 146 ? 61.022 21.301 -22.690 1.00 10.70 122 SER B CA 1
ATOM 2718 C C . SER B 1 146 ? 59.595 21.245 -22.168 1.00 10.22 122 SER B C 1
ATOM 2719 O O . SER B 1 146 ? 59.051 20.165 -21.950 1.00 10.99 122 SER B O 1
ATOM 2722 N N . VAL B 1 147 ? 58.990 22.417 -21.981 1.00 10.74 123 VAL B N 1
ATOM 2723 C CA . VAL B 1 147 ? 57.728 22.538 -21.260 1.00 11.28 123 VAL B CA 1
ATOM 2724 C C . VAL B 1 147 ? 56.632 23.203 -22.076 1.00 10.45 123 VAL B C 1
ATOM 2725 O O . VAL B 1 147 ? 56.908 24.010 -22.973 1.00 11.41 123 VAL B O 1
ATOM 2729 N N . THR B 1 148 ? 55.373 22.866 -21.757 1.00 10.95 124 THR B N 1
ATOM 2730 C CA . THR B 1 148 ? 54.220 23.417 -22.452 1.00 10.66 124 THR B CA 1
ATOM 2731 C C . THR B 1 148 ? 53.232 24.000 -21.439 1.00 10.70 124 THR B C 1
ATOM 2732 O O . THR B 1 148 ? 52.807 23.338 -20.501 1.00 11.04 124 THR B O 1
ATOM 2736 N N . TRP B 1 149 ? 52.891 25.262 -21.650 1.00 10.70 125 TRP B N 1
ATOM 2737 C CA . TRP B 1 149 ? 52.042 26.035 -20.757 1.00 11.51 125 TRP B CA 1
ATOM 2738 C C . TRP B 1 149 ? 50.887 26.719 -21.458 1.00 11.39 125 TRP B C 1
ATOM 2739 O O . TRP B 1 149 ? 51.014 27.204 -22.579 1.00 12.27 125 TRP B O 1
ATOM 2750 N N . ASN B 1 150 ? 49.779 26.797 -20.745 1.00 11.63 126 ASN B N 1
ATOM 2751 C CA . ASN B 1 150 ? 48.686 27.674 -21.119 1.00 12.66 126 ASN B CA 1
ATOM 2752 C C . ASN B 1 150 ? 49.112 29.147 -20.872 1.00 12.85 126 ASN B C 1
ATOM 2753 O O . ASN B 1 150 ? 48.766 30.041 -21.642 1.00 13.89 126 ASN B O 1
ATOM 2758 N N . ALA B 1 151 ? 49.870 29.397 -19.806 1.00 12.16 127 ALA B N 1
ATOM 2759 C CA . ALA B 1 151 ? 50.308 30.759 -19.496 1.00 13.14 127 ALA B CA 1
ATOM 2760 C C . ALA B 1 151 ? 51.062 31.384 -20.664 1.00 12.57 127 ALA B C 1
ATOM 2761 O O . ALA B 1 151 ? 51.769 30.701 -21.401 1.00 12.76 127 ALA B O 1
ATOM 2763 N N . PRO B 1 152 ? 50.943 32.706 -20.818 1.00 12.83 128 PRO B N 1
ATOM 2764 C CA . PRO B 1 152 ? 51.690 33.400 -21.843 1.00 12.71 128 PRO B CA 1
ATOM 2765 C C . PRO B 1 152 ? 53.127 33.647 -21.385 1.00 12.44 128 PRO B C 1
ATOM 2766 O O . PRO B 1 152 ? 53.412 33.648 -20.196 1.00 12.62 128 PRO B O 1
ATOM 2770 N N A ARG B 1 153 ? 54.027 33.832 -22.337 0.70 12.78 129 ARG B N 1
ATOM 2771 N N B ARG B 1 153 ? 54.010 33.871 -22.354 0.30 12.98 129 ARG B N 1
ATOM 2772 C CA A ARG B 1 153 ? 55.434 34.066 -22.026 0.70 13.70 129 ARG B CA 1
ATOM 2773 C CA B ARG B 1 153 ? 55.423 34.154 -22.094 0.30 13.39 129 ARG B CA 1
ATOM 2774 C C A ARG B 1 153 ? 55.635 35.259 -21.071 0.70 13.45 129 ARG B C 1
ATOM 2775 C C B ARG B 1 153 ? 55.612 35.251 -21.070 0.30 13.48 129 ARG B C 1
ATOM 2776 O O A ARG B 1 153 ? 56.509 35.234 -20.208 0.70 12.98 129 ARG B O 1
ATOM 2777 O O B ARG B 1 153 ? 56.452 35.160 -20.177 0.30 13.70 129 ARG B O 1
ATOM 2792 N N . GLU B 1 154 ? 54.802 36.289 -21.209 1.00 13.26 130 GLU B N 1
ATOM 2793 C CA . GLU B 1 154 ? 54.904 37.482 -20.366 1.00 13.97 130 GLU B CA 1
ATOM 2794 C C . GLU B 1 154 ? 54.630 37.244 -18.888 1.00 12.95 130 GLU B C 1
ATOM 2795 O O . GLU B 1 154 ? 55.080 38.028 -18.051 1.00 13.44 130 GLU B O 1
ATOM 2801 N N . ALA B 1 155 ? 53.917 36.170 -18.553 1.00 12.34 131 ALA B N 1
ATOM 2802 C CA . ALA B 1 155 ? 53.696 35.862 -17.148 1.00 12.02 131 ALA B CA 1
ATOM 2803 C C . ALA B 1 155 ? 55.025 35.610 -16.414 1.00 11.17 131 ALA B C 1
ATOM 2804 O O . ALA B 1 155 ? 55.084 35.759 -15.209 1.00 12.02 131 ALA B O 1
ATOM 2806 N N . PHE B 1 156 ? 56.055 35.187 -17.159 1.00 11.43 132 PHE B N 1
ATOM 2807 C CA . PHE B 1 156 ? 57.380 34.851 -16.609 1.00 10.70 132 PHE B CA 1
ATOM 2808 C C . PHE B 1 156 ? 58.365 36.009 -16.592 1.00 11.61 132 PHE B C 1
ATOM 2809 O O . PHE B 1 156 ? 59.282 36.009 -15.765 1.00 12.31 132 PHE B O 1
ATOM 2817 N N . THR B 1 157 ? 58.198 36.961 -17.515 1.00 12.27 133 THR B N 1
ATOM 2818 C CA . THR B 1 157 ? 59.169 38.035 -17.683 1.00 13.81 133 THR B CA 1
ATOM 2819 C C . THR B 1 157 ? 58.764 39.426 -17.203 1.00 13.56 133 THR B C 1
ATOM 2820 O O . THR B 1 157 ? 59.612 40.190 -16.780 1.00 15.05 133 THR B O 1
ATOM 2824 N N A ASP B 1 158 ? 57.472 39.731 -17.305 0.70 12.64 134 ASP B N 1
ATOM 2825 N N B ASP B 1 158 ? 57.483 39.767 -17.220 0.30 14.22 134 ASP B N 1
ATOM 2826 C CA A ASP B 1 158 ? 56.950 41.067 -16.949 0.70 13.12 134 ASP B CA 1
ATOM 2827 C CA B ASP B 1 158 ? 57.066 41.123 -16.784 0.30 14.79 134 ASP B CA 1
ATOM 2828 C C A ASP B 1 158 ? 56.919 41.128 -15.441 0.70 12.61 134 ASP B C 1
ATOM 2829 C C B ASP B 1 158 ? 57.036 41.208 -15.239 0.30 15.45 134 ASP B C 1
ATOM 2830 O O A ASP B 1 158 ? 56.234 40.334 -14.800 0.70 13.23 134 ASP B O 1
ATOM 2831 O O B ASP B 1 158 ? 56.309 40.463 -14.594 0.30 14.59 134 ASP B O 1
ATOM 2840 N N A PRO B 1 159 ? 57.702 42.046 -14.845 0.50 14.37 135 PRO B N 1
ATOM 2841 N N B PRO B 1 159 ? 57.825 42.127 -14.633 0.50 16.49 135 PRO B N 1
ATOM 2842 C CA A PRO B 1 159 ? 57.844 42.149 -13.386 0.50 15.41 135 PRO B CA 1
ATOM 2843 C CA B PRO B 1 159 ? 57.868 42.115 -13.172 0.50 16.82 135 PRO B CA 1
ATOM 2844 C C A PRO B 1 159 ? 56.556 42.311 -12.553 0.50 14.58 135 PRO B C 1
ATOM 2845 C C B PRO B 1 159 ? 56.527 42.343 -12.462 0.50 15.38 135 PRO B C 1
ATOM 2846 O O A PRO B 1 159 ? 56.531 41.923 -11.389 0.50 15.75 135 PRO B O 1
ATOM 2847 O O B PRO B 1 159 ? 56.424 42.029 -11.277 0.50 16.71 135 PRO B O 1
ATOM 2854 N N . GLU B 1 160 ? 55.518 42.884 -13.152 1.00 13.99 136 GLU B N 1
ATOM 2855 C CA . GLU B 1 160 ? 54.208 43.076 -12.513 1.00 13.81 136 GLU B CA 1
ATOM 2856 C C . GLU B 1 160 ? 53.291 41.863 -12.685 1.00 13.87 136 GLU B C 1
ATOM 2857 O O . GLU B 1 160 ? 52.183 41.843 -12.139 1.00 15.38 136 GLU B O 1
ATOM 2863 N N A GLN B 1 161 ? 53.727 40.875 -13.463 0.60 12.59 137 GLN B N 1
ATOM 2864 N N B GLN B 1 161 ? 53.757 40.863 -13.419 0.40 13.30 137 GLN B N 1
ATOM 2865 C CA A GLN B 1 161 ? 52.919 39.681 -13.720 0.60 12.66 137 GLN B CA 1
ATOM 2866 C CA B GLN B 1 161 ? 52.954 39.676 -13.644 0.40 13.31 137 GLN B CA 1
ATOM 2867 C C A GLN B 1 161 ? 53.212 38.574 -12.684 0.60 12.25 137 GLN B C 1
ATOM 2868 C C B GLN B 1 161 ? 53.184 38.582 -12.612 0.40 13.01 137 GLN B C 1
ATOM 2869 O O A GLN B 1 161 ? 54.058 38.741 -11.813 0.60 11.83 137 GLN B O 1
ATOM 2870 O O B GLN B 1 161 ? 53.958 38.755 -11.670 0.40 13.34 137 GLN B O 1
ATOM 2881 N N . PHE B 1 162 ? 52.502 37.460 -12.809 1.00 12.34 138 PHE B N 1
ATOM 2882 C CA . PHE B 1 162 ? 52.411 36.424 -11.784 1.00 11.64 138 PHE B CA 1
ATOM 2883 C C . PHE B 1 162 ? 53.711 35.942 -11.211 1.00 11.28 138 PHE B C 1
ATOM 2884 O O . PHE B 1 162 ? 53.813 35.732 -10.004 1.00 12.95 138 PHE B O 1
ATOM 2892 N N . PHE B 1 163 ? 54.712 35.725 -12.059 1.00 10.79 139 PHE B N 1
ATOM 2893 C CA . PHE B 1 163 ? 56.006 35.186 -11.590 1.00 11.19 139 PHE B CA 1
ATOM 2894 C C . PHE B 1 163 ? 57.054 36.246 -11.242 1.00 11.55 139 PHE B C 1
ATOM 2895 O O . PHE B 1 163 ? 58.213 35.916 -10.994 1.00 12.32 139 PHE B O 1
ATOM 2903 N N A HIS B 1 164 ? 56.647 37.514 -11.174 0.50 12.35 140 HIS B N 1
ATOM 2904 N N B HIS B 1 164 ? 56.604 37.499 -11.267 0.50 11.56 140 HIS B N 1
ATOM 2905 C CA A HIS B 1 164 ? 57.530 38.605 -10.704 0.50 13.16 140 HIS B CA 1
ATOM 2906 C CA B HIS B 1 164 ? 57.416 38.657 -10.922 0.50 12.96 140 HIS B CA 1
ATOM 2907 C C A HIS B 1 164 ? 58.870 38.681 -11.476 0.50 13.15 140 HIS B C 1
ATOM 2908 C C B HIS B 1 164 ? 58.828 38.619 -11.477 0.50 12.53 140 HIS B C 1
ATOM 2909 O O A HIS B 1 164 ? 59.878 39.107 -10.923 0.50 13.28 140 HIS B O 1
ATOM 2910 O O B HIS B 1 164 ? 59.815 38.860 -10.789 0.50 13.78 140 HIS B O 1
ATOM 2923 N N . GLY B 1 165 ? 58.862 38.325 -12.760 1.00 12.93 141 GLY B N 1
ATOM 2924 C CA . GLY B 1 165 ? 60.061 38.394 -13.590 1.00 13.39 141 GLY B CA 1
ATOM 2925 C C . GLY B 1 165 ? 61.151 37.378 -13.387 1.00 12.98 141 GLY B C 1
ATOM 2926 O O . GLY B 1 165 ? 62.238 37.542 -13.944 1.00 15.39 141 GLY B O 1
ATOM 2927 N N . VAL B 1 166 ? 60.881 36.310 -12.636 1.00 12.83 142 VAL B N 1
ATOM 2928 C CA . VAL B 1 166 ? 61.940 35.326 -12.354 1.00 12.93 142 VAL B CA 1
ATOM 2929 C C . VAL B 1 166 ? 62.263 34.383 -13.521 1.00 12.38 142 VAL B C 1
ATOM 2930 O O . VAL B 1 166 ? 63.252 33.654 -13.482 1.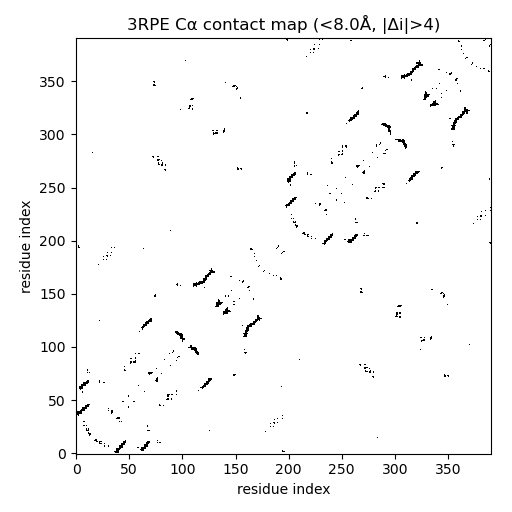00 13.31 142 VAL B O 1
ATOM 2934 N N . GLY B 1 167 ? 61.453 34.435 -14.567 1.00 11.64 143 GLY B N 1
ATOM 2935 C CA . GLY B 1 167 ? 61.669 33.600 -15.745 1.00 11.99 143 GLY B CA 1
ATOM 2936 C C . GLY B 1 167 ? 61.258 32.161 -15.546 1.00 11.19 143 GLY B C 1
ATOM 2937 O O . GLY B 1 167 ? 61.037 31.701 -14.421 1.00 11.42 143 GLY B O 1
ATOM 2938 N N . VAL B 1 168 ? 61.161 31.430 -16.648 1.00 11.17 144 VAL B N 1
ATOM 2939 C CA . VAL B 1 168 ? 60.815 30.014 -16.583 1.00 10.95 144 VAL B CA 1
ATOM 2940 C C . VAL B 1 168 ? 61.790 29.266 -15.670 1.00 10.11 144 VAL B C 1
ATOM 2941 O O . VAL B 1 168 ? 61.385 28.374 -14.941 1.00 10.91 144 VAL B O 1
ATOM 2945 N N . ASP B 1 169 ? 63.073 29.624 -15.680 1.00 10.56 145 ASP B N 1
ATOM 2946 C CA . ASP B 1 169 ? 64.025 28.871 -14.849 1.00 10.94 145 ASP B CA 1
ATOM 2947 C C . ASP B 1 169 ? 63.864 29.177 -13.367 1.00 10.39 145 ASP B C 1
ATOM 2948 O O . ASP B 1 169 ? 64.208 28.343 -12.529 1.00 12.03 145 ASP B O 1
ATOM 2953 N N . GLY B 1 170 ? 63.346 30.366 -13.036 1.00 10.57 146 GLY B N 1
ATOM 2954 C CA . GLY B 1 170 ? 62.995 30.645 -11.646 1.00 10.44 146 GLY B CA 1
ATOM 2955 C C . GLY B 1 170 ? 61.807 29.829 -11.169 1.00 10.01 146 GLY B C 1
ATOM 2956 O O . GLY B 1 170 ? 61.766 29.317 -10.062 1.00 11.32 146 GLY B O 1
ATOM 2957 N N . VAL B 1 171 ? 60.818 29.688 -12.041 1.00 10.08 147 VAL B N 1
ATOM 2958 C CA . VAL B 1 171 ? 59.632 28.879 -11.729 1.00 10.27 147 VAL B CA 1
ATOM 2959 C C . VAL B 1 171 ? 59.995 27.407 -11.529 1.00 10.04 147 VAL B C 1
ATOM 2960 O O . VAL B 1 171 ? 59.469 26.757 -10.622 1.00 10.57 147 VAL B O 1
ATOM 2964 N N . TYR B 1 172 ? 60.910 26.904 -12.344 1.00 9.64 148 TYR B N 1
ATOM 2965 C CA . TYR B 1 172 ? 61.368 25.512 -12.249 1.00 9.54 148 TYR B CA 1
ATOM 2966 C C . TYR B 1 172 ? 62.583 25.317 -11.347 1.00 9.94 148 TYR B C 1
ATOM 2967 O O . TYR B 1 172 ? 63.179 24.244 -11.343 1.00 10.36 148 TYR B O 1
ATOM 2976 N N A LEU B 1 173 ? 62.921 26.312 -10.526 0.60 10.28 149 LEU B N 1
ATOM 2977 N N B LEU B 1 173 ? 62.941 26.302 -10.537 0.40 9.97 149 LEU B N 1
ATOM 2978 C CA A LEU B 1 173 ? 64.088 26.216 -9.648 0.60 10.21 149 LEU B CA 1
ATOM 2979 C CA B LEU B 1 173 ? 64.147 26.193 -9.713 0.40 9.22 149 LEU B CA 1
ATOM 2980 C C A LEU B 1 173 ? 64.200 24.864 -8.951 0.60 9.71 149 LEU B C 1
ATOM 2981 C C B LEU B 1 173 ? 64.260 24.922 -8.832 0.40 10.11 149 LEU B C 1
ATOM 2982 O O A LEU B 1 173 ? 65.224 24.195 -9.092 0.60 9.44 149 LEU B O 1
ATOM 2983 O O B LEU B 1 173 ? 65.353 24.374 -8.725 0.40 8.16 149 LEU B O 1
ATOM 2992 N N . PRO B 1 174 ? 63.171 24.458 -8.183 1.00 10.12 150 PRO B N 1
ATOM 2993 C CA . PRO B 1 174 ? 63.365 23.198 -7.431 1.00 10.30 150 PRO B CA 1
ATOM 2994 C C . PRO B 1 174 ? 63.651 21.979 -8.331 1.00 10.68 150 PRO B C 1
ATOM 2995 O O . PRO B 1 174 ? 64.407 21.099 -7.947 1.00 11.60 150 PRO B O 1
ATOM 2999 N N . PHE B 1 175 ? 63.033 21.930 -9.503 1.00 10.42 151 PHE B N 1
ATOM 3000 C CA . PHE B 1 175 ? 63.263 20.815 -10.435 1.00 10.61 151 PHE B CA 1
ATOM 3001 C C . PHE B 1 175 ? 64.688 20.880 -11.000 1.00 9.96 151 PHE B C 1
ATOM 3002 O O . PHE B 1 175 ? 65.377 19.857 -11.121 1.00 10.83 151 PHE B O 1
ATOM 3010 N N . HIS B 1 176 ? 65.143 22.073 -11.359 1.00 9.99 152 HIS B N 1
ATOM 3011 C CA . HIS B 1 176 ? 66.525 22.277 -11.744 1.00 10.28 152 HIS B CA 1
ATOM 3012 C C . HIS B 1 176 ? 67.459 21.753 -10.642 1.00 9.95 152 HIS B C 1
ATOM 3013 O O . HIS B 1 176 ? 68.438 21.042 -10.909 1.00 10.56 152 HIS B O 1
ATOM 3020 N N . LYS B 1 177 ? 67.183 22.171 -9.416 1.00 10.59 153 LYS B N 1
ATOM 3021 C CA . LYS B 1 177 ? 68.065 21.829 -8.299 1.00 10.93 153 LYS B CA 1
ATOM 3022 C C . LYS B 1 177 ? 68.079 20.348 -7.974 1.00 11.02 153 LYS B C 1
ATOM 3023 O O . LYS B 1 177 ? 69.114 19.811 -7.574 1.00 11.19 153 LYS B O 1
ATOM 3029 N N . ALA B 1 178 ? 66.964 19.655 -8.168 1.00 10.31 154 ALA B N 1
ATOM 3030 C CA . ALA B 1 178 ? 66.949 18.201 -7.978 1.00 10.40 154 ALA B CA 1
ATOM 3031 C C . ALA B 1 178 ? 67.969 17.551 -8.936 1.00 10.67 154 ALA B C 1
ATOM 3032 O O . ALA B 1 178 ? 68.743 16.667 -8.566 1.00 11.70 154 ALA B O 1
ATOM 3034 N N . ASN B 1 179 ? 67.943 17.990 -10.190 1.00 10.44 155 ASN B N 1
ATOM 3035 C CA . ASN B 1 179 ? 68.890 17.501 -11.210 1.00 10.77 155 ASN B CA 1
ATOM 3036 C C . ASN B 1 179 ? 70.343 17.878 -10.950 1.00 10.79 155 ASN B C 1
ATOM 3037 O O . ASN B 1 179 ? 71.269 17.086 -11.146 1.00 11.60 155 ASN B O 1
ATOM 3042 N N . GLN B 1 180 ? 70.544 19.098 -10.467 1.00 11.12 156 GLN B N 1
ATOM 3043 C CA . GLN B 1 180 ? 71.877 19.614 -10.161 1.00 11.06 156 GLN B CA 1
ATOM 3044 C C . GLN B 1 180 ? 72.480 18.933 -8.931 1.00 11.80 156 GLN B C 1
ATOM 3045 O O . GLN B 1 180 ? 73.702 18.831 -8.815 1.00 12.24 156 GLN B O 1
ATOM 3051 N N . PHE B 1 181 ? 71.634 18.468 -8.020 1.00 11.09 157 PHE B N 1
ATOM 3052 C CA . PHE B 1 181 ? 72.105 17.721 -6.830 1.00 11.77 157 PHE B CA 1
ATOM 3053 C C . PHE B 1 181 ? 72.849 16.431 -7.248 1.00 11.79 157 PHE B C 1
ATOM 3054 O O . PHE B 1 181 ? 73.727 15.960 -6.539 1.00 12.66 157 PHE B O 1
ATOM 3062 N N . LEU B 1 182 ? 72.475 15.886 -8.401 1.00 12.08 158 LEU B N 1
ATOM 3063 C CA . LEU B 1 182 ? 73.125 14.698 -8.987 1.00 12.35 158 LEU B CA 1
ATOM 3064 C C . LEU B 1 182 ? 74.449 15.036 -9.669 1.00 12.24 158 LEU B C 1
ATOM 3065 O O . LEU B 1 182 ? 75.195 14.142 -10.046 1.00 13.03 158 LEU B O 1
ATOM 3070 N N . GLY B 1 183 ? 74.682 16.333 -9.876 1.00 12.54 159 GLY B N 1
ATOM 3071 C CA . GLY B 1 183 ? 75.909 16.851 -10.488 1.00 12.91 159 GLY B CA 1
ATOM 3072 C C . GLY B 1 183 ? 75.749 17.412 -11.889 1.00 12.71 159 GLY B C 1
ATOM 3073 O O . GLY B 1 183 ? 76.697 17.898 -12.471 1.00 14.93 159 GLY B O 1
ATOM 3074 N N . MET B 1 184 ? 74.546 17.300 -12.448 1.00 13.28 160 MET B N 1
ATOM 3075 C CA . MET B 1 184 ? 74.306 17.773 -13.810 1.00 12.72 160 MET B CA 1
ATOM 3076 C C . MET B 1 184 ? 74.154 19.278 -13.903 1.00 12.72 160 MET B C 1
ATOM 3077 O O . MET B 1 184 ? 73.899 19.960 -12.925 1.00 13.02 160 MET B O 1
ATOM 3082 N N . LYS B 1 185 ? 74.276 19.771 -15.128 1.00 13.73 161 LYS B N 1
ATOM 3083 C CA . LYS B 1 185 ? 74.117 21.202 -15.466 1.00 14.05 161 LYS B CA 1
ATOM 3084 C C . LYS B 1 185 ? 73.045 21.310 -16.536 1.00 12.22 161 LYS B C 1
ATOM 3085 O O . LYS B 1 185 ? 72.903 20.424 -17.375 1.00 12.97 161 LYS B O 1
ATOM 3091 N N . PRO B 1 186 ? 72.317 22.432 -16.546 1.00 12.12 162 PRO B N 1
ATOM 3092 C CA . PRO B 1 186 ? 71.244 22.579 -17.513 1.00 12.19 162 PRO B CA 1
ATOM 3093 C C . PRO B 1 186 ? 71.678 23.171 -18.836 1.00 11.85 162 PRO B C 1
ATOM 3094 O O . PRO B 1 186 ? 72.614 23.957 -18.908 1.00 14.34 162 PRO B O 1
ATOM 3098 N N . LEU B 1 187 ? 70.962 22.772 -19.867 1.00 11.35 163 LEU B N 1
ATOM 3099 C CA . LEU B 1 187 ? 70.967 23.443 -21.153 1.00 11.25 163 LEU B CA 1
ATOM 3100 C C . LEU B 1 187 ? 69.808 24.460 -21.109 1.00 11.17 163 LEU B C 1
ATOM 3101 O O . LEU B 1 187 ? 68.915 24.364 -20.262 1.00 12.37 163 LEU B O 1
ATOM 3106 N N . PRO B 1 188 ? 69.767 25.425 -22.037 1.00 11.89 164 PRO B N 1
ATOM 3107 C CA . PRO B 1 188 ? 68.668 26.393 -22.031 1.00 11.34 164 PRO B CA 1
ATOM 3108 C C . PRO B 1 188 ? 67.310 25.704 -22.170 1.00 10.88 164 PRO B C 1
ATOM 3109 O O . PRO B 1 188 ? 67.140 24.747 -22.932 1.00 11.39 164 PRO B O 1
ATOM 3113 N N . THR B 1 189 ? 66.347 26.204 -21.431 1.00 10.48 165 THR B N 1
ATOM 3114 C CA . THR B 1 189 ? 64.986 25.700 -21.424 1.00 11.12 165 THR B CA 1
ATOM 3115 C C . THR B 1 189 ? 64.221 26.092 -22.680 1.00 11.05 165 THR B C 1
ATOM 3116 O O . THR B 1 189 ? 64.327 27.222 -23.165 1.00 11.81 165 THR B O 1
ATOM 3120 N N . PHE B 1 190 ? 63.433 25.160 -23.185 1.00 10.49 166 PHE B N 1
ATOM 3121 C CA . PHE B 1 190 ? 62.547 25.399 -24.295 1.00 10.83 166 PHE B CA 1
ATOM 3122 C C . PHE B 1 190 ? 61.116 25.406 -23.748 1.00 10.38 166 PHE B C 1
ATOM 3123 O O . PHE B 1 190 ? 60.734 24.532 -22.987 1.00 11.13 166 PHE B O 1
ATOM 3131 N N . MET B 1 191 ? 60.322 26.385 -24.159 1.00 11.22 167 MET B N 1
ATOM 3132 C CA . MET B 1 191 ? 58.960 26.525 -23.688 1.00 11.93 167 MET B CA 1
ATOM 3133 C C . MET B 1 191 ? 58.020 26.926 -24.797 1.00 11.73 167 MET B C 1
ATOM 3134 O O . MET B 1 191 ? 58.338 27.762 -25.644 1.00 12.87 167 MET B O 1
ATOM 3139 N N . CYS B 1 192 ? 56.856 26.281 -24.801 1.00 11.20 168 CYS B N 1
ATOM 3140 C CA . CYS B 1 192 ? 55.719 26.665 -25.651 1.00 12.13 168 CYS B CA 1
ATOM 3141 C C . CYS B 1 192 ? 54.699 27.290 -24.705 1.00 11.83 168 CYS B C 1
ATOM 3142 O O . CYS B 1 192 ? 54.438 26.762 -23.617 1.00 12.19 168 CYS B O 1
ATOM 3145 N N . ASN B 1 193 ? 54.120 28.396 -25.134 1.00 12.20 169 ASN B N 1
ATOM 3146 C CA . ASN B 1 193 ? 53.174 29.171 -24.349 1.00 11.96 169 ASN B CA 1
ATOM 3147 C C . ASN B 1 193 ? 51.827 29.320 -25.046 1.00 12.93 169 ASN B C 1
ATOM 3148 O O . ASN B 1 193 ? 51.711 29.192 -26.256 1.00 13.70 169 ASN B O 1
ATOM 3153 N N . ASP B 1 194 ? 50.817 29.622 -24.251 1.00 13.17 170 ASP B N 1
ATOM 3154 C CA . ASP B 1 194 ? 49.430 29.803 -24.691 1.00 14.12 170 ASP B CA 1
ATOM 3155 C C . ASP B 1 194 ? 48.958 28.637 -25.570 1.00 14.14 170 ASP B C 1
ATOM 3156 O O . ASP B 1 194 ? 48.258 28.818 -26.570 1.00 14.89 170 ASP B O 1
ATOM 3161 N N . VAL B 1 195 ? 49.309 27.427 -25.143 1.00 13.51 171 VAL B N 1
ATOM 3162 C CA . VAL B 1 195 ? 49.098 26.224 -25.963 1.00 14.12 171 VAL B CA 1
ATOM 3163 C C . VAL B 1 195 ? 47.665 25.743 -26.074 1.00 15.47 171 VAL B C 1
ATOM 3164 O O . VAL B 1 195 ? 47.343 24.916 -26.934 1.00 16.54 171 VAL B O 1
ATOM 3168 N N . ILE B 1 196 ? 46.797 26.231 -25.199 1.00 15.44 172 ILE B N 1
ATOM 3169 C CA . ILE B 1 196 ? 45.393 25.835 -25.235 1.00 17.29 172 ILE B CA 1
ATOM 3170 C C . ILE B 1 196 ? 44.559 26.803 -26.048 1.00 17.85 172 ILE B C 1
ATOM 3171 O O . ILE B 1 196 ? 43.840 26.419 -26.976 1.00 19.43 172 ILE B O 1
ATOM 3176 N N . LYS B 1 197 ? 44.673 28.070 -25.696 1.00 17.70 173 LYS B N 1
ATOM 3177 C CA A LYS B 1 197 ? 43.875 29.111 -26.328 0.50 19.30 173 LYS B CA 1
ATOM 3178 C CA B LYS B 1 197 ? 43.889 29.137 -26.329 0.50 19.22 173 LYS B CA 1
ATOM 3179 C C . LYS B 1 197 ? 44.387 29.530 -27.707 1.00 18.91 173 LYS B C 1
ATOM 3180 O O . LYS B 1 197 ? 43.594 29.959 -28.562 1.00 21.49 173 LYS B O 1
ATOM 3191 N N A GLN B 1 198 ? 45.696 29.390 -27.921 0.60 19.47 174 GLN B N 1
ATOM 3192 N N B GLN B 1 198 ? 45.693 29.411 -27.927 0.40 19.64 174 GLN B N 1
ATOM 3193 C CA A GLN B 1 198 ? 46.333 29.772 -29.189 0.60 20.55 174 GLN B CA 1
ATOM 3194 C CA B GLN B 1 198 ? 46.296 29.764 -29.218 0.40 20.36 174 GLN B CA 1
ATOM 3195 C C A GLN B 1 198 ? 47.342 28.726 -29.697 0.60 18.87 174 GLN B C 1
ATOM 3196 C C B GLN B 1 198 ? 47.322 28.732 -29.689 0.40 19.77 174 GLN B C 1
ATOM 3197 O O A GLN B 1 198 ? 48.547 28.995 -29.770 0.60 19.23 174 GLN B O 1
ATOM 3198 O O B GLN B 1 198 ? 48.521 29.019 -29.717 0.40 20.63 174 GLN B O 1
ATOM 3209 N N . PRO B 1 199 ? 46.863 27.530 -30.069 1.00 20.31 175 PRO B N 1
ATOM 3210 C CA . PRO B 1 199 ? 47.799 26.516 -30.549 1.00 20.40 175 PRO B CA 1
ATOM 3211 C C . PRO B 1 199 ? 48.566 26.991 -31.786 1.00 19.79 175 PRO B C 1
ATOM 3212 O O . PRO B 1 199 ? 48.028 27.727 -32.622 1.00 21.79 175 PRO B O 1
ATOM 3216 N N . ASP B 1 200 ? 49.823 26.587 -31.873 1.00 19.52 176 ASP B N 1
ATOM 3217 C CA . ASP B 1 200 ? 50.682 26.936 -32.999 1.00 18.99 176 ASP B CA 1
ATOM 3218 C C . ASP B 1 200 ? 51.674 25.804 -33.157 1.00 17.64 176 ASP B C 1
ATOM 3219 O O . ASP B 1 200 ? 52.872 25.941 -32.881 1.00 17.82 176 ASP B O 1
ATOM 3224 N N . ILE B 1 201 ? 51.160 24.673 -33.623 1.00 18.00 177 ILE B N 1
ATOM 3225 C CA . ILE B 1 201 ? 51.963 23.460 -33.744 1.00 19.18 177 ILE B CA 1
ATOM 3226 C C . ILE B 1 201 ? 53.132 23.653 -34.702 1.00 18.75 177 ILE B C 1
ATOM 3227 O O . ILE B 1 201 ? 54.265 23.246 -34.410 1.00 17.87 177 ILE B O 1
ATOM 3232 N N A GLU B 1 202 ? 52.872 24.294 -35.836 0.60 19.43 178 GLU B N 1
ATOM 3233 N N B GLU B 1 202 ? 52.865 24.277 -35.844 0.40 19.28 178 GLU B N 1
ATOM 3234 C CA A GLU B 1 202 ? 53.924 24.522 -36.826 0.60 20.09 178 GLU B CA 1
ATOM 3235 C CA B GLU B 1 202 ? 53.907 24.519 -36.843 0.40 19.61 178 GLU B CA 1
ATOM 3236 C C A GLU B 1 202 ? 55.063 25.347 -36.240 0.60 18.55 178 GLU B C 1
ATOM 3237 C C B GLU B 1 202 ? 55.054 25.361 -36.272 0.40 18.64 178 GLU B C 1
ATOM 3238 O O A GLU B 1 202 ? 56.239 25.015 -36.407 0.60 18.66 178 GLU B O 1
ATOM 3239 O O B GLU B 1 202 ? 56.228 25.053 -36.488 0.40 18.83 178 GLU B O 1
ATOM 3250 N N . GLY B 1 203 ? 54.705 26.416 -35.541 1.00 18.04 179 GLY B N 1
ATOM 3251 C CA . GLY B 1 203 ? 55.697 27.294 -34.921 1.00 18.20 179 GLY B CA 1
ATOM 3252 C C . GLY B 1 203 ? 56.461 26.582 -33.812 1.00 17.40 179 GLY B C 1
ATOM 3253 O O . GLY B 1 203 ? 57.682 26.732 -33.680 1.00 17.87 179 GLY B O 1
ATOM 3254 N N . ASP B 1 204 ? 55.734 25.786 -33.026 1.00 16.33 180 ASP B N 1
ATOM 3255 C CA . ASP B 1 204 ? 56.333 25.024 -31.929 1.00 15.79 180 ASP B CA 1
ATOM 3256 C C . ASP B 1 204 ? 57.426 24.116 -32.459 1.00 14.50 180 ASP B C 1
ATOM 3257 O O . ASP B 1 204 ? 58.509 24.029 -31.905 1.00 14.82 180 ASP B O 1
ATOM 3262 N N . ILE B 1 205 ? 57.086 23.407 -33.529 1.00 15.45 181 ILE B N 1
ATOM 3263 C CA . ILE B 1 205 ? 57.999 22.438 -34.120 1.00 15.25 181 ILE B CA 1
ATOM 3264 C C . ILE B 1 205 ? 59.246 23.124 -34.693 1.00 14.26 181 ILE B C 1
ATOM 3265 O O . ILE B 1 205 ? 60.359 22.695 -34.451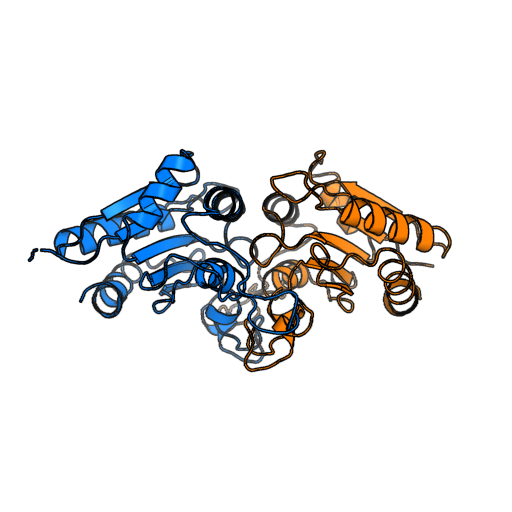 1.00 14.79 181 ILE B O 1
ATOM 3270 N N . ALA B 1 206 ? 59.047 24.207 -35.441 1.00 14.78 182 ALA B N 1
ATOM 3271 C CA . ALA B 1 206 ? 60.162 24.944 -36.045 1.00 15.11 182 ALA B CA 1
ATOM 3272 C C . ALA B 1 206 ? 61.077 25.492 -34.950 1.00 14.43 182 ALA B C 1
ATOM 3273 O O . ALA B 1 206 ? 62.308 25.335 -35.009 1.00 14.76 182 ALA B O 1
ATOM 3275 N N A ARG B 1 207 ? 60.479 26.142 -33.955 0.70 14.22 183 ARG B N 1
ATOM 3276 N N B ARG B 1 207 ? 60.477 26.136 -33.958 0.30 14.30 183 ARG B N 1
ATOM 3277 C CA A ARG B 1 207 ? 61.255 26.699 -32.846 0.70 14.06 183 ARG B CA 1
ATOM 3278 C CA B ARG B 1 207 ? 61.243 26.687 -32.849 0.30 13.91 183 ARG B CA 1
ATOM 3279 C C A ARG B 1 207 ? 62.005 25.602 -32.075 0.70 12.95 183 ARG B C 1
ATOM 3280 C C B ARG B 1 207 ? 61.986 25.615 -32.059 0.30 13.20 183 ARG B C 1
ATOM 3281 O O A ARG B 1 207 ? 63.156 25.784 -31.661 0.70 13.05 183 ARG B O 1
ATOM 3282 O O B ARG B 1 207 ? 63.114 25.838 -31.610 0.30 13.91 183 ARG B O 1
ATOM 3297 N N . TYR B 1 208 ? 61.367 24.448 -31.893 1.00 12.46 184 TYR B N 1
ATOM 3298 C CA . TYR B 1 208 ? 62.006 23.379 -31.125 1.00 11.78 184 TYR B CA 1
ATOM 3299 C C . TYR B 1 208 ? 63.185 22.779 -31.880 1.00 12.37 184 TYR B C 1
ATOM 3300 O O . TYR B 1 208 ? 64.247 22.525 -31.299 1.00 11.95 184 TYR B O 1
ATOM 3309 N N . ARG B 1 209 ? 63.011 22.544 -33.172 1.00 12.38 185 ARG B N 1
ATOM 3310 C CA . ARG B 1 209 ? 64.110 22.042 -33.985 1.00 13.04 185 ARG B CA 1
ATOM 3311 C C . ARG B 1 209 ? 65.296 23.013 -33.925 1.00 13.13 185 ARG B C 1
ATOM 3312 O O . ARG B 1 209 ? 66.447 22.595 -33.823 1.00 13.12 185 ARG B O 1
ATOM 3320 N N A GLN B 1 210 ? 65.020 24.311 -34.010 0.70 12.88 186 GLN B N 1
ATOM 3321 N N B GLN B 1 210 ? 65.009 24.315 -33.990 0.30 13.28 186 GLN B N 1
ATOM 3322 C CA A GLN B 1 210 ? 66.073 25.336 -33.910 0.70 12.07 186 GLN B CA 1
ATOM 3323 C CA B GLN B 1 210 ? 66.067 25.333 -33.893 0.30 13.05 186 GLN B CA 1
ATOM 3324 C C A GLN B 1 210 ? 66.750 25.279 -32.537 0.70 11.45 186 GLN B C 1
ATOM 3325 C C B GLN B 1 210 ? 66.758 25.257 -32.537 0.30 12.46 186 GLN B C 1
ATOM 3326 O O A GLN B 1 210 ? 67.959 25.398 -32.423 0.70 12.26 186 GLN B O 1
ATOM 3327 O O B GLN B 1 210 ? 67.980 25.352 -32.443 0.30 13.23 186 GLN B O 1
ATOM 3338 N N . HIS B 1 211 ? 65.964 25.076 -31.486 1.00 11.71 187 HIS B N 1
ATOM 3339 C CA . HIS B 1 211 ? 66.484 25.003 -30.116 1.00 11.92 187 HIS B CA 1
ATOM 3340 C C . HIS B 1 211 ? 67.395 23.768 -29.950 1.00 11.71 187 HIS B C 1
ATOM 3341 O O . HIS B 1 211 ? 68.452 23.833 -29.333 1.00 12.59 187 HIS B O 1
ATOM 3348 N N . LEU B 1 212 ? 66.951 22.638 -30.495 1.00 12.03 188 LEU B N 1
ATOM 3349 C CA . LEU B 1 212 ? 67.734 21.399 -30.449 1.00 12.44 188 LEU B CA 1
ATOM 3350 C C . LEU B 1 212 ? 69.044 21.524 -31.231 1.00 12.79 188 LEU B C 1
ATOM 3351 O O . LEU B 1 212 ? 70.096 21.051 -30.799 1.00 13.73 188 LEU B O 1
ATOM 3356 N N . ALA B 1 213 ? 68.952 22.139 -32.404 1.00 12.41 189 ALA B N 1
ATOM 3357 C CA . ALA B 1 213 ? 70.128 22.350 -33.246 1.00 13.70 189 ALA B CA 1
ATOM 3358 C C . ALA B 1 213 ? 71.178 23.183 -32.509 1.00 14.07 189 ALA B C 1
ATOM 3359 O O . ALA B 1 213 ? 72.371 22.878 -32.561 1.00 16.18 189 ALA B O 1
ATOM 3361 N N . GLU B 1 214 ? 70.722 24.221 -31.814 1.00 13.81 190 GLU B N 1
ATOM 3362 C CA . GLU B 1 214 ? 71.626 25.121 -31.121 1.00 14.57 190 GLU B CA 1
ATOM 3363 C C . GLU B 1 214 ? 72.189 24.506 -29.856 1.00 15.39 190 GLU B C 1
ATOM 3364 O O . GLU B 1 214 ? 73.387 24.634 -29.585 1.00 16.46 190 GLU B O 1
ATOM 3370 N N . ASN B 1 215 ? 71.342 23.808 -29.102 1.00 14.97 191 ASN B N 1
ATOM 3371 C CA . ASN B 1 215 ? 71.720 23.352 -27.759 1.00 16.21 191 ASN B CA 1
ATOM 3372 C C . ASN B 1 215 ? 72.069 21.899 -27.524 1.00 16.27 191 ASN B C 1
ATOM 3373 O O . ASN B 1 215 ? 72.860 21.604 -26.631 1.00 18.78 191 ASN B O 1
ATOM 3378 N N . VAL B 1 216 ? 71.494 21.000 -28.305 1.00 15.90 192 VAL B N 1
ATOM 3379 C CA . VAL B 1 216 ? 71.679 19.552 -28.105 1.00 16.78 192 VAL B CA 1
ATOM 3380 C C . VAL B 1 216 ? 72.648 18.970 -29.134 1.00 17.50 192 VAL B C 1
ATOM 3381 O O . VAL B 1 216 ? 73.464 18.099 -28.815 1.00 19.37 192 VAL B O 1
ATOM 3385 N N . ASN B 1 217 ? 72.552 19.438 -30.371 1.00 17.41 193 ASN B N 1
ATOM 3386 C CA . ASN B 1 217 ? 73.527 19.076 -31.385 1.00 17.78 193 ASN B CA 1
ATOM 3387 C C . ASN B 1 217 ? 74.858 19.784 -31.099 1.00 18.75 193 ASN B C 1
ATOM 3388 O O . ASN B 1 217 ? 74.884 20.895 -30.593 1.00 20.40 193 ASN B O 1
ATOM 3393 N N A SER B 1 218 ? 75.957 19.114 -31.419 0.70 19.15 194 SER B N 1
ATOM 3394 N N B SER B 1 218 ? 75.951 19.112 -31.443 0.30 19.72 194 SER B N 1
ATOM 3395 C CA A SER B 1 218 ? 77.311 19.644 -31.225 0.70 20.24 194 SER B CA 1
ATOM 3396 C CA B SER B 1 218 ? 77.315 19.632 -31.269 0.30 20.62 194 SER B CA 1
ATOM 3397 C C A SER B 1 218 ? 78.273 19.030 -32.225 0.70 20.82 194 SER B C 1
ATOM 3398 C C B SER B 1 218 ? 78.252 19.179 -32.376 0.30 21.09 194 SER B C 1
ATOM 3399 O O A SER B 1 218 ? 77.880 18.224 -33.071 0.70 22.44 194 SER B O 1
ATOM 3400 O O B SER B 1 218 ? 77.825 18.843 -33.477 0.30 22.36 194 SER B O 1
#

CATH classification: 3.40.50.360